Protein AF-A0A959BS80-F1 (afdb_monomer)

Solvent-accessible surface area (backbone atoms only — not comparable to full-atom values): 38082 Å² total; per-residue (Å²): 66,70,38,57,47,52,51,35,67,78,38,70,87,48,84,43,76,48,68,40,38,48,61,80,48,88,71,52,76,87,45,73,93,53,69,58,57,38,36,30,53,35,88,66,46,48,47,101,65,77,96,84,71,90,67,90,76,86,79,32,75,49,78,46,81,58,100,67,41,32,36,41,39,40,40,69,47,54,85,36,42,49,42,70,20,54,100,92,42,78,36,77,47,93,63,59,69,48,80,46,76,37,71,86,59,59,68,47,65,77,69,31,47,42,79,92,58,75,70,46,65,72,70,70,50,64,82,45,49,60,78,69,82,72,73,74,70,92,84,69,81,69,55,34,40,61,77,48,35,40,44,54,97,46,33,35,41,38,34,37,37,37,49,93,92,61,46,56,38,30,44,35,32,17,31,83,88,65,49,80,74,47,78,46,76,48,69,47,76,92,49,60,62,48,78,48,79,44,82,42,81,62,86,60,50,39,30,33,38,37,21,39,89,88,69,47,76,33,30,60,78,37,58,49,36,49,50,73,62,60,60,72,71,43,90,44,72,68,49,51,54,47,52,52,49,51,52,28,32,76,73,61,57,76,56,56,62,63,56,42,47,52,50,36,52,57,57,55,57,65,52,57,74,64,60,56,49,52,54,50,62,72,59,65,80,64,91,82,87,81,93,73,80,88,74,85,65,96,48,78,46,77,65,56,50,51,53,52,72,72,42,62,71,70,57,41,50,47,53,48,66,71,31,72,64,40,54,46,40,49,44,54,49,48,27,59,49,48,53,49,51,53,51,55,49,55,50,51,52,44,61,74,66,67,60,74,91,77,82,76,79,65,75,83,73,80,75,59,47,81,35,76,42,72,67,54,52,50,48,54,49,50,38,56,48,48,34,53,56,52,47,53,52,51,50,52,60,55,62,72,45,80,86,33,56,47,44,66,58,59,50,43,56,51,40,49,54,51,49,43,49,65,71,30,24,49,32,38,34,32,34,35,60,89,92,46,79,78,46,75,52,56,68,21,37,62,68,66,60,64,89,33,69,74,12,42,43,13,31,50,42,45,56,52,21,39,48,47,44,41,56,39,60,32,80,44,67,68,70,65,94,85,52,79,66,49,58,55,46,45,41,47,39,10,48,40,50,49,54,50,50,52,53,41,44,42,39,34,70,75,38,80,81,45,94,51,38,65,57,43,41,50,42,50,50,50,37,48,62,73,70,39,64,72,93,42,47,68,64,60,68,61,51,44,52,56,51,40,75,75,33,73,56,42,66,85,56,53,59,72,63,42,52,55,53,48,52,56,50,50,56,54,47,58,62,61,72,77,57,68,64,70,39,98,85,44,37,32,63,40,85,60,62,34,51,29,37,58,79,46,49,38,59,72,96,50,98,76,51,52,31,34,31,38,29,41,51,48,40,53,72,35,81,90,78,66,42,24,36,43,91,43,38,39,29,64,90,79,66,40,76,44,76,74,78,66,93,50,84,102,52,87,64,85,73,82,80,132

Nearest PDB structures (foldseek):
  8hre-assembly1_A  TM=6.637E-01  e=1.412E+00  Escherichia phage DT57C
  6x38-assembly1_A  TM=4.911E-01  e=3.604E-01  Drosophila melanogaster
  7zlv-assembly1_i  TM=5.893E-01  e=1.054E+00  Escherichia phage T5
  3tp4-assembly3_B  TM=5.990E-01  e=2.086E+00  synthetic construct
  8cq2-assembly1_E  TM=1.351E-01  e=3.396E+00  Photorhabdus luminescens

Sequence (658 aa):
GQFLSELSKGYPLAKIRAAIQKRYGQAPLDAPAIPNLDFVDWDTVKGETEAGAFRVQHSKMFHFYSESEQYLLIGSANATTAAMGKEDRPGRNEEACLLLRSSERNFLEELGLDFHVPAVPLNSFKENRMEAFQPAMPGRRRIARLEALHAHEDELEAYIQLEEGIHKLELRLFSKGGEELLVQKFNSTDLKKGRLLFRAQDKEAFYSQLFDEEGVPVSARQPVQHVRELYSTHPSKSNRKRHQIEEQLERGNLDPHIIMEYFNEIITGQASKEEMQRFRKNMASEEGTVKAAEKHFPTLNREELQELALLNGSRREEYLNTHHTLRLWEAVYQGILAYRRRLEEEEMEAEDSGIKDKDRRKEPHTIYTNIYSSSQLSREKNGLLNSFKNYDKLLDVLLSKNEYLLSKADLTNHAIILWGTLANVNRKYRRIKGEEVLEEGVFLPELGDIDAYDNFSGAVLHLTGKFITVLAGAKGFARKEESTKDKKLLRLAGQVYSLNTLALLYAMQLNPGLRNMERWVKICLFNLNQWLPIETRPDLEEEFKLYQKKQENLSKFKSESALASLKKLEEEYRSLEEESPIKSNGIYRARSLGFCYINDMIPRGRANPKALKLSRPGFSYDAIQGDFIQDNWYEIKTSRMLGGVQKKGISYQMKNKD

pLDDT: mean 70.68, std 19.42, range [24.03, 96.31]

Radius of gyration: 32.94 Å; Cα contacts (8 Å, |Δi|>4): 898; chains: 1; bounding box: 84×64×106 Å

Foldseek 3Di:
DVLVQQVCVVCVPDQAEAEAALAQGDQPLVDDDHPNYFYHHNVPFDAPDDPDDPDPDPKDWDWDDDPQKIKIKTWDADSDCLRCPHPVGHHVDDIDIDIDMDRPDDPCVVVRTDPPDDGDDSCSSVPNYPPPPPPPPPPDDLQKEFPAWEDQQFKIKTKIAGHPPAFKKWKWFAFPVRHTDDIDIDTDDPHRIDIDMDGHNDPRGFWIFMAGPVRHTRYDIHGHDHVLVVVCPDPDPLSVLLVVCLVCLVVLVNDLLSVLLSLLCLLVLVDDPVVVVVVVVVVPPDDDDDDDDDDPDPDQDPVNVVVLVVDDQPVVVSCVCSDSLVVSLVSSVVSVVVNVVVLVVVVVVCVVVVPDPDPPPPPPPQDAAEDADPVRLCCSLVSLQSLLVSLLVVLVVLLPDAQAAAELSNLSSLLSNLVSLLLQEQHKHFYDHVNDGPDIDGSAYCDDDLCDCRHLNNSLLQSLLSVLLSLLRHPYHSDDPDDPVVVVSLLSLLSSLLSSLLSLLLNCLSCVPQPCSLVQSLQSNLSSVVRHDPVNHDDSLVVNVSSCVPRVSSVSDDSVVSVVSVVVSVVVSVVVVPDDQQDPVQWGQQNSNGIWHFPAFVVGPDPDGQKTWTFYRSACQDPVVRTRTHPFIQGPVVSDTAPDFDDDPPDTDGDDDD

Secondary structure (DSSP, 8-state):
-HHHHHHHHH-TTSPEEEEE-TTT----TTPPPPTTEEEEEGGGS--S--TT-------EEEEEE-SS-EEEEEES--SSHHHH-BTTB--SS---EEEEEESS--HHHHTT----SPP--GGGGSTT---------TTS---EEEEEEEEETTEEEEEEEE-TT--EEEEEEEETTS-EEEEEEEE--S-SEEEEEEE---TTEEEEEEE-TTS-B-S--EE-EEHHHHHHT---HHHHHHHHHHHHHHHT---HHHHHHHHHHHHHTTS-HHHHHHHHHHTSSS---------------HHHHHHHHT--HHHHHHHHHHSHHHHHHHHHHHHHHHHHHHHHHHHHHHHHTT--TTS--------PEEE--HHHHHHHHHHHHHHHHHHHHHHHHHHT-TT--B-HHHHHHHHHHHHHHHHHBT-EEEEEETTEEEEEEESB-SSS-TT-SSSHHHHHHHHHHHHHHHHHHS-SB---SS-HHHHHHHHHHHHHHHHHHHHHHHHHHH-TT-TTHHHHHHHHHHHHHHHS-STT---HHHHHHHHHHH-GGGTT--HHHHHHHHHHHHHHHHHHHHS-SB-TTSEEEETTTEEEEEEEEESTT-SS-SEEEEEEEEEEEETTTTEEE-SSEEETTTTEEEP----BTTB-------

Structure (mmCIF, N/CA/C/O backbone):
data_AF-A0A959BS80-F1
#
_entry.id   AF-A0A959BS80-F1
#
loop_
_atom_site.group_PDB
_atom_site.id
_atom_site.type_symbol
_atom_site.label_atom_id
_atom_site.label_alt_id
_atom_site.label_comp_id
_atom_site.label_asym_id
_atom_site.label_entity_id
_atom_site.label_seq_id
_atom_site.pdbx_PDB_ins_code
_atom_site.Cartn_x
_atom_site.Cartn_y
_atom_site.Cartn_z
_atom_site.occupancy
_atom_site.B_iso_or_equiv
_atom_site.auth_seq_id
_atom_site.auth_comp_id
_atom_site.auth_asym_id
_atom_site.auth_atom_id
_atom_site.pdbx_PDB_model_num
ATOM 1 N N . GLY A 1 1 ? -24.132 -3.267 45.222 1.00 83.06 1 GLY A N 1
ATOM 2 C CA . GLY A 1 1 ? -24.747 -3.454 46.551 1.00 83.06 1 GLY A CA 1
ATOM 3 C C . GLY A 1 1 ? -23.942 -4.448 47.356 1.00 83.06 1 GLY A C 1
ATOM 4 O O . GLY A 1 1 ? -22.981 -4.044 47.987 1.00 83.06 1 GLY A O 1
ATOM 5 N N . GLN A 1 2 ? -24.266 -5.742 47.258 1.00 88.19 2 GLN A N 1
ATOM 6 C CA . GLN A 1 2 ? -23.576 -6.815 47.999 1.00 88.19 2 GLN A CA 1
ATOM 7 C C . GLN A 1 2 ? -22.049 -6.804 47.834 1.00 88.19 2 GLN A C 1
ATOM 9 O O . GLN A 1 2 ? -21.347 -6.798 48.834 1.00 88.19 2 GLN A O 1
ATOM 14 N N . PHE A 1 3 ? -21.551 -6.701 46.596 1.00 89.81 3 PHE A N 1
ATOM 15 C CA . PHE A 1 3 ? -20.111 -6.627 46.318 1.00 89.81 3 PHE A CA 1
ATOM 16 C C . PHE A 1 3 ? -19.412 -5.489 47.085 1.00 89.81 3 PHE A C 1
ATOM 18 O O . PHE A 1 3 ? -18.404 -5.713 47.739 1.00 89.81 3 PHE A O 1
ATOM 25 N N . LEU A 1 4 ? -19.983 -4.278 47.070 1.00 90.75 4 LEU A N 1
ATOM 26 C CA . LEU A 1 4 ? -19.419 -3.128 47.791 1.00 90.75 4 LEU A CA 1
ATOM 27 C C . LEU A 1 4 ? -19.435 -3.337 49.312 1.00 90.75 4 LEU A C 1
ATOM 29 O O . LEU A 1 4 ? -18.530 -2.883 50.002 1.00 90.75 4 LEU A O 1
ATOM 33 N N . SER A 1 5 ? -20.450 -4.034 49.833 1.00 89.69 5 SER A N 1
ATOM 34 C CA . SER A 1 5 ? -20.528 -4.356 51.261 1.00 89.69 5 SER A CA 1
ATOM 35 C C . SER A 1 5 ? -19.462 -5.369 51.668 1.00 89.69 5 SER A C 1
ATOM 37 O O . SER A 1 5 ? -18.874 -5.228 52.733 1.00 89.69 5 SER A O 1
ATOM 39 N N . GLU A 1 6 ? -19.188 -6.365 50.828 1.00 88.75 6 GLU A N 1
ATOM 40 C CA . GLU A 1 6 ? -18.108 -7.330 51.056 1.00 88.75 6 GLU A CA 1
ATOM 41 C C . GLU A 1 6 ? -16.737 -6.656 50.963 1.00 88.75 6 GLU A C 1
ATOM 43 O O . GLU A 1 6 ? -15.904 -6.867 51.839 1.00 88.75 6 GLU A O 1
ATOM 48 N N . LEU A 1 7 ? -16.544 -5.755 49.995 1.00 89.38 7 LEU A N 1
ATOM 49 C CA . LEU A 1 7 ? -15.312 -4.978 49.867 1.00 89.38 7 LEU A CA 1
ATOM 50 C C . LEU A 1 7 ? -15.049 -4.100 51.104 1.00 89.38 7 LEU A C 1
ATOM 52 O O . LEU A 1 7 ? -13.947 -4.108 51.640 1.00 89.38 7 LEU A O 1
ATOM 56 N N . SER A 1 8 ? -16.069 -3.388 51.597 1.00 91.00 8 SER A N 1
ATOM 57 C CA . SER A 1 8 ? -15.978 -2.587 52.831 1.00 91.00 8 SER A CA 1
ATOM 58 C C . SER A 1 8 ? -15.657 -3.446 54.059 1.00 91.00 8 SER A C 1
ATOM 60 O O . SER A 1 8 ? -14.823 -3.057 54.872 1.00 91.00 8 SER A O 1
ATOM 62 N N . LYS A 1 9 ? -16.251 -4.643 54.170 1.00 90.56 9 LYS A N 1
ATOM 63 C CA . LYS A 1 9 ? -15.970 -5.579 55.272 1.00 90.56 9 LYS A CA 1
ATOM 64 C C . LYS A 1 9 ? -14.552 -6.145 55.228 1.00 90.56 9 LYS A C 1
ATOM 66 O O . LYS A 1 9 ? -13.934 -6.256 56.281 1.00 90.56 9 LYS A O 1
ATOM 71 N N . GLY A 1 10 ? -14.056 -6.503 54.043 1.00 88.69 10 GLY A N 1
ATOM 72 C CA . GLY A 1 10 ? -12.697 -7.021 53.867 1.00 88.69 10 GLY A CA 1
ATOM 73 C C . GLY A 1 10 ? -11.620 -5.956 54.094 1.00 88.69 10 GLY A C 1
ATOM 74 O O . GLY A 1 10 ? -10.530 -6.269 54.563 1.00 88.69 10 GLY A O 1
ATOM 75 N N . TYR A 1 11 ? -11.944 -4.686 53.825 1.00 88.94 11 TYR A N 1
ATOM 76 C CA . TYR A 1 11 ? -11.019 -3.556 53.941 1.00 88.94 11 TYR A CA 1
ATOM 77 C C . TYR A 1 11 ? -11.619 -2.409 54.774 1.00 88.94 11 TYR A C 1
ATOM 79 O O . TYR A 1 11 ? -11.894 -1.329 54.244 1.00 88.94 11 TYR A O 1
ATOM 87 N N . PRO A 1 12 ? -11.798 -2.598 56.096 1.00 89.56 12 PRO A N 1
ATOM 88 C CA . PRO A 1 12 ? -12.509 -1.639 56.947 1.00 89.56 12 PRO A CA 1
ATOM 89 C C . PRO A 1 12 ? -11.773 -0.303 57.124 1.00 89.56 12 PRO A C 1
ATOM 91 O O . PRO A 1 12 ? -12.396 0.705 57.442 1.00 89.56 12 PRO A O 1
ATOM 94 N N . LEU A 1 13 ? -10.452 -0.283 56.916 1.00 89.69 13 LEU A N 1
ATOM 95 C CA . LEU A 1 13 ? -9.621 0.924 57.010 1.00 89.69 13 LEU A CA 1
ATOM 96 C C . LEU A 1 13 ? -9.498 1.681 55.678 1.00 89.69 13 LEU A C 1
ATOM 98 O O . LEU A 1 13 ? -8.985 2.797 55.656 1.00 89.69 13 LEU A O 1
ATOM 102 N N . ALA A 1 14 ? -9.940 1.092 54.564 1.00 90.88 14 ALA A N 1
ATOM 103 C CA . ALA A 1 14 ? -9.823 1.721 53.254 1.00 90.88 14 ALA A CA 1
ATOM 104 C C . ALA A 1 14 ? -10.932 2.757 53.044 1.00 90.88 14 ALA A C 1
ATOM 106 O O . ALA A 1 14 ? -12.081 2.522 53.409 1.00 90.88 14 ALA A O 1
ATOM 107 N N . LYS A 1 15 ? -10.633 3.876 52.380 1.00 92.12 15 LYS A N 1
ATOM 108 C CA . LYS A 1 15 ? -11.675 4.765 51.854 1.00 92.12 15 LYS A CA 1
ATOM 109 C C . LYS A 1 15 ? -12.114 4.263 50.481 1.00 92.12 15 LYS A C 1
ATOM 111 O O . LYS A 1 15 ? -11.314 4.242 49.552 1.00 92.12 15 LYS A O 1
ATOM 116 N N . ILE A 1 16 ? -13.381 3.887 50.339 1.00 93.69 16 ILE A N 1
ATOM 117 C CA . ILE A 1 16 ? -13.933 3.374 49.083 1.00 93.69 16 ILE A CA 1
ATOM 118 C C . ILE A 1 16 ? -14.739 4.485 48.413 1.00 93.69 16 ILE A C 1
ATOM 120 O O . ILE A 1 16 ? -15.631 5.068 49.025 1.00 93.69 16 ILE A O 1
ATOM 124 N N . ARG A 1 17 ? -14.455 4.772 47.140 1.00 92.81 17 ARG A N 1
ATOM 125 C CA . ARG A 1 17 ? -15.248 5.707 46.331 1.00 92.81 17 ARG A CA 1
ATOM 126 C C . ARG A 1 17 ? -15.854 4.978 45.138 1.00 92.81 17 ARG A C 1
ATOM 128 O O . ARG A 1 17 ? -15.132 4.390 44.341 1.00 92.81 17 ARG A O 1
ATOM 135 N N . ALA A 1 18 ? -17.175 5.023 45.010 1.00 92.06 18 ALA A N 1
ATOM 136 C CA . ALA A 1 18 ? -17.906 4.440 43.892 1.00 92.06 18 ALA A CA 1
ATOM 137 C C . ALA A 1 18 ? -18.449 5.553 42.992 1.00 92.06 18 ALA A C 1
ATOM 139 O O . ALA A 1 18 ? -19.460 6.180 43.313 1.00 92.06 18 ALA A O 1
ATOM 140 N N . ALA A 1 19 ? -17.779 5.789 41.864 1.00 90.31 19 ALA A N 1
ATOM 141 C CA . ALA A 1 19 ? -18.265 6.717 40.853 1.00 90.31 19 ALA A CA 1
ATOM 142 C C . ALA A 1 19 ? -19.263 6.023 39.917 1.00 90.31 19 ALA A C 1
ATOM 144 O O . ALA A 1 19 ? -18.978 4.963 39.358 1.00 90.31 19 ALA A O 1
ATOM 145 N N . ILE A 1 20 ? -20.450 6.609 39.772 1.00 87.44 20 ILE A N 1
ATOM 146 C CA . ILE A 1 20 ? -21.541 6.078 38.949 1.00 87.44 20 ILE A CA 1
ATOM 147 C C . ILE A 1 20 ? -22.087 7.221 38.100 1.00 87.44 20 ILE A C 1
ATOM 149 O O . ILE A 1 20 ? -22.289 8.325 38.594 1.00 87.44 20 ILE A O 1
ATOM 153 N N . GLN A 1 21 ? -22.352 6.968 36.822 1.00 82.88 21 GLN A N 1
ATOM 154 C CA . GLN A 1 21 ? -22.967 7.967 35.954 1.00 82.88 21 GLN A CA 1
ATOM 155 C C . GLN A 1 21 ? -24.473 8.035 36.220 1.00 82.88 21 GLN A C 1
ATOM 157 O O . GLN A 1 21 ? -25.177 7.052 35.979 1.00 82.88 21 GLN A O 1
ATOM 162 N N . LYS A 1 22 ? -24.986 9.175 36.705 1.00 78.12 22 LYS A N 1
ATOM 163 C CA . LYS A 1 22 ? -26.385 9.300 37.168 1.00 78.12 22 LYS A CA 1
ATOM 164 C C . LYS A 1 22 ? -27.436 8.877 36.144 1.00 78.12 22 LYS A C 1
ATOM 166 O O . LYS A 1 22 ? -28.445 8.292 36.526 1.00 78.12 22 LYS A O 1
ATOM 171 N N . ARG A 1 23 ? -27.194 9.157 34.859 1.00 68.25 23 ARG A N 1
ATOM 172 C CA . ARG A 1 23 ? -28.158 8.899 33.777 1.00 68.25 23 ARG A CA 1
ATOM 173 C C . ARG A 1 23 ? -28.173 7.461 33.259 1.00 68.25 23 ARG A C 1
ATOM 175 O O . ARG A 1 23 ? -29.205 7.012 32.771 1.00 68.25 23 ARG A O 1
ATOM 182 N N . TYR A 1 24 ? -27.055 6.740 33.362 1.00 69.62 24 TYR A N 1
ATOM 183 C CA . TYR A 1 24 ? -26.858 5.461 32.660 1.00 69.62 24 TYR A CA 1
ATOM 184 C C . TYR A 1 24 ? -26.439 4.303 33.578 1.00 69.62 24 TYR A C 1
ATOM 186 O O . TYR A 1 24 ? -26.612 3.137 33.227 1.00 69.62 24 TYR A O 1
ATOM 194 N N . GLY A 1 25 ? -25.881 4.602 34.752 1.00 72.50 25 GLY A N 1
ATOM 195 C CA . GLY A 1 25 ? -25.369 3.613 35.693 1.00 72.50 25 GLY A CA 1
ATOM 196 C C . GLY A 1 25 ? -26.448 3.027 36.605 1.00 72.50 25 GLY A C 1
ATOM 197 O O . GLY A 1 25 ? -27.383 3.703 37.034 1.00 72.50 25 GLY A O 1
ATOM 198 N N . GLN A 1 26 ? -26.292 1.752 36.964 1.00 79.00 26 GLN A N 1
ATOM 199 C CA . GLN A 1 26 ? -27.154 1.098 37.949 1.00 79.00 26 GLN A CA 1
ATOM 200 C C . GLN A 1 26 ? -26.591 1.277 39.363 1.00 79.00 26 GLN A C 1
ATOM 202 O O . GLN A 1 26 ? -25.740 0.512 39.818 1.00 79.00 26 GLN A O 1
ATOM 207 N N . ALA A 1 27 ? -27.091 2.287 40.077 1.00 85.81 27 ALA A N 1
ATOM 208 C CA . ALA A 1 27 ? -26.795 2.468 41.495 1.00 85.81 27 ALA A CA 1
ATOM 209 C C . ALA A 1 27 ? -27.552 1.442 42.368 1.00 85.81 27 ALA A C 1
ATOM 211 O O . ALA A 1 27 ? -28.715 1.134 42.083 1.00 85.81 27 ALA A O 1
ATOM 212 N N . PRO A 1 28 ? -26.939 0.921 43.447 1.00 87.88 28 PRO A N 1
ATOM 213 C CA . PRO A 1 28 ? -27.555 -0.079 44.312 1.00 87.88 28 PRO A CA 1
ATOM 214 C C . PRO A 1 28 ? -28.497 0.573 45.332 1.00 87.88 28 PRO A C 1
ATOM 216 O O . PRO A 1 28 ? -28.202 0.575 46.519 1.00 87.88 28 PRO A O 1
ATOM 219 N N . LEU A 1 29 ? -29.610 1.136 44.860 1.00 86.44 29 LEU A N 1
ATOM 220 C CA . LEU A 1 29 ? -30.528 1.969 45.651 1.00 86.44 29 LEU A CA 1
ATOM 221 C C . LEU A 1 29 ? -31.103 1.283 46.900 1.00 86.44 29 LEU A C 1
ATOM 223 O O . LEU A 1 29 ? -31.434 1.972 47.859 1.00 86.44 29 LEU A O 1
ATOM 227 N N . ASP A 1 30 ? -31.184 -0.048 46.889 1.00 84.12 30 ASP A N 1
ATOM 228 C CA . ASP A 1 30 ? -31.700 -0.856 48.002 1.00 84.12 30 ASP A CA 1
ATOM 229 C C . ASP A 1 30 ? -30.593 -1.333 48.960 1.00 84.12 30 ASP A C 1
ATOM 231 O O . ASP A 1 30 ? -30.839 -2.133 49.863 1.00 84.12 30 ASP A O 1
ATOM 235 N N . ALA A 1 31 ? -29.341 -0.908 48.750 1.00 80.25 31 ALA A N 1
ATOM 236 C CA . ALA A 1 31 ? -28.251 -1.271 49.644 1.00 80.25 31 ALA A CA 1
ATOM 237 C C . ALA A 1 31 ? -28.371 -0.521 50.982 1.00 80.25 31 ALA A C 1
ATOM 239 O O . ALA A 1 31 ? -28.648 0.682 50.983 1.00 80.25 31 ALA A O 1
ATOM 240 N N . PRO A 1 32 ? -28.109 -1.194 52.121 1.00 82.00 32 PRO A N 1
ATOM 241 C CA . PRO A 1 32 ? -27.972 -0.505 53.398 1.00 82.00 32 PRO A CA 1
ATOM 242 C C . PRO A 1 32 ? -26.795 0.475 53.343 1.00 82.00 32 PRO A C 1
ATOM 244 O O . PRO A 1 32 ? -25.918 0.350 52.487 1.00 82.00 32 PRO A O 1
ATOM 247 N N . ALA A 1 33 ? -26.749 1.425 54.279 1.00 84.56 33 ALA A N 1
ATOM 248 C CA . ALA A 1 33 ? -25.579 2.280 54.442 1.00 84.56 33 ALA A CA 1
ATOM 249 C C . ALA A 1 33 ? -24.337 1.406 54.682 1.00 84.56 33 ALA A C 1
ATOM 251 O O . ALA A 1 33 ? -24.310 0.587 55.602 1.00 84.56 33 ALA A O 1
ATOM 252 N N . ILE A 1 34 ? -23.334 1.557 53.819 1.00 88.75 34 ILE A N 1
ATOM 253 C CA . ILE A 1 34 ? -22.072 0.826 53.907 1.00 88.75 34 ILE A CA 1
ATOM 254 C C . ILE A 1 34 ? -21.064 1.782 54.554 1.00 88.75 34 ILE A C 1
ATOM 256 O O . ILE A 1 34 ? -20.923 2.905 54.063 1.00 88.75 34 ILE A O 1
ATOM 260 N N . PRO A 1 35 ? -20.390 1.384 55.649 1.00 82.44 35 PRO A N 1
ATOM 261 C CA . PRO A 1 35 ? -19.306 2.172 56.225 1.00 82.44 35 PRO A CA 1
ATOM 262 C C . PRO A 1 35 ? -18.236 2.477 55.171 1.00 82.44 35 PRO A C 1
ATOM 264 O O . PRO A 1 35 ? -18.160 1.791 54.155 1.00 82.44 35 PRO A O 1
ATOM 267 N N . ASN A 1 36 ? -17.420 3.511 55.390 1.00 91.19 36 ASN A N 1
ATOM 268 C CA . ASN A 1 36 ? -16.243 3.830 54.569 1.00 91.19 36 ASN A CA 1
ATOM 269 C C . ASN A 1 36 ? -16.455 3.929 53.033 1.00 91.19 36 ASN A C 1
ATOM 271 O O . ASN A 1 36 ? -15.472 3.934 52.291 1.00 91.19 36 ASN A O 1
ATOM 275 N N . LEU A 1 37 ? -17.704 4.053 52.558 1.00 93.56 37 LEU A N 1
ATOM 276 C CA . LEU A 1 37 ? -18.084 4.135 51.146 1.00 93.56 37 LEU A CA 1
ATOM 277 C C . LEU A 1 37 ? -18.719 5.489 50.810 1.00 93.56 37 LEU A C 1
ATOM 279 O O . LEU A 1 37 ? -19.815 5.803 51.273 1.00 93.56 37 LEU A O 1
ATOM 283 N N . ASP A 1 38 ? -18.086 6.216 49.894 1.00 93.69 38 ASP A N 1
ATOM 284 C CA . ASP A 1 38 ? -18.624 7.427 49.281 1.00 93.69 38 ASP A CA 1
ATOM 285 C C . ASP A 1 38 ? -19.133 7.126 47.868 1.00 93.69 38 ASP A C 1
ATOM 287 O O . ASP A 1 38 ? -18.411 6.563 47.042 1.00 93.69 38 ASP A O 1
ATOM 291 N N . PHE A 1 39 ? -20.350 7.563 47.543 1.00 91.81 39 PHE A N 1
ATOM 292 C CA . PHE A 1 39 ? -20.799 7.611 46.151 1.00 91.81 39 PHE A CA 1
ATOM 293 C C . PHE A 1 39 ? -20.390 8.932 45.511 1.00 91.81 39 PHE A C 1
ATOM 295 O O . PHE A 1 39 ? -20.436 9.984 46.144 1.00 91.81 39 PHE A O 1
ATOM 302 N N . VAL A 1 40 ? -20.004 8.874 44.244 1.00 91.62 40 VAL A N 1
ATOM 303 C CA . VAL A 1 40 ? -19.566 10.025 43.456 1.00 91.62 40 VAL A CA 1
ATOM 304 C C . VAL A 1 40 ? -20.324 10.029 42.134 1.00 91.62 40 VAL A C 1
ATOM 306 O O . VAL A 1 40 ? -20.606 8.973 41.565 1.00 91.62 40 VAL A O 1
ATOM 309 N N . ASP A 1 41 ? -20.681 11.214 41.651 1.00 87.44 41 ASP A N 1
ATOM 310 C CA . ASP A 1 41 ? -21.230 11.366 40.308 1.00 87.44 41 ASP A CA 1
ATOM 311 C C . ASP A 1 41 ? -20.092 11.287 39.287 1.00 87.44 41 ASP A C 1
ATOM 313 O O . ASP A 1 41 ? -19.150 12.074 39.348 1.00 87.44 41 ASP A O 1
ATOM 317 N N . TRP A 1 42 ? -20.158 10.329 38.362 1.00 84.75 42 TRP A N 1
ATOM 318 C CA . TRP A 1 42 ? -19.124 10.173 37.335 1.00 84.75 42 TRP A CA 1
ATOM 319 C C . TRP A 1 42 ? -18.929 11.457 36.527 1.00 84.75 42 TRP A C 1
ATOM 321 O O . TRP A 1 42 ? -17.801 11.818 36.219 1.00 84.75 42 TRP A O 1
ATOM 331 N N . ASP A 1 43 ? -20.011 12.187 36.251 1.00 79.12 43 ASP A N 1
ATOM 332 C CA . ASP A 1 43 ? -19.948 13.399 35.433 1.00 79.12 43 ASP A CA 1
ATOM 333 C C . ASP A 1 43 ? -19.219 14.558 36.151 1.00 79.12 43 ASP A C 1
ATOM 335 O O . ASP A 1 43 ? -18.895 15.569 35.526 1.00 79.12 43 ASP A O 1
ATOM 339 N N . THR A 1 44 ? -18.926 14.429 37.455 1.00 82.25 44 THR A N 1
ATOM 340 C CA . THR A 1 44 ? -18.093 15.398 38.186 1.00 82.25 44 THR A CA 1
ATOM 341 C C . THR A 1 44 ? -16.618 15.009 38.235 1.00 82.25 44 THR A C 1
ATOM 343 O O . THR A 1 44 ? -15.800 15.869 38.546 1.00 82.25 44 THR A O 1
ATOM 346 N N . VAL A 1 45 ? -16.264 13.762 37.910 1.00 79.62 45 VAL A N 1
ATOM 347 C CA . VAL A 1 45 ? -14.876 13.278 37.816 1.00 79.62 45 VAL A CA 1
ATOM 348 C C . VAL A 1 45 ? -14.294 13.782 36.488 1.00 79.62 45 VAL A C 1
ATOM 350 O O . VAL A 1 45 ? -14.531 13.199 35.431 1.00 79.62 45 VAL A O 1
ATOM 353 N N . LYS A 1 46 ? -13.605 14.929 36.514 1.00 66.38 46 LYS A N 1
ATOM 354 C CA . LYS A 1 46 ? -13.069 15.586 35.309 1.00 66.38 46 LYS A CA 1
ATOM 355 C C . LYS A 1 46 ? -11.654 15.124 34.972 1.00 66.38 46 LYS A C 1
ATOM 357 O O . LYS A 1 46 ? -10.845 14.925 35.874 1.00 66.38 46 LYS A O 1
ATOM 362 N N . GLY A 1 47 ? -11.381 15.114 33.666 1.00 55.81 47 GLY A N 1
ATOM 363 C CA . GLY A 1 47 ? -10.061 15.348 33.087 1.00 55.81 47 GLY A CA 1
ATOM 364 C C . GLY A 1 47 ? -10.057 16.596 32.236 1.00 55.81 47 GLY A C 1
ATOM 365 O O . GLY A 1 47 ? -11.081 16.940 31.645 1.00 55.81 47 GLY A O 1
ATOM 366 N N . GLU A 1 48 ? -8.926 17.292 32.192 1.00 44.97 48 GLU A N 1
ATOM 367 C CA . GLU A 1 48 ? -8.698 18.432 31.305 1.00 44.97 48 GLU A CA 1
ATOM 368 C C . GLU A 1 48 ? -8.721 17.975 29.838 1.00 44.97 48 GLU A C 1
ATOM 370 O O . GLU A 1 48 ? -7.690 17.766 29.214 1.00 44.97 48 GLU A O 1
ATOM 375 N N . THR A 1 49 ? -9.904 17.784 29.261 1.00 42.81 49 THR A N 1
ATOM 376 C CA . THR A 1 49 ? -10.077 17.744 27.806 1.00 42.81 49 THR A CA 1
ATOM 377 C C . THR A 1 49 ? -11.343 18.496 27.420 1.00 42.81 49 THR A C 1
ATOM 379 O O . THR A 1 49 ? -12.293 18.601 28.197 1.00 42.81 49 THR A O 1
ATOM 382 N N . GLU A 1 50 ? -11.282 19.107 26.239 1.00 39.16 50 GLU A N 1
ATOM 383 C CA . GLU A 1 50 ? -12.185 20.131 25.721 1.00 39.16 50 GLU A CA 1
ATOM 384 C C . GLU A 1 50 ? -13.678 19.865 25.974 1.00 39.16 50 GLU A C 1
ATOM 386 O O . GLU A 1 50 ? -14.197 18.752 25.851 1.00 39.16 50 GLU A O 1
ATOM 391 N N . ALA A 1 51 ? -14.379 20.949 26.311 1.00 36.12 51 ALA A N 1
ATOM 392 C CA . ALA A 1 51 ? -15.815 20.985 26.517 1.00 36.12 51 ALA A CA 1
ATOM 393 C C . ALA A 1 51 ? -16.563 20.388 25.308 1.00 36.12 51 ALA A C 1
ATOM 395 O O . ALA A 1 51 ? -16.598 20.985 24.236 1.00 36.12 51 ALA A O 1
ATOM 396 N N . GLY A 1 52 ? -17.187 19.219 25.493 1.00 40.69 52 GLY A N 1
ATOM 397 C CA . GLY A 1 52 ? -18.093 18.643 24.491 1.00 40.69 52 GLY A CA 1
ATOM 398 C C . GLY A 1 52 ? -18.322 17.129 24.539 1.00 40.69 52 GLY A C 1
ATOM 399 O O . GLY A 1 52 ? -19.272 16.658 23.923 1.00 40.69 52 GLY A O 1
ATOM 400 N N . ALA A 1 53 ? -17.517 16.343 25.265 1.00 40.78 53 ALA A N 1
ATOM 401 C CA . ALA A 1 53 ? -17.537 14.881 25.118 1.00 40.78 53 ALA A CA 1
ATOM 402 C C . ALA A 1 53 ? -17.559 14.080 26.435 1.00 40.78 53 ALA A C 1
ATOM 404 O O . ALA A 1 53 ? -16.772 13.149 26.598 1.00 40.78 53 ALA A O 1
ATOM 405 N N . PHE A 1 54 ? -18.504 14.326 27.349 1.00 45.41 54 PHE A N 1
ATOM 406 C CA . PHE A 1 54 ? -18.811 13.311 28.372 1.00 45.41 54 PHE A CA 1
ATOM 407 C C . PHE A 1 54 ? -19.603 12.166 27.724 1.00 45.41 54 PHE A C 1
ATOM 409 O O . PHE A 1 54 ? -20.831 12.167 27.610 1.00 45.41 54 PHE A O 1
ATOM 416 N N . ARG A 1 55 ? -18.844 11.203 27.186 1.00 52.84 55 ARG A N 1
ATOM 417 C CA . ARG A 1 55 ? -19.325 9.960 26.575 1.00 52.84 55 ARG A CA 1
ATOM 418 C C . ARG A 1 55 ? -20.172 9.167 27.586 1.00 52.84 55 ARG A C 1
ATOM 420 O O . ARG A 1 55 ? -19.992 9.258 28.795 1.00 52.84 55 ARG A O 1
ATOM 427 N N . VAL A 1 56 ? -21.070 8.323 27.070 1.00 52.44 56 VAL A N 1
ATOM 428 C CA . VAL A 1 56 ? -21.656 7.248 27.890 1.00 52.44 56 VAL A CA 1
ATOM 429 C C . VAL A 1 56 ? -20.524 6.264 28.081 1.00 52.44 56 VAL A C 1
ATOM 431 O O . VAL A 1 56 ? -20.059 5.679 27.099 1.00 52.44 56 VAL A O 1
ATOM 434 N N . GLN A 1 57 ? -20.029 6.144 29.303 1.00 56.03 57 GLN A N 1
ATOM 435 C CA . GLN A 1 57 ? -18.853 5.339 29.554 1.00 56.03 57 GLN A CA 1
ATOM 436 C C . GLN A 1 57 ? -19.286 3.942 29.989 1.00 56.03 57 GLN A C 1
ATOM 438 O O . GLN A 1 57 ? -19.775 3.734 31.093 1.00 56.03 57 GLN A O 1
ATOM 443 N N . HIS A 1 58 ? -19.109 2.959 29.102 1.00 67.56 58 HIS A N 1
ATOM 444 C CA . HIS A 1 58 ? -19.329 1.544 29.424 1.00 67.56 58 HIS A CA 1
ATOM 445 C C . HIS A 1 58 ? -18.086 0.890 30.068 1.00 67.56 58 HIS A C 1
ATOM 447 O O . HIS A 1 58 ? -18.026 -0.335 30.206 1.00 67.56 58 HIS A O 1
ATOM 453 N N . SER A 1 59 ? -17.073 1.677 30.448 1.00 70.88 59 SER A N 1
ATOM 454 C CA . SER A 1 59 ? -15.865 1.160 31.098 1.00 70.88 59 SER A CA 1
ATOM 455 C C . SER A 1 59 ? -16.168 0.668 32.508 1.00 70.88 59 SER A C 1
ATOM 457 O O . SER A 1 59 ? -16.956 1.283 33.223 1.00 70.88 59 SER A O 1
ATOM 459 N N . LYS A 1 60 ? -15.494 -0.403 32.925 1.00 88.31 60 LYS A N 1
ATOM 460 C CA . LYS A 1 60 ? -15.540 -0.915 34.295 1.00 88.31 60 LYS A CA 1
ATOM 461 C C . LYS A 1 60 ? -14.112 -1.004 34.796 1.00 88.31 60 LYS A C 1
ATOM 463 O O . LYS A 1 60 ? -13.255 -1.577 34.122 1.00 88.31 60 LYS A O 1
ATOM 468 N N . MET A 1 61 ? -13.867 -0.363 35.928 1.00 90.06 61 MET A N 1
ATOM 469 C CA . MET A 1 61 ? -12.528 -0.123 36.435 1.00 90.06 61 MET A CA 1
ATOM 470 C C . MET A 1 61 ? -12.533 -0.217 37.955 1.00 90.06 61 MET A C 1
ATOM 472 O O . MET A 1 61 ? -13.425 0.327 38.606 1.00 90.06 61 MET A O 1
ATOM 476 N N . PHE A 1 62 ? -11.524 -0.885 38.503 1.00 92.44 62 PHE A N 1
ATOM 477 C CA . PHE A 1 62 ? -11.237 -0.915 39.931 1.00 92.44 62 PHE A CA 1
ATOM 478 C C . PHE A 1 62 ? -9.801 -0.452 40.117 1.00 92.44 62 PHE A C 1
ATOM 480 O O . PHE A 1 62 ? -8.876 -1.068 39.589 1.00 92.44 62 PHE A O 1
ATOM 487 N N . HIS A 1 63 ? -9.627 0.650 40.834 1.00 92.19 63 HIS A N 1
ATOM 488 C CA . HIS A 1 63 ? -8.318 1.194 41.164 1.00 92.19 63 HIS A CA 1
ATOM 489 C C . HIS A 1 63 ? -8.083 1.024 42.661 1.00 92.19 63 HIS A C 1
ATOM 491 O O . HIS A 1 63 ? -8.922 1.417 43.472 1.00 92.19 63 HIS A O 1
ATOM 497 N N . PHE A 1 64 ? -6.964 0.399 43.008 1.00 91.81 64 PHE A N 1
ATOM 498 C CA . PHE A 1 64 ? -6.512 0.225 44.380 1.00 91.81 64 PHE A CA 1
ATOM 499 C C . PHE A 1 64 ? -5.208 0.994 44.547 1.00 91.81 64 PHE A C 1
ATOM 501 O O . PHE A 1 64 ? -4.284 0.833 43.749 1.00 91.81 64 PHE A O 1
ATOM 508 N N . TYR A 1 65 ? -5.143 1.813 45.589 1.00 88.69 65 TYR A N 1
ATOM 509 C CA . TYR A 1 65 ? -4.012 2.682 45.878 1.00 88.69 65 TYR A CA 1
ATOM 510 C C . TYR A 1 65 ? -3.497 2.426 47.295 1.00 88.69 65 TYR A C 1
ATOM 512 O O . TYR A 1 65 ? -4.282 2.430 48.246 1.00 88.69 65 TYR A O 1
ATOM 520 N N . SER A 1 66 ? -2.189 2.219 47.427 1.00 85.06 66 SER A N 1
ATOM 521 C CA . SER A 1 66 ? -1.447 2.245 48.688 1.00 85.06 66 SER A CA 1
ATOM 522 C C . SER A 1 66 ? -0.318 3.283 48.609 1.00 85.06 66 SER A C 1
ATOM 524 O O . SER A 1 66 ? -0.097 3.883 47.562 1.00 85.06 66 SER A O 1
ATOM 526 N N . GLU A 1 67 ? 0.413 3.501 49.705 1.00 80.50 67 GLU A N 1
ATOM 527 C CA . GLU A 1 67 ? 1.539 4.452 49.732 1.00 80.50 67 GLU A CA 1
ATOM 528 C C . GLU A 1 67 ? 2.680 4.087 48.771 1.00 80.50 67 GLU A C 1
ATOM 530 O O . GLU A 1 67 ? 3.419 4.967 48.340 1.00 80.50 67 GLU A O 1
ATOM 535 N N . SER A 1 68 ? 2.839 2.802 48.442 1.00 83.62 68 SER A N 1
ATOM 536 C CA . SER A 1 68 ? 3.960 2.302 47.639 1.00 83.62 68 SER A CA 1
ATOM 537 C C . SER A 1 68 ? 3.553 1.740 46.282 1.00 83.62 68 SER A C 1
ATOM 539 O O . SER A 1 68 ? 4.401 1.628 45.399 1.00 83.62 68 SER A O 1
ATOM 541 N N . GLU A 1 69 ? 2.286 1.357 46.099 1.00 90.94 69 GLU A N 1
ATOM 542 C CA . GLU A 1 69 ? 1.840 0.657 44.898 1.00 90.94 69 GLU A CA 1
ATOM 543 C C . GLU A 1 69 ? 0.417 1.015 44.489 1.00 90.94 69 GLU A C 1
ATOM 545 O O . GLU A 1 69 ? -0.472 1.260 45.306 1.00 90.94 69 GLU A O 1
ATOM 550 N N . GLN A 1 70 ? 0.185 0.948 43.184 1.00 92.56 70 GLN A N 1
ATOM 551 C CA . GLN A 1 70 ? -1.132 1.060 42.590 1.00 92.56 70 GLN A CA 1
ATOM 552 C C . GLN A 1 70 ? -1.459 -0.178 41.765 1.00 92.56 70 GLN A C 1
ATOM 554 O O . GLN A 1 70 ? -0.608 -0.723 41.056 1.00 92.56 70 GLN A O 1
ATOM 559 N N . TYR A 1 71 ? -2.728 -0.569 41.807 1.00 93.25 71 TYR A N 1
ATOM 560 C CA . TYR A 1 71 ? -3.285 -1.641 40.997 1.00 93.25 71 TYR A CA 1
ATOM 561 C C . TYR A 1 71 ? -4.501 -1.126 40.234 1.00 93.25 71 TYR A C 1
ATOM 563 O O . TYR A 1 71 ? -5.402 -0.526 40.821 1.00 93.25 71 TYR A O 1
ATOM 571 N N . LEU A 1 72 ? -4.550 -1.390 38.931 1.00 92.44 72 LEU A N 1
ATOM 572 C CA . LEU A 1 72 ? -5.680 -1.059 38.073 1.00 92.44 72 LEU A CA 1
ATOM 573 C C . LEU A 1 72 ? -6.218 -2.323 37.411 1.00 92.44 72 LEU A C 1
ATOM 575 O O . LEU A 1 72 ? -5.538 -2.939 36.593 1.00 92.44 72 LEU A O 1
ATOM 579 N N . LEU A 1 73 ? -7.451 -2.691 37.742 1.00 92.19 73 LEU A N 1
ATOM 580 C CA . LEU A 1 73 ? -8.187 -3.751 37.066 1.00 92.19 73 LEU A CA 1
ATOM 581 C C . LEU A 1 73 ? -9.191 -3.121 36.099 1.00 92.19 73 LEU A C 1
ATOM 583 O O . LEU A 1 73 ? -10.097 -2.407 36.530 1.00 92.19 73 LEU A O 1
ATOM 587 N N . ILE A 1 74 ? -9.055 -3.403 34.805 1.00 90.81 74 ILE A N 1
ATOM 588 C CA . ILE A 1 74 ? -9.949 -2.898 33.753 1.00 90.81 74 ILE A CA 1
ATOM 589 C C . ILE A 1 74 ? -10.442 -4.046 32.874 1.00 90.81 74 ILE A C 1
ATOM 591 O O . ILE A 1 74 ? -9.668 -4.926 32.497 1.00 90.81 74 ILE A O 1
ATOM 595 N N . GLY A 1 75 ? -11.732 -4.065 32.538 1.00 86.19 75 GLY A N 1
ATOM 596 C CA . GLY A 1 75 ? -12.278 -5.151 31.726 1.00 86.19 75 GLY A CA 1
ATOM 597 C C . GLY A 1 75 ? -13.796 -5.204 31.649 1.00 86.19 75 GLY A C 1
ATOM 598 O O . GLY A 1 75 ? -14.485 -4.190 31.782 1.00 86.19 75 GLY A O 1
ATOM 599 N N . SER A 1 76 ? -14.315 -6.408 31.402 1.00 86.81 76 SER A N 1
ATOM 600 C CA . SER A 1 76 ? -15.754 -6.664 31.266 1.00 86.81 76 SER A CA 1
ATOM 601 C C . SER A 1 76 ? -16.498 -6.751 32.605 1.00 86.81 76 SER A C 1
ATOM 603 O O . SER A 1 76 ? -17.706 -6.506 32.633 1.00 86.81 76 SER A O 1
ATOM 605 N N . ALA A 1 77 ? -15.788 -7.028 33.706 1.00 87.62 77 ALA A N 1
ATOM 606 C CA . ALA A 1 77 ? -16.387 -7.309 35.008 1.00 87.62 77 ALA A CA 1
ATOM 607 C C . ALA A 1 77 ? -17.090 -6.091 35.627 1.00 87.62 77 ALA A C 1
ATOM 609 O O . ALA A 1 77 ? -16.486 -5.049 35.877 1.00 87.62 77 ALA A O 1
ATOM 610 N N . ASN A 1 78 ? -18.380 -6.238 35.935 1.00 87.31 78 ASN A N 1
ATOM 611 C CA . ASN A 1 78 ? -19.132 -5.263 36.729 1.00 87.31 78 ASN A CA 1
ATOM 612 C C . ASN A 1 78 ? -18.829 -5.405 38.231 1.00 87.31 78 ASN A C 1
ATOM 614 O O . ASN A 1 78 ? -18.476 -6.484 38.697 1.00 87.31 78 ASN A O 1
ATOM 618 N N . ALA A 1 79 ? -19.102 -4.359 39.021 1.00 88.75 79 ALA A N 1
ATOM 619 C CA . ALA A 1 79 ? -19.022 -4.378 40.490 1.00 88.75 79 ALA A CA 1
ATOM 620 C C . ALA A 1 79 ? -20.162 -5.201 41.140 1.00 88.75 79 ALA A C 1
ATOM 622 O O . ALA A 1 79 ? -21.010 -4.690 41.881 1.00 88.75 79 ALA A O 1
ATOM 623 N N . THR A 1 80 ? -20.210 -6.496 40.824 1.00 89.62 80 THR A N 1
ATOM 624 C CA . THR A 1 80 ? -21.229 -7.457 41.262 1.00 89.62 80 THR A CA 1
ATOM 625 C C . THR A 1 80 ? -20.578 -8.762 41.707 1.00 89.62 80 THR A C 1
ATOM 627 O O . THR A 1 80 ? -19.548 -9.162 41.176 1.00 89.62 80 THR A O 1
ATOM 630 N N . THR A 1 81 ? -21.218 -9.471 42.637 1.00 88.38 81 THR A N 1
ATOM 631 C CA . THR A 1 81 ? -20.751 -10.787 43.110 1.00 88.38 81 THR A CA 1
ATOM 632 C C . THR A 1 81 ? -20.871 -11.872 42.036 1.00 88.38 81 THR A C 1
ATOM 634 O O . THR A 1 81 ? -20.192 -12.887 42.116 1.00 88.38 81 THR A O 1
ATOM 637 N N . ALA A 1 82 ? -21.703 -11.671 41.007 1.00 86.44 82 ALA A N 1
ATOM 638 C CA . ALA A 1 82 ? -21.772 -12.571 39.857 1.00 86.44 82 ALA A CA 1
ATOM 639 C C . ALA A 1 82 ? -20.509 -12.493 38.983 1.00 86.44 82 ALA A C 1
ATOM 641 O O . ALA A 1 82 ? -20.067 -13.524 38.492 1.00 86.44 82 ALA A O 1
ATOM 642 N N . ALA A 1 83 ? -19.929 -11.300 38.825 1.00 87.31 83 ALA A N 1
ATOM 643 C CA . ALA A 1 83 ? -18.701 -11.090 38.061 1.00 87.31 83 ALA A CA 1
ATOM 644 C C . ALA A 1 83 ? -17.439 -11.355 38.898 1.00 87.31 83 ALA A C 1
ATOM 646 O O . ALA A 1 83 ? -16.538 -12.052 38.455 1.00 87.31 83 ALA A O 1
ATOM 647 N N . MET A 1 84 ? -17.392 -10.830 40.126 1.00 87.50 84 MET A N 1
ATOM 648 C CA . MET A 1 84 ? -16.187 -10.858 40.968 1.00 87.50 84 MET A CA 1
ATOM 649 C C . MET A 1 84 ? -16.109 -12.075 41.901 1.00 87.50 84 MET A C 1
ATOM 651 O O . MET A 1 84 ? -15.050 -12.352 42.454 1.00 87.50 84 MET A O 1
ATOM 655 N N . GLY A 1 85 ? -17.215 -12.798 42.096 1.00 86.69 85 GLY A N 1
ATOM 656 C CA . GLY A 1 85 ? -17.311 -13.843 43.114 1.00 86.69 85 GLY A CA 1
ATOM 657 C C . GLY A 1 85 ? -17.420 -13.286 44.534 1.00 86.69 85 GLY A C 1
ATOM 658 O O . GLY A 1 85 ? -17.776 -12.123 44.741 1.00 86.69 85 GLY A O 1
ATOM 659 N N . LYS A 1 86 ? -17.156 -14.160 45.502 1.00 84.56 86 LYS A N 1
ATOM 660 C CA . LYS A 1 86 ? -16.977 -13.889 46.933 1.00 84.56 86 LYS A CA 1
ATOM 661 C C . LYS A 1 86 ? -15.794 -14.709 47.450 1.00 84.56 86 LYS A C 1
ATOM 663 O O . LYS A 1 86 ? -15.317 -15.596 46.748 1.00 84.56 86 LYS A O 1
ATOM 668 N N . GLU A 1 87 ? -15.377 -14.483 48.693 1.00 78.50 87 GLU A N 1
ATOM 669 C CA . GLU A 1 87 ? -14.322 -15.286 49.335 1.00 78.50 87 GLU A CA 1
ATOM 670 C C . GLU A 1 87 ? -14.626 -16.793 49.332 1.00 78.50 87 GLU A C 1
ATOM 672 O O . GLU A 1 87 ? -13.729 -17.605 49.129 1.00 78.50 87 GLU A O 1
ATOM 677 N N . ASP A 1 88 ? -15.893 -17.169 49.514 1.00 83.25 88 ASP A N 1
ATOM 678 C CA . ASP A 1 88 ? -16.338 -18.558 49.635 1.00 83.25 88 ASP A CA 1
ATOM 679 C C . ASP A 1 88 ? -16.854 -19.170 48.321 1.00 83.25 88 ASP A C 1
ATOM 681 O O . ASP A 1 88 ? -17.166 -20.362 48.277 1.00 83.25 88 ASP A O 1
ATOM 685 N N . ARG A 1 89 ? -16.971 -18.384 47.240 1.00 85.75 89 ARG A N 1
ATOM 686 C CA . ARG A 1 89 ? -17.519 -18.863 45.961 1.00 85.75 89 ARG A CA 1
ATOM 687 C C . ARG A 1 89 ? -17.016 -18.069 44.750 1.00 85.75 89 ARG A C 1
ATOM 689 O O . ARG A 1 89 ? -17.053 -16.839 44.772 1.00 85.75 89 ARG A O 1
ATOM 696 N N . PRO A 1 90 ? -16.640 -18.732 43.643 1.00 83.81 90 PRO A N 1
ATOM 697 C CA . PRO A 1 90 ? -16.224 -18.035 42.432 1.00 83.81 90 PRO A CA 1
ATOM 698 C C . PRO A 1 90 ? -17.376 -17.242 41.794 1.00 83.81 90 PRO A C 1
ATOM 700 O O . PRO A 1 90 ? -18.560 -17.500 42.040 1.00 83.81 90 PRO A O 1
ATOM 703 N N . GLY A 1 91 ? -17.014 -16.272 40.950 1.00 86.94 91 GLY A N 1
ATOM 704 C CA . GLY A 1 91 ? -17.958 -15.576 40.080 1.00 86.94 91 GLY A CA 1
ATOM 705 C C . GLY A 1 91 ? -18.652 -16.556 39.133 1.00 86.94 91 GLY A C 1
ATOM 706 O O . GLY A 1 91 ? -18.069 -17.547 38.700 1.00 86.94 91 GLY A O 1
ATOM 707 N N . ARG A 1 92 ? -19.923 -16.292 38.827 1.00 86.44 92 ARG A N 1
ATOM 708 C CA . ARG A 1 92 ? -20.705 -17.082 37.868 1.00 86.44 92 ARG A CA 1
ATOM 709 C C . ARG A 1 92 ? -20.425 -16.664 36.422 1.00 86.44 92 ARG A C 1
ATOM 711 O O . ARG A 1 92 ? -20.597 -17.479 35.521 1.00 86.44 92 ARG A O 1
ATOM 718 N N . ASN A 1 93 ? -20.076 -15.401 36.197 1.00 81.31 93 ASN A N 1
ATOM 719 C CA . ASN A 1 93 ? -19.801 -14.895 34.861 1.00 81.31 93 ASN A CA 1
ATOM 720 C C . ASN A 1 93 ? -18.365 -15.222 34.454 1.00 81.31 93 ASN A C 1
ATOM 722 O O . ASN A 1 93 ? -17.440 -15.074 35.250 1.00 81.31 93 ASN A O 1
ATOM 726 N N . GLU A 1 94 ? -18.183 -15.585 33.189 1.00 79.31 94 GLU A N 1
ATOM 727 C CA . GLU A 1 94 ? -16.868 -15.572 32.559 1.00 79.31 94 GLU A CA 1
ATOM 728 C C . GLU A 1 94 ? -16.542 -14.129 32.164 1.00 79.31 94 GLU A C 1
ATOM 730 O O . GLU A 1 94 ? -17.209 -13.539 31.314 1.00 79.31 94 GLU A O 1
ATOM 735 N N . GLU A 1 95 ? -15.546 -13.543 32.822 1.00 85.06 95 GLU A N 1
ATOM 736 C CA . GLU A 1 95 ? -15.140 -12.153 32.624 1.00 85.06 95 GLU A CA 1
ATOM 737 C C . GLU A 1 95 ? -13.688 -12.096 32.137 1.00 85.06 95 GLU A C 1
ATOM 739 O O . GLU A 1 95 ? -12.849 -12.909 32.528 1.00 85.06 95 GLU A O 1
ATOM 744 N N . ALA A 1 96 ? -13.375 -11.109 31.298 1.00 85.00 96 ALA A N 1
ATOM 745 C CA . ALA A 1 96 ? -12.024 -10.846 30.824 1.00 85.00 96 ALA A CA 1
ATOM 746 C C . ALA A 1 96 ? -11.559 -9.479 31.336 1.00 85.00 96 ALA A C 1
ATOM 748 O O . ALA A 1 96 ? -12.123 -8.439 30.979 1.00 85.00 96 ALA A O 1
ATOM 749 N N . CYS A 1 97 ? -10.513 -9.487 32.163 1.00 85.56 97 CYS A N 1
ATOM 750 C CA . CYS A 1 97 ? -9.929 -8.288 32.757 1.00 85.56 97 CYS A CA 1
ATOM 751 C C . CYS A 1 97 ? -8.406 -8.279 32.605 1.00 85.56 97 CYS A C 1
ATOM 753 O O . CYS A 1 97 ? -7.759 -9.325 32.610 1.00 85.56 97 CYS A O 1
ATOM 755 N N . LEU A 1 98 ? -7.840 -7.079 32.509 1.00 89.75 98 LEU A N 1
ATOM 756 C CA . LEU A 1 98 ? -6.409 -6.819 32.586 1.00 89.75 98 LEU A CA 1
ATOM 757 C C . LEU A 1 98 ? -6.101 -6.193 33.944 1.00 89.75 98 LEU A C 1
ATOM 759 O O . LEU A 1 98 ? -6.752 -5.224 34.336 1.00 89.75 98 LEU A O 1
ATOM 763 N N . LEU A 1 99 ? -5.112 -6.750 34.644 1.00 92.75 99 LEU A N 1
ATOM 764 C CA . LEU A 1 99 ? -4.582 -6.204 35.888 1.00 92.75 99 LEU A CA 1
ATOM 765 C C . LEU A 1 99 ? -3.229 -5.550 35.610 1.00 92.75 99 LEU A C 1
ATOM 767 O O . LEU A 1 99 ? -2.294 -6.216 35.168 1.00 92.75 99 LEU A O 1
ATOM 771 N N . LEU A 1 100 ? -3.131 -4.256 35.891 1.00 91.38 100 LEU A N 1
ATOM 772 C CA . LEU A 1 100 ? -1.902 -3.476 35.813 1.00 91.38 100 LEU A CA 1
ATOM 773 C C . LEU A 1 100 ? -1.426 -3.156 37.231 1.00 91.38 100 LEU A C 1
ATOM 775 O O . LEU A 1 100 ? -2.240 -2.838 38.096 1.00 91.38 100 LEU A O 1
ATOM 779 N N . ARG A 1 101 ? -0.113 -3.225 37.462 1.00 93.31 101 ARG A N 1
ATOM 780 C CA . ARG A 1 101 ? 0.546 -2.858 38.725 1.00 93.31 101 ARG A CA 1
ATOM 781 C C . ARG A 1 101 ? 1.653 -1.857 38.428 1.00 93.31 101 ARG A C 1
ATOM 783 O O . ARG A 1 101 ? 2.382 -2.041 37.456 1.00 93.31 101 ARG A O 1
ATOM 790 N N . SER A 1 102 ? 1.788 -0.833 39.262 1.00 90.62 102 SER A N 1
ATOM 791 C CA . SER A 1 102 ? 2.897 0.119 39.188 1.00 90.62 102 SER A CA 1
ATOM 792 C C . SER A 1 102 ? 3.243 0.670 40.568 1.00 90.62 102 SER A C 1
ATOM 794 O O . SER A 1 102 ? 2.348 0.901 41.376 1.00 90.62 102 SER A O 1
ATOM 796 N N . SER A 1 103 ? 4.530 0.898 40.821 1.00 87.06 103 SER A N 1
ATOM 797 C CA . SER A 1 103 ? 5.043 1.633 41.988 1.00 87.06 103 SER A CA 1
ATOM 798 C C . SER A 1 103 ? 5.485 3.061 41.646 1.00 87.06 103 SER A C 1
ATOM 800 O O . SER A 1 103 ? 5.797 3.838 42.537 1.00 87.06 103 SER A O 1
ATOM 802 N N . GLU A 1 104 ? 5.539 3.410 40.357 1.00 85.69 104 GLU A N 1
ATOM 803 C CA . GLU A 1 104 ? 6.093 4.687 39.872 1.00 85.69 104 GLU A CA 1
ATOM 804 C C . GLU A 1 104 ? 5.047 5.577 39.196 1.00 85.69 104 GLU A C 1
ATOM 806 O O . GLU A 1 104 ? 5.257 6.775 39.036 1.00 85.69 104 GLU A O 1
ATOM 811 N N . ARG A 1 105 ? 3.925 4.992 38.767 1.00 81.50 105 ARG A N 1
ATOM 812 C CA . ARG A 1 105 ? 2.903 5.672 37.963 1.00 81.50 105 ARG A CA 1
ATOM 813 C C . ARG A 1 105 ? 1.620 5.850 38.746 1.00 81.50 105 ARG A C 1
ATOM 815 O O . ARG A 1 105 ? 1.165 4.909 39.400 1.00 81.50 105 ARG A O 1
ATOM 822 N N . ASN A 1 106 ? 1.001 7.016 38.592 1.00 84.12 106 ASN A N 1
ATOM 823 C CA . ASN A 1 106 ? -0.353 7.259 39.057 1.00 84.12 106 ASN A CA 1
ATOM 824 C C . ASN A 1 106 ? -1.343 7.067 37.902 1.00 84.12 106 ASN A C 1
ATOM 826 O O . ASN A 1 106 ? -1.474 7.919 37.026 1.00 84.12 106 ASN A O 1
ATOM 830 N N . PHE A 1 107 ? -2.052 5.935 37.904 1.00 87.56 107 PHE A N 1
ATOM 831 C CA . PHE A 1 107 ? -2.958 5.585 36.809 1.00 87.56 107 PHE A CA 1
ATOM 832 C C . PHE A 1 107 ? -4.118 6.572 36.647 1.00 87.56 107 PHE A C 1
ATOM 834 O O . PHE A 1 107 ? -4.551 6.810 35.524 1.00 87.56 107 PHE A O 1
ATOM 841 N N . LEU A 1 108 ? -4.644 7.130 37.743 1.00 85.62 108 LEU A N 1
ATOM 842 C CA . LEU A 1 108 ? -5.747 8.087 37.655 1.00 85.62 108 LEU A CA 1
ATOM 843 C C . LEU A 1 108 ? -5.271 9.425 37.088 1.00 85.62 108 LEU A C 1
ATOM 845 O O . LEU A 1 108 ? -5.960 9.980 36.242 1.00 85.62 108 LEU A O 1
ATOM 849 N N . GLU A 1 109 ? -4.087 9.899 37.482 1.00 82.31 109 GLU A N 1
ATOM 850 C CA . GLU A 1 109 ? -3.487 11.115 36.911 1.00 82.31 109 GLU A CA 1
ATOM 851 C C . GLU A 1 109 ? -3.187 10.952 35.416 1.00 82.31 109 GLU A C 1
ATOM 853 O O . GLU A 1 109 ? -3.544 11.825 34.631 1.00 82.31 109 GLU A O 1
ATOM 858 N N . GLU A 1 110 ? -2.615 9.818 34.997 1.00 82.94 110 GLU A N 1
ATOM 859 C CA . GLU A 1 110 ? -2.359 9.532 33.575 1.00 82.94 110 GLU A CA 1
ATOM 860 C C . GLU A 1 110 ? -3.652 9.455 32.745 1.00 82.94 110 GLU A C 1
ATOM 862 O O . GLU A 1 110 ? -3.667 9.837 31.575 1.00 82.94 110 GLU A O 1
ATOM 867 N N . LEU A 1 111 ? -4.749 8.980 33.343 1.00 79.12 111 LEU A N 1
ATOM 868 C CA . LEU A 1 111 ? -6.080 8.983 32.726 1.00 79.12 111 LEU A CA 1
ATOM 869 C C . LEU A 1 111 ? -6.770 10.354 32.800 1.00 79.12 111 LEU A C 1
ATOM 871 O O . LEU A 1 111 ? -7.863 10.509 32.251 1.00 79.12 111 LEU A O 1
ATOM 875 N N . GLY A 1 112 ? -6.165 11.323 33.491 1.00 79.81 112 GLY A N 1
ATOM 876 C CA . GLY A 1 112 ? -6.759 12.618 33.782 1.00 79.81 112 GLY A CA 1
ATOM 877 C C . GLY A 1 112 ? -8.047 12.491 34.591 1.00 79.81 112 GLY A C 1
ATOM 878 O O . GLY A 1 112 ? -9.008 13.169 34.290 1.00 79.81 112 GLY A O 1
ATOM 879 N N . LEU A 1 113 ? -8.147 11.588 35.562 1.00 84.25 113 LEU A N 1
ATOM 880 C CA . LEU A 1 113 ? -9.356 11.417 36.370 1.00 84.25 113 LEU A CA 1
ATOM 881 C C . LEU A 1 113 ? -9.144 11.978 37.774 1.00 84.25 113 LEU A C 1
ATOM 883 O O . LEU A 1 113 ? -8.433 11.378 38.579 1.00 84.25 113 LEU A O 1
ATOM 887 N N . ASP A 1 114 ? -9.824 13.079 38.101 1.00 83.81 114 ASP A N 1
ATOM 888 C CA . ASP A 1 114 ? -9.802 13.624 39.458 1.00 83.81 114 ASP A CA 1
ATOM 889 C C . ASP A 1 114 ? -10.969 13.117 40.316 1.00 83.81 114 ASP A C 1
ATOM 891 O O . ASP A 1 114 ? -12.134 13.488 40.149 1.00 83.81 114 ASP A O 1
ATOM 895 N N . PHE A 1 115 ? -10.631 12.275 41.291 1.00 84.31 115 PHE A N 1
ATOM 896 C CA . PHE A 1 115 ? -11.570 11.772 42.284 1.00 84.31 115 PHE A CA 1
ATOM 897 C C . PHE A 1 115 ? -11.656 12.650 43.539 1.00 84.31 115 PHE A C 1
ATOM 899 O O . PHE A 1 115 ? -12.393 12.269 44.444 1.00 84.31 115 PHE A O 1
ATOM 906 N N . HIS A 1 116 ? -11.006 13.818 43.634 1.00 83.88 116 HIS A N 1
ATOM 907 C CA . HIS A 1 116 ? -11.129 14.770 44.759 1.00 83.88 116 HIS A CA 1
ATOM 908 C C . HIS A 1 116 ? -12.415 15.610 44.716 1.00 83.88 116 HIS A C 1
ATOM 910 O O . HIS A 1 116 ? -12.460 16.774 45.105 1.00 83.88 116 HIS A O 1
ATOM 916 N N . VAL A 1 117 ? -13.510 14.993 44.291 1.00 85.12 117 VAL A N 1
ATOM 917 C CA . VAL A 1 117 ? -14.825 15.626 44.175 1.00 85.12 117 VAL A CA 1
ATOM 918 C C . VAL A 1 117 ? -15.698 15.335 45.401 1.00 85.12 117 VAL A C 1
ATOM 920 O O . VAL A 1 117 ? -15.424 14.373 46.128 1.00 85.12 117 VAL A O 1
ATOM 923 N N . PRO A 1 118 ? -16.751 16.123 45.680 1.00 88.44 118 PRO A N 1
ATOM 924 C CA . PRO A 1 118 ? -17.672 15.850 46.783 1.00 88.44 118 PRO A CA 1
ATOM 925 C C . PRO A 1 118 ? -18.434 14.528 46.612 1.00 88.44 118 PRO A C 1
ATOM 927 O O . PRO A 1 118 ? -18.783 14.132 45.500 1.00 88.44 118 PRO A O 1
ATOM 930 N N . ALA A 1 119 ? -18.709 13.842 47.724 1.00 90.50 119 ALA A N 1
ATOM 931 C CA . ALA A 1 119 ? -19.606 12.690 47.722 1.00 90.50 119 ALA A CA 1
ATOM 932 C C . ALA A 1 119 ? -21.065 13.135 47.531 1.00 90.50 119 ALA A C 1
ATOM 934 O O . ALA A 1 119 ? -21.458 14.222 47.958 1.00 90.50 119 ALA A O 1
ATOM 935 N N . VAL A 1 120 ? -21.881 12.277 46.921 1.00 90.06 120 VAL A N 1
ATOM 936 C CA . VAL A 1 120 ? -23.314 12.505 46.708 1.00 90.06 120 VAL A CA 1
ATOM 937 C C . VAL A 1 120 ? -24.147 11.439 47.428 1.00 90.06 120 VAL A C 1
ATOM 939 O O . VAL A 1 120 ? -23.729 10.282 47.513 1.00 90.06 120 VAL A O 1
ATOM 942 N N . PRO A 1 121 ? -25.351 11.770 47.930 1.00 88.50 121 PRO A N 1
ATOM 943 C CA . PRO A 1 121 ? -26.237 10.772 48.522 1.00 88.50 121 PRO A CA 1
ATOM 944 C C . PRO A 1 121 ? -26.642 9.700 47.502 1.00 88.50 121 PRO A C 1
ATOM 946 O O . PRO A 1 121 ? -26.983 10.028 46.364 1.00 88.50 121 PRO A O 1
ATOM 949 N N . LEU A 1 122 ? -26.716 8.430 47.916 1.00 86.94 122 LEU A N 1
ATOM 950 C CA . LEU A 1 122 ? -27.153 7.314 47.056 1.00 86.94 122 LEU A CA 1
ATOM 951 C C . LEU A 1 122 ? -28.548 7.544 46.437 1.00 86.94 122 LEU A C 1
ATOM 953 O O . LEU A 1 122 ? -28.818 7.130 45.312 1.00 86.94 122 LEU A O 1
ATOM 957 N N . ASN A 1 123 ? -29.435 8.255 47.136 1.00 86.44 123 ASN A N 1
ATOM 958 C CA . ASN A 1 123 ? -30.759 8.592 46.607 1.00 86.44 123 ASN A CA 1
ATOM 959 C C . ASN A 1 123 ? -30.718 9.583 45.431 1.00 86.44 123 ASN A C 1
ATOM 961 O O . ASN A 1 123 ? -31.654 9.591 44.640 1.00 86.44 123 ASN A O 1
ATOM 965 N N . SER A 1 124 ? -29.637 10.352 45.246 1.00 84.88 124 SER A N 1
ATOM 966 C CA . SER A 1 124 ? -29.500 11.279 44.106 1.00 84.88 124 SER A CA 1
ATOM 967 C C . SER A 1 124 ? -29.433 10.571 42.743 1.00 84.88 124 SER A C 1
ATOM 969 O O . SER A 1 124 ? -29.629 11.195 41.703 1.00 84.88 124 SER A O 1
ATOM 971 N N . PHE A 1 125 ? -29.216 9.250 42.734 1.00 82.38 125 PHE A N 1
ATOM 972 C CA . PHE A 1 125 ? -29.248 8.404 41.538 1.00 82.38 125 PHE A CA 1
ATOM 973 C C . PHE A 1 125 ? -30.667 7.916 41.166 1.00 82.38 125 PHE A C 1
ATOM 975 O O . PHE A 1 125 ? -30.817 7.149 40.213 1.00 82.38 125 PHE A O 1
ATOM 982 N N . LYS A 1 126 ? -31.712 8.315 41.913 1.00 75.25 126 LYS A N 1
ATOM 983 C CA . LYS A 1 126 ? -33.121 7.987 41.608 1.00 75.25 126 LYS A CA 1
ATOM 984 C C . LYS A 1 126 ? -33.727 8.893 40.533 1.00 75.25 126 LYS A C 1
ATOM 986 O O . LYS A 1 126 ? -34.444 8.397 39.674 1.00 75.25 126 LYS A O 1
ATOM 991 N N . GLU A 1 127 ? -33.429 10.191 40.579 1.00 58.22 127 GLU A N 1
ATOM 992 C CA . GLU A 1 127 ? -34.186 11.244 39.874 1.00 58.22 127 GLU A CA 1
ATOM 993 C C . GLU A 1 127 ? -33.767 11.475 38.412 1.00 58.22 127 GLU A C 1
ATOM 995 O O . GLU A 1 127 ? -34.491 12.117 37.664 1.00 58.22 127 GLU A O 1
ATOM 1000 N N . ASN A 1 128 ? -32.625 10.931 37.978 1.00 50.84 128 ASN A N 1
ATOM 1001 C CA . ASN A 1 128 ? -32.044 11.188 36.651 1.00 50.84 128 ASN A CA 1
ATOM 1002 C C . ASN A 1 128 ? -31.970 9.954 35.744 1.00 50.84 128 ASN A C 1
ATOM 1004 O O . ASN A 1 128 ? -31.258 9.965 34.739 1.00 50.84 128 ASN A O 1
ATOM 1008 N N . ARG A 1 129 ? -32.700 8.881 36.069 1.00 51.94 129 ARG A N 1
ATOM 1009 C CA . ARG A 1 129 ? -32.862 7.784 35.115 1.00 51.94 129 ARG A CA 1
ATOM 1010 C C . ARG A 1 129 ? -33.711 8.316 33.963 1.00 51.94 129 ARG A C 1
ATOM 1012 O O . ARG A 1 129 ? -34.872 8.647 34.183 1.00 51.94 129 ARG A O 1
ATOM 1019 N N . MET A 1 130 ? -33.169 8.349 32.739 1.00 45.34 130 MET A N 1
ATOM 1020 C CA . MET A 1 130 ? -34.053 8.186 31.578 1.00 45.34 130 MET A CA 1
ATOM 1021 C C . MET A 1 130 ? -34.949 6.996 31.903 1.00 45.34 130 MET A C 1
ATOM 1023 O O . MET A 1 130 ? -34.413 5.999 32.405 1.00 45.34 130 MET A O 1
ATOM 1027 N N . GLU A 1 131 ? -36.267 7.129 31.700 1.00 40.84 131 GLU A N 1
ATOM 1028 C CA . GLU A 1 131 ? -37.218 6.027 31.859 1.00 40.84 131 GLU A CA 1
ATOM 1029 C C . GLU A 1 131 ? -36.520 4.752 31.416 1.00 40.84 131 GLU A C 1
ATOM 1031 O O . GLU A 1 131 ? -36.067 4.661 30.269 1.00 40.84 131 GLU A O 1
ATOM 1036 N N . ALA A 1 132 ? -36.285 3.849 32.376 1.00 37.03 132 ALA A N 1
ATOM 1037 C CA . ALA A 1 132 ? -35.539 2.636 32.112 1.00 37.03 132 ALA A CA 1
ATOM 1038 C C . ALA A 1 132 ? -36.105 2.058 30.822 1.00 37.03 132 ALA A C 1
ATOM 1040 O O . ALA A 1 132 ? -37.326 1.933 30.736 1.00 37.03 132 ALA A O 1
ATOM 1041 N N . PHE A 1 133 ? -35.238 1.792 29.834 1.00 40.81 133 PHE A N 1
ATOM 1042 C CA . PHE A 1 133 ? -35.579 1.060 28.618 1.00 40.81 133 PHE A CA 1
ATOM 1043 C C . PHE A 1 133 ? -36.577 -0.022 29.011 1.00 40.81 133 PHE A C 1
ATOM 1045 O O . PHE A 1 133 ? -36.176 -1.018 29.614 1.00 40.81 133 PHE A O 1
ATOM 1052 N N . GLN A 1 134 ? -37.871 0.211 28.771 1.00 34.22 134 GLN A N 1
ATOM 1053 C CA . GLN A 1 134 ? -38.868 -0.761 29.167 1.00 34.22 134 GLN A CA 1
ATOM 1054 C C . GLN A 1 134 ? -38.561 -1.973 28.291 1.00 34.22 134 GLN A C 1
ATOM 1056 O O . GLN A 1 134 ? -38.608 -1.846 27.059 1.00 34.22 134 GLN A O 1
ATOM 1061 N N . PRO A 1 135 ? -38.176 -3.135 28.854 1.00 35.28 135 PRO A N 1
ATOM 1062 C CA . PRO A 1 135 ? -38.257 -4.347 28.068 1.00 35.28 135 PRO A CA 1
ATOM 1063 C C . PRO A 1 135 ? -39.706 -4.405 27.589 1.00 35.28 135 PRO A C 1
ATOM 1065 O O . PRO A 1 135 ? -40.620 -4.213 28.391 1.00 35.28 135 PRO A O 1
ATOM 1068 N N . ALA A 1 136 ? -39.886 -4.539 26.271 1.00 38.47 136 ALA A N 1
ATOM 1069 C CA . ALA A 1 136 ? -41.192 -4.558 25.622 1.00 38.47 136 ALA A CA 1
ATOM 1070 C C . ALA A 1 136 ? -42.215 -5.282 26.506 1.00 38.47 136 ALA A C 1
ATOM 1072 O O . ALA A 1 136 ? -41.917 -6.385 26.974 1.00 38.47 136 ALA A O 1
ATOM 1073 N N . MET A 1 137 ? -43.363 -4.636 26.752 1.00 38.66 137 MET A N 1
ATOM 1074 C CA . MET A 1 137 ? -44.404 -5.138 27.650 1.00 38.66 137 MET A CA 1
ATOM 1075 C C . MET A 1 137 ? -44.581 -6.658 27.483 1.00 38.66 137 MET A C 1
ATOM 1077 O O . MET A 1 137 ? -44.785 -7.121 26.352 1.00 38.66 137 MET A O 1
ATOM 1081 N N . PRO A 1 138 ? -44.497 -7.452 28.565 1.00 34.56 138 PRO A N 1
ATOM 1082 C CA . PRO A 1 138 ? -44.686 -8.891 28.481 1.00 34.56 138 PRO A CA 1
ATOM 1083 C C . PRO A 1 138 ? -46.135 -9.165 28.063 1.00 34.56 138 PRO A C 1
ATOM 1085 O O . PRO A 1 138 ? -47.060 -8.944 28.837 1.00 34.56 138 PRO A O 1
ATOM 1088 N N . GLY A 1 139 ? -46.340 -9.601 26.815 1.00 44.31 139 GLY A N 1
ATOM 1089 C CA . GLY A 1 139 ? -47.662 -10.003 26.319 1.00 44.31 139 GLY A CA 1
ATOM 1090 C C . GLY A 1 139 ? -47.961 -9.714 24.847 1.00 44.31 139 GLY A C 1
ATOM 1091 O O . GLY A 1 139 ? -48.859 -10.344 24.297 1.00 44.31 139 GLY A O 1
ATOM 1092 N N . ARG A 1 140 ? -47.223 -8.823 24.166 1.00 49.31 140 ARG A N 1
ATOM 1093 C CA . ARG A 1 140 ? -47.402 -8.613 22.714 1.00 49.31 140 ARG A CA 1
ATOM 1094 C C . ARG A 1 140 ? -46.446 -9.490 21.905 1.00 49.31 140 ARG A C 1
ATOM 1096 O O . ARG A 1 140 ? -45.231 -9.458 22.098 1.00 49.31 140 ARG A O 1
ATOM 1103 N N . ARG A 1 141 ? -47.018 -10.292 21.003 1.00 49.44 141 ARG A N 1
ATOM 1104 C CA . ARG A 1 141 ? -46.302 -11.164 20.060 1.00 49.44 141 ARG A CA 1
ATOM 1105 C C . ARG A 1 141 ? -45.383 -10.285 19.201 1.00 49.44 141 ARG A C 1
ATOM 1107 O O . ARG A 1 141 ? -45.857 -9.347 18.568 1.00 49.44 141 ARG A O 1
ATOM 1114 N N . ARG A 1 142 ? -44.069 -10.535 19.222 1.00 56.25 142 ARG A N 1
ATOM 1115 C CA . ARG A 1 142 ? -43.114 -9.841 18.342 1.00 56.25 142 ARG A CA 1
ATOM 1116 C C . ARG A 1 142 ? -43.312 -10.359 16.924 1.00 56.25 142 ARG A C 1
ATOM 1118 O O . ARG A 1 142 ? -42.734 -11.376 16.567 1.00 56.25 142 ARG A O 1
ATOM 1125 N N . ILE A 1 143 ? -44.139 -9.666 16.155 1.00 64.69 143 ILE A N 1
ATOM 1126 C CA . ILE A 1 143 ? -44.479 -10.045 14.781 1.00 64.69 143 ILE A CA 1
ATOM 1127 C C . ILE A 1 143 ? -43.334 -9.752 13.783 1.00 64.69 143 ILE A C 1
ATOM 1129 O O . ILE A 1 143 ? -43.323 -10.283 12.677 1.00 64.69 143 ILE A O 1
ATOM 1133 N N . ALA A 1 144 ? -42.318 -8.969 14.180 1.00 71.81 144 ALA A N 1
ATOM 1134 C CA . ALA A 1 144 ? -41.120 -8.706 13.380 1.00 71.81 144 ALA A CA 1
ATOM 1135 C C . ALA A 1 144 ? -39.826 -8.739 14.215 1.00 71.81 144 ALA A C 1
ATOM 1137 O O . ALA A 1 144 ? -39.784 -8.356 15.390 1.00 71.81 144 ALA A O 1
ATOM 1138 N N . ARG A 1 145 ? -38.721 -9.151 13.588 1.00 79.88 145 ARG A N 1
ATOM 1139 C CA . ARG A 1 145 ? -37.378 -9.150 14.176 1.00 79.88 145 ARG A CA 1
ATOM 1140 C C . ARG A 1 145 ? -36.420 -8.356 13.295 1.00 79.88 145 ARG A C 1
ATOM 1142 O O . ARG A 1 145 ? -36.087 -8.782 12.197 1.00 79.88 145 ARG A O 1
ATOM 1149 N N . LEU A 1 146 ? -35.931 -7.237 13.822 1.00 82.12 146 LEU A N 1
ATOM 1150 C CA . LEU A 1 146 ? -34.733 -6.567 13.320 1.00 82.12 146 LEU A CA 1
ATOM 1151 C C . LEU A 1 146 ? -33.522 -7.324 13.892 1.00 82.12 146 LEU A C 1
ATOM 1153 O O . LEU A 1 146 ? -33.304 -7.318 15.107 1.00 82.12 146 LEU A O 1
ATOM 1157 N N . GLU A 1 147 ? -32.814 -8.072 13.049 1.00 77.88 147 GLU A N 1
ATOM 1158 C CA . GLU A 1 147 ? -31.674 -8.911 13.445 1.00 77.88 147 GLU A CA 1
ATOM 1159 C C . GLU A 1 147 ? -30.397 -8.086 13.589 1.00 77.88 147 GLU A C 1
ATOM 1161 O O . GLU A 1 147 ? -29.683 -8.235 14.578 1.00 77.88 147 GLU A O 1
ATOM 1166 N N . ALA A 1 148 ? -30.142 -7.203 12.625 1.00 77.44 148 ALA A N 1
ATOM 1167 C CA . ALA A 1 148 ? -28.978 -6.332 12.602 1.00 77.44 148 ALA A CA 1
ATOM 1168 C C . ALA A 1 148 ? -29.276 -5.060 11.805 1.00 77.44 148 ALA A C 1
ATOM 1170 O O . ALA A 1 148 ? -30.121 -5.059 10.905 1.00 77.44 148 ALA A O 1
ATOM 1171 N N . LEU A 1 149 ? -28.556 -3.992 12.137 1.00 80.81 149 LEU A N 1
ATOM 1172 C CA . LEU A 1 149 ? -28.561 -2.744 11.390 1.00 80.81 149 LEU A CA 1
ATOM 1173 C C . LEU A 1 149 ? -27.117 -2.280 11.211 1.00 80.81 149 LEU A C 1
ATOM 1175 O O . LEU A 1 149 ? -26.453 -1.922 12.183 1.00 80.81 149 LEU A O 1
ATOM 1179 N N . HIS A 1 150 ? -26.625 -2.333 9.980 1.00 78.19 150 HIS A N 1
ATOM 1180 C CA . HIS A 1 150 ? -25.253 -1.975 9.636 1.00 78.19 150 HIS A CA 1
ATOM 1181 C C . HIS A 1 150 ? -25.222 -0.598 8.977 1.00 78.19 150 HIS A C 1
ATOM 1183 O O . HIS A 1 150 ? -25.954 -0.367 8.018 1.00 78.19 150 HIS A O 1
ATOM 1189 N N . ALA A 1 151 ? -24.368 0.296 9.472 1.00 70.25 151 ALA A N 1
ATOM 1190 C CA . ALA A 1 151 ? -24.115 1.597 8.859 1.00 70.25 151 ALA A CA 1
ATOM 1191 C C . ALA A 1 151 ? -22.845 1.577 8.004 1.00 70.25 151 ALA A C 1
ATOM 1193 O O . ALA A 1 151 ? -21.764 1.216 8.487 1.00 70.25 151 ALA A O 1
ATOM 1194 N N . HIS A 1 152 ? -22.986 2.042 6.762 1.00 62.88 152 HIS A N 1
ATOM 1195 C CA . HIS A 1 152 ? -21.951 2.121 5.734 1.00 62.88 152 HIS A CA 1
ATOM 1196 C C . HIS A 1 152 ? -21.901 3.534 5.137 1.00 62.88 152 HIS A C 1
ATOM 1198 O O . HIS A 1 152 ? -22.661 3.834 4.232 1.00 62.88 152 HIS A O 1
ATOM 1204 N N . GLU A 1 153 ? -21.022 4.409 5.643 1.00 59.47 153 GLU A N 1
ATOM 1205 C CA . GLU A 1 153 ? -20.898 5.841 5.265 1.00 59.47 153 GLU A CA 1
ATOM 1206 C C . GLU A 1 153 ? -22.238 6.613 5.183 1.00 59.47 153 GLU A C 1
ATOM 1208 O O . GLU A 1 153 ? -22.559 7.303 6.148 1.00 59.47 153 GLU A O 1
ATOM 1213 N N . ASP A 1 154 ? -22.985 6.478 4.079 1.00 61.53 154 ASP A N 1
ATOM 1214 C CA . ASP A 1 154 ? -24.266 7.143 3.789 1.00 61.53 154 ASP A CA 1
ATOM 1215 C C . ASP A 1 154 ? -25.446 6.155 3.577 1.00 61.53 154 ASP A C 1
ATOM 1217 O O . ASP A 1 154 ? -26.536 6.551 3.153 1.00 61.53 154 ASP A O 1
ATOM 1221 N N . GLU A 1 155 ? -25.248 4.854 3.812 1.00 67.69 155 GLU A N 1
ATOM 1222 C CA . GLU A 1 155 ? -26.253 3.797 3.652 1.00 67.69 155 GLU A CA 1
ATOM 1223 C C . GLU A 1 155 ? -26.432 2.977 4.940 1.00 67.69 155 GLU A C 1
ATOM 1225 O O . GLU A 1 155 ? -25.489 2.702 5.683 1.00 67.69 155 GLU A O 1
ATOM 1230 N N . LEU A 1 156 ? -27.670 2.559 5.197 1.00 73.50 156 LEU A N 1
ATOM 1231 C CA . LEU A 1 156 ? -28.045 1.629 6.253 1.00 73.50 156 LEU A CA 1
ATOM 1232 C C . LEU A 1 156 ? -28.580 0.341 5.643 1.00 73.50 156 LEU A C 1
ATOM 1234 O O . LEU A 1 156 ? -29.470 0.346 4.790 1.00 73.50 156 LEU A O 1
ATOM 1238 N N . GLU A 1 157 ? -28.062 -0.772 6.140 1.00 79.25 157 GLU A N 1
ATOM 1239 C CA . GLU A 1 157 ? -28.472 -2.111 5.753 1.00 79.25 157 GLU A CA 1
ATOM 1240 C C . GLU A 1 157 ? -29.156 -2.798 6.940 1.00 79.25 157 GLU A C 1
ATOM 1242 O O . GLU A 1 157 ? -28.525 -3.121 7.950 1.00 79.25 157 GLU A O 1
ATOM 1247 N N . ALA A 1 158 ? -30.468 -2.997 6.820 1.00 81.06 158 ALA A N 1
ATOM 1248 C CA . ALA A 1 158 ? -31.303 -3.626 7.833 1.00 81.06 158 ALA A CA 1
ATOM 1249 C C . ALA A 1 158 ? -31.570 -5.093 7.473 1.00 81.06 158 ALA A C 1
ATOM 1251 O O . ALA A 1 158 ? -32.080 -5.404 6.392 1.00 81.06 158 ALA A O 1
ATOM 1252 N N . TYR A 1 159 ? -31.275 -5.992 8.409 1.00 80.69 159 TYR A N 1
ATOM 1253 C CA . TYR A 1 159 ? -31.585 -7.417 8.309 1.00 80.69 159 TYR A CA 1
ATOM 1254 C C . TYR A 1 159 ? -32.857 -7.693 9.093 1.00 80.69 159 TYR A C 1
ATOM 1256 O O . TYR A 1 159 ? -32.895 -7.500 10.311 1.00 80.69 159 TYR A O 1
ATOM 1264 N N . ILE A 1 160 ? -33.912 -8.107 8.393 1.00 82.00 160 ILE A N 1
ATOM 1265 C CA . ILE A 1 160 ? -35.253 -8.200 8.965 1.00 82.00 160 ILE A CA 1
ATOM 1266 C C . ILE A 1 160 ? -35.838 -9.584 8.707 1.00 82.00 160 ILE A C 1
ATOM 1268 O O . ILE A 1 160 ? -35.740 -10.142 7.613 1.00 82.00 160 ILE A O 1
ATOM 1272 N N . GLN A 1 161 ? -36.487 -10.130 9.725 1.00 78.94 161 GLN A N 1
ATOM 1273 C CA . GLN A 1 161 ? -37.304 -11.328 9.639 1.00 78.94 161 GLN A CA 1
ATOM 1274 C C . GLN A 1 161 ? -38.740 -10.970 10.026 1.00 78.94 161 GLN A C 1
ATOM 1276 O O . GLN A 1 161 ? -38.959 -10.344 11.065 1.00 78.94 161 GLN A O 1
ATOM 1281 N N . LEU A 1 162 ? -39.703 -11.348 9.188 1.00 75.81 162 LEU A N 1
ATOM 1282 C CA . LEU A 1 162 ? -41.117 -11.002 9.342 1.00 75.81 162 LEU A CA 1
ATOM 1283 C C . LEU A 1 162 ? -41.957 -12.276 9.475 1.00 75.81 162 LEU A C 1
ATOM 1285 O O . LEU A 1 162 ? -41.653 -13.290 8.842 1.00 75.81 162 LEU A O 1
ATOM 1289 N N . GLU A 1 163 ? -43.011 -12.231 10.289 1.00 67.81 163 GLU A N 1
ATOM 1290 C CA . GLU A 1 163 ? -44.066 -13.251 10.267 1.00 67.81 163 GLU A CA 1
ATOM 1291 C C . GLU A 1 163 ? -45.001 -13.052 9.050 1.00 67.81 163 GLU A C 1
ATOM 1293 O O . GLU A 1 163 ? -45.059 -11.971 8.459 1.00 67.81 163 GLU A O 1
ATOM 1298 N N . GLU A 1 164 ? -45.708 -14.110 8.631 1.00 60.06 164 GLU A N 1
ATOM 1299 C CA . GLU A 1 164 ? -46.632 -14.062 7.483 1.00 60.06 164 GLU A CA 1
ATOM 1300 C C . GLU A 1 164 ? -47.757 -13.028 7.699 1.00 60.06 164 GLU A C 1
ATOM 1302 O O . GLU A 1 164 ? -48.349 -12.965 8.775 1.00 60.06 164 GLU A O 1
ATOM 1307 N N . GLY A 1 165 ? -48.076 -12.239 6.662 1.00 58.50 165 GLY A N 1
ATOM 1308 C CA . GLY A 1 165 ? -49.199 -11.284 6.662 1.00 58.50 165 GLY A CA 1
ATOM 1309 C C . GLY A 1 165 ? -48.862 -9.833 7.033 1.00 58.50 165 GLY A C 1
ATOM 1310 O O . GLY A 1 165 ? -49.762 -8.998 7.098 1.00 58.50 165 GLY A O 1
ATOM 1311 N N . ILE A 1 166 ? -47.588 -9.500 7.261 1.00 64.50 166 ILE A N 1
ATOM 1312 C CA . ILE A 1 166 ? -47.148 -8.112 7.473 1.00 64.50 166 ILE A CA 1
ATOM 1313 C C . ILE A 1 166 ? -46.789 -7.493 6.129 1.00 64.50 166 ILE A C 1
ATOM 1315 O O . ILE A 1 166 ? -45.972 -8.047 5.392 1.00 64.50 166 ILE A O 1
ATOM 1319 N N . HIS A 1 167 ? -47.371 -6.331 5.825 1.00 65.69 167 HIS A N 1
ATOM 1320 C CA . HIS A 1 167 ? -47.233 -5.705 4.508 1.00 65.69 167 HIS A CA 1
ATOM 1321 C C . HIS A 1 167 ? -46.672 -4.290 4.531 1.00 65.69 167 HIS A C 1
ATOM 1323 O O . HIS A 1 167 ? -46.191 -3.836 3.496 1.00 65.69 167 HIS A O 1
ATOM 1329 N N . LYS A 1 168 ? -46.713 -3.591 5.669 1.00 78.25 168 LYS A N 1
ATOM 1330 C CA . LYS A 1 168 ? -46.285 -2.195 5.773 1.00 78.25 168 LYS A CA 1
ATOM 1331 C C . LYS A 1 168 ? -45.655 -1.922 7.127 1.00 78.25 168 LYS A C 1
ATOM 1333 O O . LYS A 1 168 ? -46.252 -2.213 8.161 1.00 78.25 168 LYS A O 1
ATOM 1338 N N . LEU A 1 169 ? -44.440 -1.392 7.098 1.00 83.50 169 LEU A N 1
ATOM 1339 C CA . LEU A 1 169 ? -43.629 -1.142 8.279 1.00 83.50 169 LEU A CA 1
ATOM 1340 C C . LEU A 1 169 ? -42.862 0.166 8.134 1.00 83.50 169 LEU A C 1
ATOM 1342 O O . LEU A 1 169 ? -42.535 0.614 7.031 1.00 83.50 169 LEU A O 1
ATOM 1346 N N . GLU A 1 170 ? -42.527 0.742 9.279 1.00 87.25 170 GLU A N 1
ATOM 1347 C CA . GLU A 1 170 ? -41.661 1.903 9.392 1.00 87.25 170 GLU A CA 1
ATOM 1348 C C . GLU A 1 170 ? -40.404 1.525 10.180 1.00 87.25 170 GLU A C 1
ATOM 1350 O O . GLU A 1 170 ? -40.482 1.079 11.325 1.00 87.25 170 GLU A O 1
ATOM 1355 N N . LEU A 1 171 ? -39.230 1.707 9.578 1.00 86.56 171 LEU A N 1
ATOM 1356 C CA . LEU A 1 171 ? -37.954 1.684 10.286 1.00 86.56 171 LEU A CA 1
ATOM 1357 C C . LEU A 1 171 ? -37.669 3.097 10.788 1.00 86.56 171 LEU A C 1
ATOM 1359 O O . LEU A 1 171 ? -37.523 4.016 9.982 1.00 86.56 171 LEU A O 1
ATOM 1363 N N . ARG A 1 172 ? -37.572 3.271 12.105 1.00 88.38 172 ARG A N 1
ATOM 1364 C CA . ARG A 1 172 ? -37.257 4.572 12.707 1.00 88.38 172 ARG A CA 1
ATOM 1365 C C . ARG A 1 172 ? -35.861 4.567 13.306 1.00 88.38 172 ARG A C 1
ATOM 1367 O O . ARG A 1 172 ? -35.492 3.604 13.984 1.00 88.38 172 ARG A O 1
ATOM 1374 N N . LEU A 1 173 ? -35.079 5.603 13.022 1.00 86.62 173 LEU A N 1
ATOM 1375 C CA . LEU A 1 173 ? -33.745 5.825 13.577 1.00 86.62 173 LEU A CA 1
ATOM 1376 C C . LEU A 1 173 ? -33.823 6.830 14.710 1.00 86.62 173 LEU A C 1
ATOM 1378 O O . LEU A 1 173 ? -34.525 7.832 14.603 1.00 86.62 173 LEU A O 1
ATOM 1382 N N . PHE A 1 174 ? -33.054 6.575 15.758 1.00 82.19 174 PHE A N 1
ATOM 1383 C CA . PHE A 1 174 ? -33.020 7.419 16.936 1.00 82.19 174 PHE A CA 1
ATOM 1384 C C . PHE A 1 174 ? -31.598 7.854 17.257 1.00 82.19 174 PHE A C 1
ATOM 1386 O O . PHE A 1 174 ? -30.651 7.064 17.154 1.00 82.19 174 PHE A O 1
ATOM 1393 N N . SER A 1 175 ? -31.470 9.100 17.700 1.00 75.88 175 SER A N 1
ATOM 1394 C CA . SER A 1 175 ? -30.237 9.638 18.254 1.00 75.88 175 SER A CA 1
ATOM 1395 C C . SER A 1 175 ? -29.916 8.972 19.589 1.00 75.88 175 SER A C 1
ATOM 1397 O O . SER A 1 175 ? -30.727 8.264 20.199 1.00 75.88 175 SER A O 1
ATOM 1399 N N . LYS A 1 176 ? -28.718 9.245 20.101 1.00 67.25 176 LYS A N 1
ATOM 1400 C CA . LYS A 1 176 ? -28.303 8.798 21.434 1.00 67.25 176 LYS A CA 1
ATOM 1401 C C . LYS A 1 176 ? -29.222 9.310 22.556 1.00 67.25 176 LYS A C 1
ATOM 1403 O O . LYS A 1 176 ? -29.365 8.629 23.569 1.00 67.25 176 LYS A O 1
ATOM 1408 N N . GLY A 1 177 ? -29.840 10.481 22.373 1.00 64.69 177 GLY A N 1
ATOM 1409 C CA . GLY A 1 177 ? -30.815 11.067 23.300 1.00 64.69 177 GLY A CA 1
ATOM 1410 C C . GLY A 1 177 ? -32.225 10.481 23.174 1.00 64.69 177 GLY A C 1
ATOM 1411 O O . GLY A 1 177 ? -33.077 10.768 24.009 1.00 64.69 177 GLY A O 1
ATOM 1412 N N . GLY A 1 178 ? -32.467 9.635 22.167 1.00 68.56 178 GLY A N 1
ATOM 1413 C CA . GLY A 1 178 ? -33.784 9.078 21.863 1.00 68.56 178 GLY A CA 1
ATOM 1414 C C . GLY A 1 178 ? -34.647 9.962 20.964 1.00 68.56 178 GLY A C 1
ATOM 1415 O O . GLY A 1 178 ? -35.821 9.654 20.784 1.00 68.56 178 GLY A O 1
ATOM 1416 N N . GLU A 1 179 ? -34.083 11.025 20.393 1.00 75.62 179 GLU A N 1
ATOM 1417 C CA . GLU A 1 179 ? -34.766 11.856 19.400 1.00 75.62 179 GLU A CA 1
ATOM 1418 C C . GLU A 1 179 ? -34.908 11.079 18.091 1.00 75.62 179 GLU A C 1
ATOM 1420 O O . GLU A 1 179 ? -33.980 10.384 17.677 1.00 75.62 179 GLU A O 1
ATOM 1425 N N . GLU A 1 180 ? -36.071 11.168 17.453 1.00 81.06 180 GLU A N 1
ATOM 1426 C CA . GLU A 1 180 ? -36.322 10.521 16.167 1.00 81.06 180 GLU A CA 1
ATOM 1427 C C . GLU A 1 180 ? -35.608 11.306 15.057 1.00 81.06 180 GLU A C 1
ATOM 1429 O O . GLU A 1 180 ? -35.888 12.483 14.847 1.00 81.06 180 GLU A O 1
ATOM 1434 N N . LEU A 1 181 ? -34.668 10.654 14.372 1.00 78.81 181 LEU A N 1
ATOM 1435 C CA . LEU A 1 181 ? -33.834 11.267 13.333 1.00 78.81 181 LEU A CA 1
ATOM 1436 C C . LEU A 1 181 ? -34.394 11.026 11.929 1.00 78.81 181 LEU A C 1
ATOM 1438 O O . LEU A 1 181 ? -34.367 11.905 11.073 1.00 78.81 181 LEU A O 1
ATOM 1442 N N . LEU A 1 182 ? -34.894 9.814 11.677 1.00 79.31 182 LEU A N 1
ATOM 1443 C CA . LEU A 1 182 ? -35.367 9.406 10.356 1.00 79.31 182 LEU A CA 1
ATOM 1444 C C . LEU A 1 182 ? -36.474 8.363 10.471 1.00 79.31 182 LEU A C 1
ATOM 1446 O O . LEU A 1 182 ? -36.368 7.426 11.264 1.00 79.31 182 LEU A O 1
ATOM 1450 N N . VAL A 1 183 ? -37.478 8.471 9.601 1.00 81.94 183 VAL A N 1
ATOM 1451 C CA . VAL A 1 183 ? -38.520 7.458 9.408 1.00 81.94 183 VAL A CA 1
ATOM 1452 C C . VAL A 1 183 ? -38.479 6.962 7.973 1.00 81.94 183 VAL A C 1
ATOM 1454 O O . VAL A 1 183 ? -38.689 7.724 7.032 1.00 81.94 183 VAL A O 1
ATOM 1457 N N . GLN A 1 184 ? -38.256 5.665 7.808 1.00 80.81 184 GLN A N 1
ATOM 1458 C CA . GLN A 1 184 ? -38.217 5.013 6.511 1.00 80.81 184 GLN A CA 1
ATOM 1459 C C . GLN A 1 184 ? -39.356 4.006 6.394 1.00 80.81 184 GLN A C 1
ATOM 1461 O O . GLN A 1 184 ? -39.357 2.959 7.042 1.00 80.81 184 GLN A O 1
ATOM 1466 N N . LYS A 1 185 ? -40.325 4.315 5.533 1.00 83.94 185 LYS A N 1
ATOM 1467 C CA . LYS A 1 185 ? -41.469 3.438 5.266 1.00 83.94 185 LYS A CA 1
ATOM 1468 C C . LYS A 1 185 ? -41.120 2.432 4.178 1.00 83.94 185 LYS A C 1
ATOM 1470 O O . LYS A 1 185 ? -40.444 2.781 3.206 1.00 83.94 185 LYS A O 1
ATOM 1475 N N . PHE A 1 186 ? -41.587 1.200 4.323 1.00 76.19 186 PHE A N 1
ATOM 1476 C CA . PHE A 1 186 ? -41.427 0.171 3.304 1.00 76.19 186 PHE A CA 1
ATOM 1477 C C . PHE A 1 186 ? -42.586 -0.826 3.323 1.00 76.19 186 PHE A C 1
ATOM 1479 O O . PHE A 1 186 ? -43.182 -1.101 4.366 1.00 76.19 186 PHE A O 1
ATOM 1486 N N . ASN A 1 187 ? -42.871 -1.386 2.146 1.00 73.19 187 ASN A N 1
ATOM 1487 C CA . ASN A 1 187 ? -43.859 -2.443 1.995 1.00 73.19 187 ASN A CA 1
ATOM 1488 C C . ASN A 1 187 ? -43.145 -3.792 1.906 1.00 73.19 187 ASN A C 1
ATOM 1490 O O . ASN A 1 187 ? -42.305 -3.989 1.025 1.00 73.19 187 ASN A O 1
ATOM 1494 N N . SER A 1 188 ? -43.479 -4.731 2.784 1.00 63.56 188 SER A N 1
ATOM 1495 C CA . SER A 1 188 ? -43.010 -6.112 2.679 1.00 63.56 188 SER A CA 1
ATOM 1496 C C . SER A 1 188 ? -43.928 -6.890 1.741 1.00 63.56 188 SER A C 1
ATOM 1498 O O . SER A 1 188 ? -45.045 -7.268 2.089 1.00 63.56 188 SER A O 1
ATOM 1500 N N . THR A 1 189 ? -43.454 -7.123 0.520 1.00 54.41 189 THR A N 1
ATOM 1501 C CA . THR A 1 189 ? -44.045 -8.119 -0.382 1.00 54.41 189 THR A CA 1
ATOM 1502 C C . THR A 1 189 ? -43.331 -9.453 -0.140 1.00 54.41 189 THR A C 1
ATOM 1504 O O . THR A 1 189 ? -42.114 -9.533 -0.266 1.00 54.41 189 THR A O 1
ATOM 1507 N N . ASP A 1 190 ? -44.076 -10.462 0.325 1.00 50.59 190 ASP A N 1
ATOM 1508 C CA . ASP A 1 190 ? -43.714 -11.890 0.455 1.00 50.59 190 ASP A CA 1
ATOM 1509 C C . ASP A 1 190 ? -42.397 -12.282 1.169 1.00 50.59 190 ASP A C 1
ATOM 1511 O O . ASP A 1 190 ? -41.939 -13.424 1.077 1.00 50.59 190 ASP A O 1
ATOM 1515 N N . LEU A 1 191 ? -41.770 -11.385 1.932 1.00 52.84 191 LEU A N 1
ATOM 1516 C CA . LEU A 1 191 ? -40.488 -11.658 2.591 1.00 52.84 191 LEU A CA 1
ATOM 1517 C C . LEU A 1 191 ? -40.666 -12.242 4.001 1.00 52.84 191 LEU A C 1
ATOM 1519 O O . LEU A 1 191 ? -40.857 -11.502 4.959 1.00 52.84 191 LEU A O 1
ATOM 1523 N N . LYS A 1 192 ? -40.476 -13.562 4.160 1.00 59.84 192 LYS A N 1
ATOM 1524 C CA . LYS A 1 192 ? -40.263 -14.194 5.487 1.00 59.84 192 LYS A CA 1
ATOM 1525 C C . LYS A 1 192 ? -38.946 -13.746 6.135 1.00 59.84 192 LYS A C 1
ATOM 1527 O O . LYS A 1 192 ? -38.837 -13.646 7.356 1.00 59.84 192 LYS A O 1
ATOM 1532 N N . LYS A 1 193 ? -37.924 -13.488 5.314 1.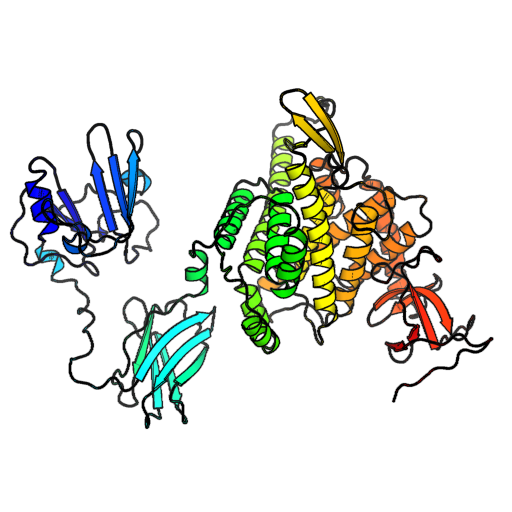00 64.94 193 LYS A N 1
ATOM 1533 C CA . LYS A 1 193 ? -36.607 -12.988 5.721 1.00 64.94 193 LYS A CA 1
ATOM 1534 C C . LYS A 1 193 ? -36.026 -12.162 4.580 1.00 64.94 193 LYS A C 1
ATOM 1536 O O . LYS A 1 193 ? -36.051 -12.615 3.440 1.00 64.94 193 LYS A O 1
ATOM 1541 N N . GLY A 1 194 ? -35.544 -10.961 4.867 1.00 63.97 194 GLY A N 1
ATOM 1542 C CA . GLY A 1 194 ? -35.144 -10.015 3.836 1.00 63.97 194 GLY A CA 1
ATOM 1543 C C . GLY A 1 194 ? -34.101 -9.017 4.308 1.00 63.97 194 GLY A C 1
ATOM 1544 O O . GLY A 1 194 ? -33.915 -8.781 5.502 1.00 63.97 194 GLY A O 1
ATOM 1545 N N . ARG A 1 195 ? -33.419 -8.431 3.328 1.00 68.31 195 ARG A N 1
ATOM 1546 C CA . ARG A 1 195 ? -32.431 -7.377 3.520 1.00 68.31 195 ARG A CA 1
ATOM 1547 C C . ARG A 1 195 ? -32.952 -6.110 2.873 1.00 68.31 195 ARG A C 1
ATOM 1549 O O . ARG A 1 195 ? -33.257 -6.122 1.682 1.00 68.31 195 ARG A O 1
ATOM 1556 N N . LEU A 1 196 ? -33.036 -5.039 3.647 1.00 69.88 196 LEU A N 1
ATOM 1557 C CA . LEU A 1 196 ? -33.448 -3.737 3.147 1.00 69.88 196 LEU A CA 1
ATOM 1558 C C . LEU A 1 196 ? -32.262 -2.786 3.175 1.00 69.88 196 LEU A C 1
ATOM 1560 O O . LEU A 1 196 ? -31.551 -2.702 4.176 1.00 69.88 196 LEU A O 1
ATOM 1564 N N . LEU A 1 197 ? -32.055 -2.091 2.061 1.00 60.47 197 LEU A N 1
ATOM 1565 C CA . LEU A 1 197 ? -31.084 -1.014 1.969 1.00 60.47 197 LEU A CA 1
ATOM 1566 C C . LEU A 1 197 ? -31.802 0.317 1.889 1.00 60.47 197 LEU A C 1
ATOM 1568 O O . LEU A 1 197 ? -32.727 0.488 1.094 1.00 60.47 197 LEU A O 1
ATOM 1572 N N . PHE A 1 198 ? -31.306 1.261 2.673 1.00 71.00 198 PHE A N 1
ATOM 1573 C CA . PHE A 1 198 ? -31.802 2.621 2.697 1.00 71.00 198 PHE A CA 1
ATOM 1574 C C . PHE A 1 198 ? -30.625 3.582 2.716 1.00 71.00 198 PHE A C 1
ATOM 1576 O O . PHE A 1 198 ? -29.621 3.330 3.375 1.00 71.00 198 PHE A O 1
ATOM 1583 N N . ARG A 1 199 ? -30.749 4.703 2.010 1.00 59.06 199 ARG A N 1
ATOM 1584 C CA . ARG A 1 199 ? -29.773 5.784 2.117 1.00 59.06 199 ARG A CA 1
ATOM 1585 C C . ARG A 1 199 ? -30.094 6.586 3.374 1.00 59.06 199 ARG A C 1
ATOM 1587 O O . ARG A 1 199 ? -31.216 7.062 3.517 1.00 59.06 199 ARG A O 1
ATOM 1594 N N . ALA A 1 200 ? -29.128 6.726 4.267 1.00 62.28 200 ALA A N 1
ATOM 1595 C CA . ALA A 1 200 ? -29.266 7.493 5.493 1.00 62.28 200 ALA A CA 1
ATOM 1596 C C . ALA A 1 200 ? -27.976 8.277 5.719 1.00 62.28 200 ALA A C 1
ATOM 1598 O O . ALA A 1 200 ? -26.919 7.703 5.954 1.00 62.28 200 ALA A O 1
ATOM 1599 N N . GLN A 1 201 ? -28.076 9.600 5.632 1.00 54.94 201 GLN A N 1
ATOM 1600 C CA . GLN A 1 201 ? -26.935 10.506 5.786 1.00 54.94 201 GLN A CA 1
ATOM 1601 C C . GLN A 1 201 ? -26.567 10.769 7.253 1.00 54.94 201 GLN A C 1
ATOM 1603 O O . GLN A 1 201 ? -25.635 11.525 7.530 1.00 54.94 201 GLN A O 1
ATOM 1608 N N . ASP A 1 202 ? -27.301 10.181 8.198 1.00 59.06 202 ASP A N 1
ATOM 1609 C CA . ASP A 1 202 ? -27.268 10.628 9.581 1.00 59.06 202 ASP A CA 1
ATOM 1610 C C . ASP A 1 202 ? -26.304 9.805 10.443 1.00 59.06 202 ASP A C 1
ATOM 1612 O O . ASP A 1 202 ? -26.609 8.700 10.902 1.00 59.06 202 ASP A O 1
ATOM 1616 N N . LYS A 1 203 ? -25.108 10.363 10.657 1.00 59.69 203 LYS A N 1
ATOM 1617 C CA . LYS A 1 203 ? -24.057 9.781 11.508 1.00 59.69 203 LYS A CA 1
ATOM 1618 C C . LYS A 1 203 ? -24.411 9.797 12.996 1.00 59.69 203 LYS A C 1
ATOM 1620 O O . LYS A 1 203 ? -23.683 9.193 13.780 1.00 59.69 203 LYS A O 1
ATOM 1625 N N . GLU A 1 204 ? -25.489 10.472 13.389 1.00 66.38 204 GLU A N 1
ATOM 1626 C CA . GLU A 1 204 ? -25.924 10.557 14.786 1.00 66.38 204 GLU A CA 1
ATOM 1627 C C . GLU A 1 204 ? -26.879 9.424 15.194 1.00 66.38 204 GLU A C 1
ATOM 1629 O O . GLU A 1 204 ? -27.208 9.279 16.378 1.00 66.38 204 GLU A O 1
ATOM 1634 N N . ALA A 1 205 ? -27.294 8.584 14.238 1.00 75.12 205 ALA A N 1
ATOM 1635 C CA . ALA A 1 205 ? -28.150 7.434 14.494 1.00 75.12 205 ALA A CA 1
ATOM 1636 C C . ALA A 1 205 ? -27.454 6.406 15.399 1.00 75.12 205 ALA A C 1
ATOM 1638 O O . ALA A 1 205 ? -26.456 5.791 15.031 1.00 75.12 205 ALA A O 1
ATOM 1639 N N . PHE A 1 206 ? -28.019 6.189 16.589 1.00 75.69 206 PHE A N 1
ATOM 1640 C CA . PHE A 1 206 ? -27.469 5.298 17.610 1.00 75.69 206 PHE A CA 1
ATOM 1641 C C . PHE A 1 206 ? -28.183 3.944 17.646 1.00 75.69 206 PHE A C 1
ATOM 1643 O O . PHE A 1 206 ? -27.558 2.902 17.847 1.00 75.69 206 PHE A O 1
ATOM 1650 N N . TYR A 1 207 ? -29.502 3.935 17.455 1.00 85.12 207 TYR A N 1
ATOM 1651 C CA . TYR A 1 207 ? -30.300 2.711 17.422 1.00 85.12 207 TYR A CA 1
ATOM 1652 C C . TYR A 1 207 ? -31.539 2.866 16.542 1.00 85.12 207 TYR A C 1
ATOM 1654 O O . TYR A 1 207 ? -31.918 3.968 16.151 1.00 85.12 207 TYR A O 1
ATOM 1662 N N . SER A 1 208 ? -32.185 1.745 16.237 1.00 86.38 208 SER A N 1
ATOM 1663 C CA . SER A 1 208 ? -33.391 1.699 15.421 1.00 86.38 208 SER A CA 1
ATOM 1664 C C . SER A 1 208 ? -34.404 0.687 15.931 1.00 86.38 208 SER A C 1
ATOM 1666 O O . SER A 1 208 ? -34.063 -0.239 16.672 1.00 86.38 208 SER A O 1
ATOM 1668 N N . GLN A 1 209 ? -35.660 0.865 15.532 1.00 88.50 209 GLN A N 1
ATOM 1669 C CA . GLN A 1 209 ? -36.764 -0.029 15.846 1.00 88.50 209 GLN A CA 1
ATOM 1670 C C . GLN A 1 209 ? -37.794 -0.024 14.708 1.00 88.50 209 GLN A C 1
ATOM 1672 O O . GLN A 1 209 ? -37.959 0.982 14.017 1.00 88.50 209 GLN A O 1
ATOM 1677 N N . LEU A 1 210 ? -38.468 -1.160 14.510 1.00 86.56 210 LEU A N 1
ATOM 1678 C CA . LEU A 1 210 ? -39.568 -1.293 13.559 1.00 86.56 210 LEU A CA 1
ATOM 1679 C C . LEU A 1 210 ? -40.904 -0.968 14.221 1.00 86.56 210 LEU A C 1
ATOM 1681 O O . LEU A 1 210 ? -41.157 -1.403 15.350 1.00 86.56 210 LEU A O 1
ATOM 1685 N N . PHE A 1 211 ? -41.758 -0.275 13.473 1.00 86.12 211 PHE A N 1
ATOM 1686 C CA . PHE A 1 211 ? -43.114 0.114 13.843 1.00 86.12 211 PHE A CA 1
ATOM 1687 C C . PHE A 1 211 ? -44.112 -0.315 12.760 1.00 86.12 211 PHE A C 1
ATOM 1689 O O . PHE A 1 211 ? -43.743 -0.421 11.588 1.00 86.12 211 PHE A O 1
ATOM 1696 N N . ASP A 1 212 ? -45.355 -0.582 13.152 1.00 80.62 212 ASP A N 1
ATOM 1697 C CA . ASP A 1 212 ? -46.470 -0.798 12.222 1.00 80.62 212 ASP A CA 1
ATOM 1698 C C . ASP A 1 212 ? -47.108 0.526 11.750 1.00 80.62 212 ASP A C 1
ATOM 1700 O O . ASP A 1 212 ? -46.662 1.615 12.119 1.00 80.62 212 ASP A O 1
ATOM 1704 N N . GLU A 1 213 ? -48.147 0.442 10.908 1.00 76.75 213 GLU A N 1
ATOM 1705 C CA . GLU A 1 213 ? -48.876 1.617 10.397 1.00 76.75 213 GLU A CA 1
ATOM 1706 C C . GLU A 1 213 ? -49.561 2.445 11.497 1.00 76.75 213 GLU A C 1
ATOM 1708 O O . GLU A 1 213 ? -49.853 3.622 11.286 1.00 76.75 213 GLU A O 1
ATOM 1713 N N . GLU A 1 214 ? -49.808 1.850 12.664 1.00 77.06 214 GLU A N 1
ATOM 1714 C CA . GLU A 1 214 ? -50.438 2.498 13.817 1.00 77.06 214 GLU A CA 1
ATOM 1715 C C . GLU A 1 214 ? -49.396 3.180 14.722 1.00 77.06 214 GLU A C 1
ATOM 1717 O O . GLU A 1 214 ? -49.746 3.808 15.724 1.00 77.06 214 GLU A O 1
ATOM 1722 N N . GLY A 1 215 ? -48.107 3.092 14.369 1.00 75.75 215 GLY A N 1
ATOM 1723 C CA . GLY A 1 215 ? -47.005 3.657 15.142 1.00 75.75 215 GLY A CA 1
ATOM 1724 C C . GLY A 1 215 ? -46.661 2.841 16.387 1.00 75.75 215 GLY A C 1
ATOM 1725 O O . GLY A 1 215 ? -46.026 3.362 17.307 1.00 75.75 215 GLY A O 1
ATOM 1726 N N . VAL A 1 216 ? -47.058 1.568 16.443 1.00 80.25 216 VAL A N 1
ATOM 1727 C CA . VAL A 1 216 ? -46.754 0.665 17.554 1.00 80.25 216 VAL A CA 1
ATOM 1728 C C . VAL A 1 216 ? -45.442 -0.077 17.269 1.00 80.25 216 VAL A C 1
ATOM 1730 O O . VAL A 1 216 ? -45.247 -0.596 16.171 1.00 80.25 216 VAL A O 1
ATOM 1733 N N . PRO A 1 217 ? -44.512 -0.168 18.240 1.00 79.75 217 PRO A N 1
ATOM 1734 C CA . PRO A 1 217 ? -43.258 -0.886 18.047 1.00 79.75 217 PRO A CA 1
ATOM 1735 C C . PRO A 1 217 ? -43.479 -2.400 17.930 1.00 79.75 217 PRO A C 1
ATOM 1737 O O . PRO A 1 217 ? -44.034 -3.031 18.833 1.00 79.75 217 PRO A O 1
ATOM 1740 N N . VAL A 1 218 ? -42.962 -2.998 16.854 1.00 82.44 218 VAL A N 1
ATOM 1741 C CA . VAL A 1 218 ? -43.127 -4.429 16.527 1.00 82.44 218 VAL A CA 1
ATOM 1742 C C . VAL A 1 218 ? -41.836 -5.247 16.623 1.00 82.44 218 VAL A C 1
ATOM 1744 O O . VAL A 1 218 ? -41.896 -6.477 16.642 1.00 82.44 218 VAL A O 1
ATOM 1747 N N . SER A 1 219 ? -40.672 -4.593 16.741 1.00 82.38 219 SER A N 1
ATOM 1748 C CA . SER A 1 219 ? -39.374 -5.242 16.984 1.00 82.38 219 SER A CA 1
ATOM 1749 C C . SER A 1 219 ? -38.716 -4.775 18.281 1.00 82.38 219 SER A C 1
ATOM 1751 O O . SER A 1 219 ? -39.087 -3.761 18.871 1.00 82.38 219 SER A O 1
ATOM 1753 N N . ALA A 1 220 ? -37.676 -5.489 18.716 1.00 77.69 220 ALA A N 1
ATOM 1754 C CA . ALA A 1 220 ? -36.729 -4.932 19.679 1.00 77.69 220 ALA A CA 1
ATOM 1755 C C . ALA A 1 220 ? -35.932 -3.778 19.047 1.00 77.69 220 ALA A C 1
ATOM 1757 O O . ALA A 1 220 ? -35.776 -3.725 17.822 1.00 77.69 220 ALA A O 1
ATOM 1758 N N . ARG A 1 221 ? -35.410 -2.889 19.897 1.00 81.94 221 ARG A N 1
ATOM 1759 C CA . ARG A 1 221 ? -34.413 -1.891 19.500 1.00 81.94 221 ARG A CA 1
ATOM 1760 C C . ARG A 1 221 ? -33.116 -2.599 19.110 1.00 81.94 221 ARG A C 1
ATOM 1762 O O . ARG A 1 221 ? -32.693 -3.508 19.823 1.00 81.94 221 ARG A O 1
ATOM 1769 N N . GL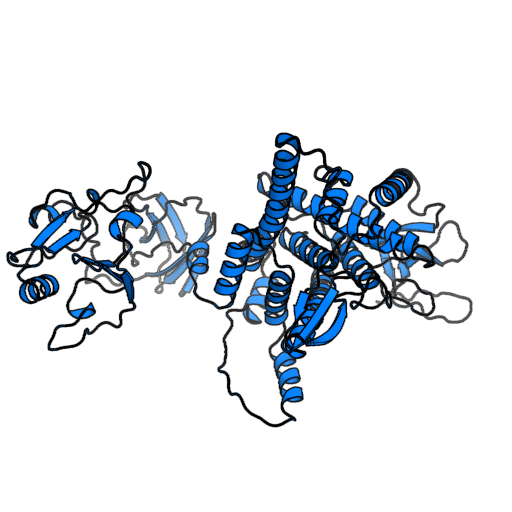N A 1 222 ? -32.493 -2.170 18.019 1.00 81.44 222 GLN A N 1
ATOM 1770 C CA . GLN A 1 222 ? -31.169 -2.629 17.602 1.00 81.44 222 GLN A CA 1
ATOM 1771 C C . GLN A 1 222 ? -30.203 -1.455 17.499 1.00 81.44 222 GLN A C 1
ATOM 1773 O O . GLN A 1 222 ? -30.565 -0.447 16.891 1.00 81.44 222 GLN A O 1
ATOM 1778 N N . PRO A 1 223 ? -28.990 -1.559 18.069 1.00 79.94 223 PRO A N 1
ATOM 1779 C CA . PRO A 1 223 ? -27.975 -0.537 17.888 1.00 79.94 223 PRO A CA 1
ATOM 1780 C C . PRO A 1 223 ? -27.557 -0.470 16.419 1.00 79.94 223 PRO A C 1
ATOM 1782 O O . PRO A 1 223 ? -27.458 -1.495 15.739 1.00 79.94 223 PRO A O 1
ATOM 1785 N N . VAL A 1 224 ? -27.282 0.743 15.953 1.00 80.94 224 VAL A N 1
ATOM 1786 C CA . VAL A 1 224 ? -26.637 0.963 14.663 1.00 80.94 224 VAL A CA 1
ATOM 1787 C C . VAL A 1 224 ? -25.191 0.502 14.799 1.00 80.94 224 VAL A C 1
ATOM 1789 O O . VAL A 1 224 ? -24.421 1.024 15.604 1.00 80.94 224 VAL A O 1
ATOM 1792 N N . GLN A 1 225 ? -24.820 -0.528 14.047 1.00 72.12 225 GLN A N 1
ATOM 1793 C CA . GLN A 1 225 ? -23.464 -1.048 14.052 1.00 72.12 225 GLN A CA 1
ATOM 1794 C C . GLN A 1 225 ? -22.649 -0.319 12.992 1.00 72.12 225 GLN A C 1
ATOM 1796 O O . GLN A 1 225 ? -22.819 -0.545 11.792 1.00 72.12 225 GLN A O 1
ATOM 1801 N N . HIS A 1 226 ? -21.718 0.523 13.433 1.00 68.75 226 HIS A N 1
ATOM 1802 C CA . HIS A 1 226 ? -20.685 1.075 12.563 1.00 68.75 226 HIS A CA 1
ATOM 1803 C C . HIS A 1 226 ? -19.668 -0.021 12.264 1.00 68.75 226 HIS A C 1
ATOM 1805 O O . HIS A 1 226 ? -18.629 -0.144 12.917 1.00 68.75 226 HIS A O 1
ATOM 1811 N N . VAL A 1 227 ? -19.997 -0.849 11.273 1.00 60.91 227 VAL A N 1
ATOM 1812 C CA . VAL A 1 227 ? -19.230 -2.034 10.877 1.00 60.91 227 VAL A CA 1
ATOM 1813 C C . VAL A 1 227 ? -17.749 -1.676 10.712 1.00 60.91 227 VAL A C 1
ATOM 1815 O O . VAL A 1 227 ? -16.875 -2.317 11.292 1.00 60.91 227 VAL A O 1
ATOM 1818 N N . ARG A 1 228 ? -17.460 -0.552 10.049 1.00 53.34 228 ARG A N 1
ATOM 1819 C CA . ARG A 1 228 ? -16.106 -0.005 9.867 1.00 53.34 228 ARG A CA 1
ATOM 1820 C C . ARG A 1 228 ? -15.312 0.185 11.169 1.00 53.34 228 ARG A C 1
ATOM 1822 O O . ARG A 1 228 ? -14.105 -0.062 11.184 1.00 53.34 228 ARG A O 1
ATOM 1829 N N . GLU A 1 229 ? -15.953 0.652 12.236 1.00 55.31 229 GLU A N 1
ATOM 1830 C CA . GLU A 1 229 ? -15.311 0.921 13.528 1.00 55.31 229 GLU A CA 1
ATOM 1831 C C . GLU A 1 229 ? -15.124 -0.368 14.329 1.00 55.31 229 GLU A C 1
ATOM 1833 O O . GLU A 1 229 ? -14.032 -0.621 14.841 1.00 55.31 229 GLU A O 1
ATOM 1838 N N . LEU A 1 230 ? -16.133 -1.242 14.338 1.00 56.62 230 LEU A N 1
ATOM 1839 C CA . LEU A 1 230 ? -16.075 -2.554 14.991 1.00 56.62 230 LEU A CA 1
ATOM 1840 C C . LEU A 1 230 ? -14.990 -3.456 14.388 1.00 56.62 230 LEU A C 1
ATOM 1842 O O . LEU A 1 230 ? -14.271 -4.145 15.107 1.00 56.62 230 LEU A O 1
ATOM 1846 N N . TYR A 1 231 ? -14.800 -3.417 13.068 1.00 50.66 231 TYR A N 1
ATOM 1847 C CA . TYR A 1 231 ? -13.724 -4.174 12.423 1.00 50.66 231 TYR A CA 1
ATOM 1848 C C . TYR A 1 231 ? -12.325 -3.643 12.761 1.00 50.66 231 TYR A C 1
ATOM 1850 O O . TYR A 1 231 ? -11.355 -4.407 12.728 1.00 50.66 231 TYR A O 1
ATOM 1858 N N . SER A 1 232 ? -12.191 -2.354 13.092 1.00 46.19 232 SER A N 1
ATOM 1859 C CA . SER A 1 232 ? -10.896 -1.758 13.436 1.00 46.19 232 SER A CA 1
ATOM 1860 C C . SER A 1 232 ? -10.347 -2.254 14.775 1.00 46.19 232 SER A C 1
ATOM 1862 O O . SER A 1 232 ? -9.131 -2.310 14.922 1.00 46.19 232 SER A O 1
ATOM 1864 N N . THR A 1 233 ? -11.219 -2.700 15.682 1.00 50.06 233 THR A N 1
ATOM 1865 C CA . THR A 1 233 ? -10.872 -3.221 17.012 1.00 50.06 233 THR A CA 1
ATOM 1866 C C . THR A 1 233 ? -10.761 -4.750 17.057 1.00 50.06 233 THR A C 1
ATOM 1868 O O . THR A 1 233 ? -10.474 -5.328 18.104 1.00 50.06 233 THR A O 1
ATOM 1871 N N . HIS A 1 234 ? -10.948 -5.437 15.924 1.00 49.12 234 HIS A N 1
ATOM 1872 C CA . HIS A 1 234 ? -10.919 -6.897 15.872 1.00 49.12 234 HIS A CA 1
ATOM 1873 C C . HIS A 1 234 ? -9.479 -7.440 16.062 1.00 49.12 234 HIS A C 1
ATOM 1875 O O . HIS A 1 234 ? -8.598 -7.114 15.263 1.00 49.12 234 HIS A O 1
ATOM 1881 N N . PRO A 1 235 ? -9.197 -8.347 17.022 1.00 52.00 235 PRO A N 1
ATOM 1882 C CA . PRO A 1 235 ? -7.833 -8.769 17.395 1.00 52.00 235 PRO A CA 1
ATOM 1883 C C . PRO A 1 235 ? -7.197 -9.815 16.447 1.00 52.00 235 PRO A C 1
ATOM 1885 O O . PRO A 1 235 ? -6.413 -10.684 16.864 1.00 52.00 235 PRO A O 1
ATOM 1888 N N . SER A 1 236 ? -7.524 -9.764 15.150 1.00 51.22 236 SER A N 1
ATOM 1889 C CA . SER A 1 236 ? -7.007 -10.720 14.162 1.00 51.22 236 SER A CA 1
ATOM 1890 C C . SER A 1 236 ? -5.495 -10.550 13.960 1.00 51.22 236 SER A C 1
ATOM 1892 O O . SER A 1 236 ? -4.926 -9.492 14.224 1.00 51.22 236 SER A O 1
ATOM 1894 N N . LYS A 1 237 ? -4.816 -11.598 13.473 1.00 51.53 237 LYS A N 1
ATOM 1895 C CA . LYS A 1 237 ? -3.390 -11.508 13.112 1.00 51.53 237 LYS A CA 1
ATOM 1896 C C . LYS A 1 237 ? -3.116 -10.415 12.076 1.00 51.53 237 LYS A C 1
ATOM 1898 O O . LYS A 1 237 ? -2.135 -9.698 12.218 1.00 51.53 237 LYS A O 1
ATOM 1903 N N . SER A 1 238 ? -3.991 -10.290 11.077 1.00 49.28 238 SER A N 1
ATOM 1904 C CA . SER A 1 238 ? -3.879 -9.262 10.038 1.00 49.28 238 SER A CA 1
ATOM 1905 C C . SER A 1 238 ? -4.037 -7.857 10.628 1.00 49.28 238 SER A C 1
ATOM 1907 O O . SER A 1 238 ? -3.223 -6.989 10.336 1.00 49.28 238 SER A O 1
ATOM 1909 N N . ASN A 1 239 ? -4.988 -7.650 11.549 1.00 52.81 239 ASN A N 1
ATOM 1910 C CA . ASN A 1 239 ? -5.157 -6.360 12.227 1.00 52.81 239 ASN A CA 1
ATOM 1911 C C . ASN A 1 239 ? -3.998 -6.024 13.172 1.00 52.81 239 ASN A C 1
ATOM 1913 O O . ASN A 1 239 ? -3.611 -4.866 13.256 1.00 52.81 239 ASN A O 1
ATOM 1917 N N . ARG A 1 240 ? -3.396 -7.014 13.843 1.00 57.19 240 ARG A N 1
ATOM 1918 C CA . ARG A 1 240 ? -2.175 -6.793 14.638 1.00 57.19 240 ARG A CA 1
ATOM 1919 C C . ARG A 1 240 ? -1.001 -6.357 13.770 1.00 57.19 240 ARG A C 1
ATOM 1921 O O . ARG A 1 240 ? -0.319 -5.402 14.113 1.00 57.19 240 ARG A O 1
ATOM 1928 N N . LYS A 1 241 ? -0.796 -7.028 12.634 1.00 58.09 241 LYS A N 1
ATOM 1929 C CA . LYS A 1 241 ? 0.266 -6.686 11.680 1.00 58.09 241 LYS A CA 1
ATOM 1930 C C . LYS A 1 241 ? 0.005 -5.322 11.025 1.00 58.09 241 LYS A C 1
ATOM 1932 O O . LYS A 1 241 ? 0.934 -4.547 10.860 1.00 58.09 241 LYS A O 1
ATOM 1937 N N . ARG A 1 242 ? -1.266 -4.978 10.768 1.00 56.53 242 ARG A N 1
ATOM 1938 C CA . ARG A 1 242 ? -1.690 -3.631 10.351 1.00 56.53 242 ARG A CA 1
ATOM 1939 C C . ARG A 1 242 ? -1.316 -2.576 11.389 1.00 56.53 242 ARG A C 1
ATOM 1941 O O . ARG A 1 242 ? -0.648 -1.620 11.030 1.00 56.53 242 ARG A O 1
ATOM 1948 N N . HIS A 1 243 ? -1.703 -2.766 12.649 1.00 59.06 243 HIS A N 1
ATOM 1949 C CA . HIS A 1 243 ? -1.373 -1.824 13.720 1.00 59.06 243 HIS A CA 1
ATOM 1950 C C . HIS A 1 243 ? 0.133 -1.684 13.930 1.00 59.06 243 HIS A C 1
ATOM 1952 O O . HIS A 1 243 ? 0.605 -0.582 14.153 1.00 59.06 243 HIS A O 1
ATOM 1958 N N . GLN A 1 244 ? 0.896 -2.768 13.778 1.00 61.47 244 GLN A N 1
ATOM 1959 C CA . GLN A 1 244 ? 2.356 -2.711 13.812 1.00 61.47 244 GLN A CA 1
ATOM 1960 C C . GLN A 1 244 ? 2.926 -1.864 12.664 1.00 61.47 244 GLN A C 1
ATOM 1962 O O . GLN A 1 244 ? 3.860 -1.098 12.880 1.00 61.47 244 GLN A O 1
ATOM 1967 N N . ILE A 1 245 ? 2.374 -1.986 11.452 1.00 57.38 245 ILE A N 1
ATOM 1968 C CA . ILE A 1 245 ? 2.772 -1.139 10.323 1.00 57.38 245 ILE A CA 1
ATOM 1969 C C . ILE A 1 245 ? 2.364 0.315 10.598 1.00 57.38 245 ILE A C 1
ATOM 1971 O O . ILE A 1 245 ? 3.208 1.188 10.481 1.00 57.38 245 ILE A O 1
ATOM 1975 N N . GLU A 1 246 ? 1.129 0.585 11.030 1.00 53.19 246 GLU A N 1
ATOM 1976 C CA . GLU A 1 246 ? 0.650 1.927 11.425 1.00 53.19 246 GLU A CA 1
ATOM 1977 C C . GLU A 1 246 ? 1.552 2.570 12.495 1.00 53.19 246 GLU A C 1
ATOM 1979 O O . GLU A 1 246 ? 2.008 3.695 12.319 1.00 53.19 246 GLU A O 1
ATOM 1984 N N . GLU A 1 247 ? 1.924 1.830 13.537 1.00 55.88 247 GLU A N 1
ATOM 1985 C CA . GLU A 1 247 ? 2.827 2.280 14.603 1.00 55.88 247 GLU A CA 1
ATOM 1986 C C . GLU A 1 247 ? 4.251 2.555 14.085 1.00 55.88 247 GLU A C 1
ATOM 1988 O O . GLU A 1 247 ? 4.900 3.523 14.486 1.00 55.88 247 GLU A O 1
ATOM 1993 N N . GLN A 1 248 ? 4.764 1.728 13.169 1.00 54.59 248 GLN A N 1
ATOM 1994 C CA . GLN A 1 248 ? 6.062 1.961 12.528 1.00 54.59 248 GLN A CA 1
ATOM 1995 C C . GLN A 1 248 ? 6.051 3.180 11.604 1.00 54.59 248 GLN A C 1
ATOM 1997 O O . GLN A 1 248 ? 7.041 3.913 11.549 1.00 54.59 248 GLN A O 1
ATOM 2002 N N . LEU A 1 249 ? 4.932 3.421 10.921 1.00 51.66 249 LEU A N 1
ATOM 2003 C CA . LEU A 1 249 ? 4.703 4.601 10.090 1.00 51.66 249 LEU A CA 1
ATOM 2004 C C . LEU A 1 249 ? 4.664 5.872 10.947 1.00 51.66 249 LEU A C 1
ATOM 2006 O O . LEU A 1 249 ? 5.319 6.850 10.601 1.00 51.66 249 LEU A O 1
ATOM 2010 N N . GLU A 1 250 ? 3.973 5.837 12.089 1.00 45.78 250 GLU A N 1
ATOM 2011 C CA . GLU A 1 250 ? 3.915 6.941 13.060 1.00 45.78 250 GLU A CA 1
ATOM 2012 C C . GLU A 1 250 ? 5.287 7.232 13.683 1.00 45.78 250 GLU A C 1
ATOM 2014 O O . GLU A 1 250 ? 5.684 8.387 13.843 1.00 45.78 250 GLU A O 1
ATOM 2019 N N . ARG A 1 251 ? 6.075 6.185 13.955 1.00 46.41 251 ARG A N 1
ATOM 2020 C CA . ARG A 1 251 ? 7.474 6.310 14.397 1.00 46.41 251 ARG A CA 1
ATOM 2021 C C . ARG A 1 251 ? 8.430 6.702 13.264 1.00 46.41 251 ARG A C 1
ATOM 2023 O O . ARG A 1 251 ? 9.560 7.111 13.533 1.00 46.41 251 ARG A O 1
ATOM 2030 N N . GLY A 1 252 ? 7.975 6.639 12.013 1.00 43.09 252 GLY A N 1
ATOM 2031 C CA . GLY A 1 252 ? 8.723 6.913 10.783 1.00 43.09 252 GLY A CA 1
ATOM 2032 C C . GLY A 1 252 ? 9.891 5.961 10.519 1.00 43.09 252 GLY A C 1
ATOM 2033 O O . GLY A 1 252 ? 10.837 6.323 9.824 1.00 43.09 252 GLY A O 1
ATOM 2034 N N . ASN A 1 253 ? 9.802 4.737 11.039 1.00 52.53 253 ASN A N 1
ATOM 2035 C CA . ASN A 1 253 ? 10.671 3.621 10.678 1.00 52.53 253 ASN A CA 1
ATOM 2036 C C . ASN A 1 253 ? 9.946 2.770 9.631 1.00 52.53 253 ASN A C 1
ATOM 2038 O O . ASN A 1 253 ? 9.360 1.738 9.943 1.00 52.53 253 ASN A O 1
ATOM 2042 N N . LEU A 1 254 ? 9.943 3.244 8.385 1.00 57.75 254 LEU A N 1
ATOM 2043 C CA . LEU A 1 254 ? 9.304 2.560 7.264 1.00 57.75 254 LEU A CA 1
ATOM 2044 C C . LEU A 1 254 ? 10.201 1.406 6.786 1.00 57.75 254 LEU A C 1
ATOM 2046 O O . LEU A 1 254 ? 11.058 1.627 5.935 1.00 57.75 254 LEU A O 1
ATOM 2050 N N . ASP A 1 255 ? 10.033 0.191 7.317 1.00 60.91 255 ASP A N 1
ATOM 2051 C CA . ASP A 1 255 ? 10.753 -0.984 6.804 1.00 60.91 255 ASP A CA 1
ATOM 2052 C C . ASP A 1 255 ? 10.060 -1.531 5.535 1.00 60.91 255 ASP A C 1
ATOM 2054 O O . ASP A 1 255 ? 8.954 -2.087 5.627 1.00 60.91 255 ASP A O 1
ATOM 2058 N N . PRO A 1 256 ? 10.691 -1.430 4.343 1.00 60.00 256 PRO A N 1
ATOM 2059 C CA . PRO A 1 256 ? 10.133 -1.985 3.114 1.00 60.00 256 PRO A CA 1
ATOM 2060 C C . PRO A 1 256 ? 9.862 -3.482 3.193 1.00 60.00 256 PRO A C 1
ATOM 2062 O O . PRO A 1 256 ? 8.944 -3.971 2.537 1.00 60.00 256 PRO A O 1
ATOM 2065 N N . HIS A 1 257 ? 10.636 -4.220 3.989 1.00 61.50 257 HIS A N 1
ATOM 2066 C CA . HIS A 1 257 ? 10.474 -5.657 4.110 1.00 61.50 257 HIS A CA 1
ATOM 2067 C C . HIS A 1 257 ? 9.149 -6.023 4.789 1.00 61.50 257 HIS A C 1
ATOM 2069 O O . HIS A 1 257 ? 8.421 -6.872 4.279 1.00 61.50 257 HIS A O 1
ATOM 2075 N N . ILE A 1 258 ? 8.787 -5.334 5.876 1.00 61.84 258 ILE A N 1
ATOM 2076 C CA . ILE A 1 258 ? 7.544 -5.584 6.624 1.00 61.84 258 ILE A CA 1
ATOM 2077 C C . ILE A 1 258 ? 6.317 -5.294 5.751 1.00 61.84 258 ILE A C 1
ATOM 2079 O O . ILE A 1 258 ? 5.350 -6.060 5.745 1.00 61.84 258 ILE A O 1
ATOM 2083 N N . ILE A 1 259 ? 6.380 -4.223 4.957 1.00 63.59 259 ILE A N 1
ATOM 2084 C CA . ILE A 1 259 ? 5.327 -3.850 4.006 1.00 63.59 259 ILE A CA 1
ATOM 2085 C C . ILE A 1 259 ? 5.174 -4.921 2.917 1.00 63.59 259 ILE A C 1
ATOM 2087 O O . ILE A 1 259 ? 4.057 -5.335 2.603 1.00 63.59 259 ILE A O 1
ATOM 2091 N N . MET A 1 260 ? 6.288 -5.406 2.365 1.00 62.81 260 MET A N 1
ATOM 2092 C CA . MET A 1 260 ? 6.296 -6.414 1.300 1.00 62.81 260 MET A CA 1
ATOM 2093 C C . MET A 1 260 ? 5.884 -7.806 1.798 1.00 62.81 260 MET A C 1
ATOM 2095 O O . MET A 1 260 ? 5.190 -8.536 1.088 1.00 62.81 260 MET A O 1
ATOM 2099 N N . GLU A 1 261 ? 6.259 -8.170 3.025 1.00 63.59 261 GLU A N 1
ATOM 2100 C CA . GLU A 1 261 ? 5.815 -9.398 3.689 1.00 63.59 261 GLU A CA 1
ATOM 2101 C C . GLU A 1 261 ? 4.299 -9.372 3.910 1.00 63.59 261 GLU A C 1
ATOM 2103 O O . GLU A 1 261 ? 3.603 -10.324 3.556 1.00 63.59 261 GLU A O 1
ATOM 2108 N N . TYR A 1 262 ? 3.768 -8.262 4.424 1.00 62.56 262 TYR A N 1
ATOM 2109 C CA . TYR A 1 262 ? 2.331 -8.098 4.614 1.00 62.56 262 TYR A CA 1
ATOM 2110 C C . TYR A 1 262 ? 1.561 -8.111 3.284 1.00 62.56 262 TYR A C 1
ATOM 2112 O O . TYR A 1 262 ? 0.525 -8.768 3.171 1.00 62.56 262 TYR A O 1
ATOM 2120 N N . PHE A 1 263 ? 2.084 -7.444 2.251 1.00 61.78 263 PHE A N 1
ATOM 2121 C CA . PHE A 1 263 ? 1.523 -7.494 0.900 1.00 61.78 263 PHE A CA 1
ATOM 2122 C C . PHE A 1 263 ? 1.401 -8.929 0.381 1.00 61.78 263 PHE A C 1
ATOM 2124 O O . PHE A 1 263 ? 0.346 -9.333 -0.113 1.00 61.78 263 PHE A O 1
ATOM 2131 N N . ASN A 1 264 ? 2.465 -9.719 0.541 1.00 61.00 264 ASN A N 1
ATOM 2132 C CA . ASN A 1 264 ? 2.452 -11.124 0.165 1.00 61.00 264 ASN A CA 1
ATOM 2133 C C . ASN A 1 264 ? 1.421 -11.919 0.945 1.00 61.00 264 ASN A C 1
ATOM 2135 O O . ASN A 1 264 ? 0.730 -12.735 0.349 1.00 61.00 264 ASN A O 1
ATOM 2139 N N . GLU A 1 265 ? 1.291 -11.706 2.250 1.00 61.22 265 GLU A N 1
ATOM 2140 C CA . GLU A 1 265 ? 0.283 -12.399 3.053 1.00 61.22 265 GLU A CA 1
ATOM 2141 C C . GLU A 1 265 ? -1.143 -12.084 2.586 1.00 61.22 265 GLU A C 1
ATOM 2143 O O . GLU A 1 265 ? -1.969 -12.994 2.521 1.00 61.22 265 GLU A O 1
ATOM 2148 N N . ILE A 1 266 ? -1.427 -10.838 2.191 1.00 55.50 266 ILE A N 1
ATOM 2149 C CA . ILE A 1 266 ? -2.731 -10.474 1.620 1.00 55.50 266 ILE A CA 1
ATOM 2150 C C . ILE A 1 266 ? -2.980 -11.205 0.302 1.00 55.50 266 ILE A C 1
ATOM 2152 O O . ILE A 1 266 ? -4.039 -11.809 0.146 1.00 55.50 266 ILE A O 1
ATOM 2156 N N . ILE A 1 267 ? -2.035 -11.166 -0.643 1.00 52.38 267 ILE A N 1
ATOM 2157 C CA . ILE A 1 267 ? -2.252 -11.768 -1.969 1.00 52.38 267 ILE A CA 1
ATOM 2158 C C . ILE A 1 267 ? -2.237 -13.298 -1.901 1.00 52.38 267 ILE A C 1
ATOM 2160 O O . ILE A 1 267 ? -3.055 -13.964 -2.528 1.00 52.38 267 ILE A O 1
ATOM 2164 N N . THR A 1 268 ? -1.342 -13.892 -1.114 1.00 52.72 268 THR A N 1
ATOM 2165 C CA . THR A 1 268 ? -1.283 -15.355 -0.951 1.00 52.72 268 THR A CA 1
ATOM 2166 C C . THR A 1 268 ? -2.465 -15.892 -0.151 1.00 52.72 268 THR A C 1
ATOM 2168 O O . THR A 1 268 ? -2.932 -16.993 -0.433 1.00 52.72 268 THR A O 1
ATOM 2171 N N . GLY A 1 269 ? -3.021 -15.102 0.774 1.00 50.31 269 GLY A N 1
ATOM 2172 C CA . GLY A 1 269 ? -4.294 -15.387 1.438 1.00 50.31 269 GLY A CA 1
ATOM 2173 C C . GLY A 1 269 ? -5.509 -15.390 0.499 1.00 50.31 269 GLY A C 1
ATOM 2174 O O . GLY A 1 269 ? -6.572 -15.854 0.909 1.00 50.31 269 GLY A O 1
ATOM 2175 N N . GLN A 1 270 ? -5.353 -14.911 -0.744 1.00 43.25 270 GLN A N 1
ATOM 2176 C CA . GLN A 1 270 ? -6.351 -14.957 -1.822 1.00 43.25 270 GLN A CA 1
ATOM 2177 C C . GLN A 1 270 ? -6.140 -16.138 -2.791 1.00 43.25 270 GLN A C 1
ATOM 2179 O O . GLN A 1 270 ? -7.017 -16.416 -3.610 1.00 43.25 270 GLN A O 1
ATOM 2184 N N . ALA A 1 271 ? -5.013 -16.858 -2.709 1.00 33.88 271 ALA A N 1
ATOM 2185 C CA . ALA A 1 271 ? -4.741 -18.026 -3.545 1.00 33.88 271 ALA A CA 1
ATOM 2186 C C . ALA A 1 271 ? -5.395 -19.290 -2.958 1.00 33.88 271 ALA A C 1
ATOM 2188 O O . ALA A 1 271 ? -5.347 -19.553 -1.755 1.00 33.88 271 ALA A O 1
ATOM 2189 N N . SER A 1 272 ? -6.050 -20.064 -3.825 1.00 37.16 272 SER A N 1
ATOM 2190 C CA . SER A 1 272 ? -6.926 -21.185 -3.469 1.00 37.16 272 SER A CA 1
ATOM 2191 C C . SER A 1 272 ? -6.304 -22.198 -2.488 1.00 37.16 272 SER A C 1
ATOM 2193 O O . SER A 1 272 ? -5.120 -22.537 -2.552 1.00 37.16 272 SER A O 1
ATOM 2195 N N . LYS A 1 273 ? -7.153 -22.772 -1.618 1.00 39.31 273 LYS A N 1
ATOM 2196 C CA . LYS A 1 273 ? -6.814 -23.882 -0.701 1.00 39.31 273 LYS A CA 1
ATOM 2197 C C . LYS A 1 273 ? -6.135 -25.075 -1.407 1.00 39.31 273 LYS A C 1
ATOM 2199 O O . LYS A 1 273 ? -5.416 -25.832 -0.757 1.00 39.31 273 LYS A O 1
ATOM 2204 N N . GLU A 1 274 ? -6.335 -25.230 -2.716 1.00 38.25 274 GLU A N 1
ATOM 2205 C CA . GLU A 1 274 ? -5.842 -26.345 -3.534 1.00 38.25 274 GLU A CA 1
ATOM 2206 C C . GLU A 1 274 ? -4.348 -26.223 -3.879 1.00 38.25 274 GLU A C 1
ATOM 2208 O O . GLU A 1 274 ? -3.625 -27.222 -3.828 1.00 38.25 274 GLU A O 1
ATOM 2213 N N . GLU A 1 275 ? -3.842 -25.012 -4.141 1.00 37.50 275 GLU A N 1
ATOM 2214 C CA . GLU A 1 275 ? -2.406 -24.781 -4.382 1.00 37.50 275 GLU A CA 1
ATOM 2215 C C . GLU A 1 275 ? -1.594 -24.965 -3.094 1.00 37.50 275 GLU A C 1
ATOM 2217 O O . GLU A 1 275 ? -0.533 -25.591 -3.101 1.00 37.50 275 GLU A O 1
ATOM 2222 N N . MET A 1 276 ? -2.142 -24.519 -1.960 1.00 35.69 276 MET A N 1
ATOM 2223 C CA . MET A 1 276 ? -1.519 -24.665 -0.643 1.00 35.69 276 MET A CA 1
ATOM 2224 C C . MET A 1 276 ? -1.516 -26.122 -0.151 1.00 35.69 276 MET A C 1
ATOM 2226 O O . MET A 1 276 ? -0.556 -26.554 0.488 1.00 35.69 276 MET A O 1
ATOM 2230 N N . GLN A 1 277 ? -2.549 -26.910 -0.477 1.00 39.00 277 GLN A N 1
ATOM 2231 C CA . GLN A 1 277 ? -2.561 -28.352 -0.211 1.00 39.00 277 GLN A CA 1
ATOM 2232 C C . GLN A 1 277 ? -1.567 -29.113 -1.090 1.00 39.00 277 GLN A C 1
ATOM 2234 O O . GLN A 1 277 ? -0.890 -29.996 -0.572 1.00 39.00 277 GLN A O 1
ATOM 2239 N N . ARG A 1 278 ? -1.417 -28.765 -2.377 1.00 37.66 278 ARG A N 1
ATOM 2240 C CA . ARG A 1 278 ? -0.392 -29.367 -3.254 1.00 37.66 278 ARG A CA 1
ATOM 2241 C C . ARG A 1 278 ? 1.025 -29.025 -2.792 1.00 37.66 278 ARG A C 1
ATOM 2243 O O . ARG A 1 278 ? 1.867 -29.914 -2.726 1.00 37.66 278 ARG A O 1
ATOM 2250 N N . PHE A 1 279 ? 1.261 -27.780 -2.379 1.00 31.09 279 PHE A N 1
ATOM 2251 C CA . PHE A 1 279 ? 2.552 -27.349 -1.840 1.00 31.09 279 PHE A CA 1
ATOM 2252 C C . PHE A 1 279 ? 2.889 -28.051 -0.511 1.00 31.09 279 PHE A C 1
ATOM 2254 O O . PHE A 1 279 ? 4.017 -28.491 -0.313 1.00 31.09 279 PHE A O 1
ATOM 2261 N N . ARG A 1 280 ? 1.895 -28.254 0.370 1.00 35.12 280 ARG A N 1
ATOM 2262 C CA . ARG A 1 280 ? 2.057 -29.026 1.618 1.00 35.12 280 ARG A CA 1
ATOM 2263 C C . ARG A 1 280 ? 2.238 -30.524 1.387 1.00 35.12 280 ARG A C 1
ATOM 2265 O O . ARG A 1 280 ? 3.000 -31.142 2.119 1.00 35.12 280 ARG A O 1
ATOM 2272 N N . LYS A 1 281 ? 1.579 -31.108 0.379 1.00 36.88 281 LYS A N 1
ATOM 2273 C CA . LYS A 1 281 ? 1.757 -32.525 0.018 1.00 36.88 281 LYS A CA 1
ATOM 2274 C C . LYS A 1 281 ? 3.167 -32.795 -0.511 1.00 36.88 281 LYS A C 1
ATOM 2276 O O . LYS A 1 281 ? 3.725 -33.839 -0.205 1.00 36.88 281 LYS A O 1
ATOM 2281 N N . ASN A 1 282 ? 3.747 -31.826 -1.221 1.00 36.06 282 ASN A N 1
ATOM 2282 C CA . ASN A 1 282 ? 5.118 -31.900 -1.727 1.00 36.06 282 ASN A CA 1
ATOM 2283 C C . ASN A 1 282 ? 6.184 -31.607 -0.653 1.00 36.06 282 ASN A C 1
ATOM 2285 O O . ASN A 1 282 ? 7.331 -31.986 -0.838 1.00 36.06 282 ASN A O 1
ATOM 2289 N N . MET A 1 283 ? 5.818 -30.976 0.470 1.00 30.30 283 MET A N 1
ATOM 2290 C CA . MET A 1 283 ? 6.692 -30.798 1.644 1.00 30.30 283 MET A CA 1
ATOM 2291 C C . MET A 1 283 ? 6.555 -31.910 2.696 1.00 30.30 283 MET A C 1
ATOM 2293 O O . MET A 1 283 ? 7.292 -31.913 3.674 1.00 30.30 283 MET A O 1
ATOM 2297 N N . ALA A 1 284 ? 5.612 -32.842 2.535 1.00 28.98 284 ALA A N 1
ATOM 2298 C CA . ALA A 1 284 ? 5.361 -33.908 3.507 1.00 28.98 284 ALA A CA 1
ATOM 2299 C C . ALA A 1 284 ? 6.264 -35.145 3.326 1.00 28.98 284 ALA A C 1
ATOM 2301 O O . ALA A 1 284 ? 6.099 -36.122 4.053 1.00 28.98 284 ALA A O 1
ATOM 2302 N N . SER A 1 285 ? 7.209 -35.119 2.382 1.00 31.78 285 SER A N 1
ATOM 2303 C CA . SER A 1 285 ? 8.234 -36.151 2.210 1.00 31.78 285 SER A CA 1
ATOM 2304 C C . SER A 1 285 ? 9.594 -35.658 2.700 1.00 31.78 285 SER A C 1
ATOM 2306 O O . SER A 1 285 ? 10.514 -35.525 1.907 1.00 31.78 285 SER A O 1
ATOM 2308 N N . GLU A 1 286 ? 9.693 -35.329 3.983 1.00 30.44 286 GLU A N 1
ATOM 2309 C CA . GLU A 1 286 ? 10.923 -35.400 4.782 1.00 30.44 286 GLU A CA 1
ATOM 2310 C C . GLU A 1 286 ? 10.516 -35.201 6.253 1.00 30.44 286 GLU A C 1
ATOM 2312 O O . GLU A 1 286 ? 9.741 -34.309 6.599 1.00 30.44 286 GLU A O 1
ATOM 2317 N N . GLU A 1 287 ? 10.911 -36.150 7.095 1.00 25.69 287 GLU A N 1
ATOM 2318 C CA . GLU A 1 287 ? 10.370 -36.394 8.434 1.00 25.69 287 GLU A CA 1
ATOM 2319 C C . GLU A 1 287 ? 10.628 -35.249 9.433 1.00 25.69 287 GLU A C 1
ATOM 2321 O O . GLU A 1 287 ? 11.723 -34.695 9.485 1.00 25.69 287 GLU A O 1
ATOM 2326 N N . GLY A 1 288 ? 9.649 -34.975 10.316 1.00 24.03 288 GLY A N 1
ATOM 2327 C CA . GLY A 1 288 ? 9.932 -34.353 11.624 1.00 24.03 288 GLY A CA 1
ATOM 2328 C C . GLY A 1 288 ? 9.045 -33.196 12.111 1.00 24.03 288 GLY A C 1
ATOM 2329 O O . GLY A 1 288 ? 9.544 -32.120 12.403 1.00 24.03 288 GLY A O 1
ATOM 2330 N N . THR A 1 289 ? 7.737 -33.435 12.245 1.00 26.94 289 THR A N 1
ATOM 2331 C CA . THR A 1 289 ? 6.787 -32.867 13.240 1.00 26.94 289 THR A CA 1
ATOM 2332 C C . THR A 1 289 ? 6.970 -31.439 13.803 1.00 26.94 289 THR A C 1
ATOM 2334 O O . THR A 1 289 ? 7.706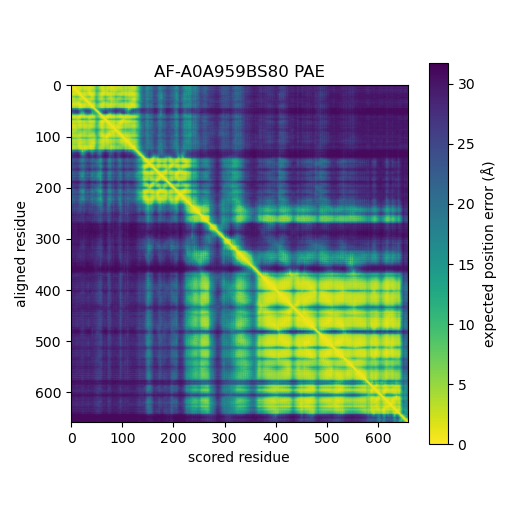 -31.246 14.764 1.00 26.94 289 THR A O 1
ATOM 2337 N N . VAL A 1 290 ? 6.060 -30.522 13.434 1.00 24.42 290 VAL A N 1
ATOM 2338 C CA . VAL A 1 290 ? 5.310 -29.692 14.407 1.00 24.42 290 VAL A CA 1
ATOM 2339 C C . VAL A 1 290 ? 3.864 -29.536 13.919 1.00 24.42 290 VAL A C 1
AT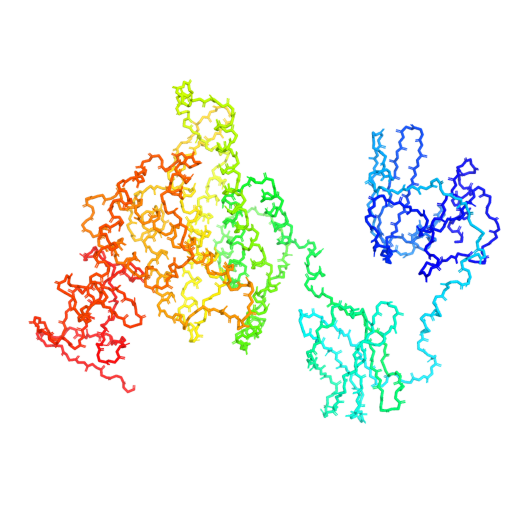OM 2341 O O . VAL A 1 290 ? 3.592 -28.904 12.900 1.00 24.42 290 VAL A O 1
ATOM 2344 N N . LYS A 1 291 ? 2.916 -30.105 14.675 1.00 33.12 291 LYS A N 1
ATOM 2345 C CA . LYS A 1 291 ? 1.486 -29.783 14.577 1.00 33.12 291 LYS A CA 1
ATOM 2346 C C . LYS A 1 291 ? 1.291 -28.332 15.025 1.00 33.12 291 LYS A C 1
ATOM 2348 O O . LYS A 1 291 ? 1.439 -28.039 16.207 1.00 33.12 291 LYS A O 1
ATOM 2353 N N . ALA A 1 292 ? 0.924 -27.439 14.109 1.00 25.50 292 ALA A N 1
ATOM 2354 C CA . ALA A 1 292 ? 0.423 -26.113 14.451 1.00 25.50 292 ALA A CA 1
ATOM 2355 C C . ALA A 1 292 ? -0.991 -25.950 13.891 1.00 25.50 292 ALA A C 1
ATOM 2357 O O . ALA A 1 292 ? -1.221 -26.068 12.688 1.00 25.50 292 ALA A O 1
ATOM 2358 N N . ALA A 1 293 ? -1.912 -25.721 14.825 1.00 24.34 293 ALA A N 1
ATOM 2359 C CA . ALA A 1 293 ? -3.344 -25.584 14.651 1.00 24.34 293 ALA A CA 1
ATOM 2360 C C . ALA A 1 293 ? -3.750 -24.708 13.458 1.00 24.34 293 ALA A C 1
ATOM 2362 O O . ALA A 1 293 ? -3.146 -23.666 13.173 1.00 24.34 293 ALA A O 1
ATOM 2363 N N . GLU A 1 294 ? -4.825 -25.150 12.811 1.00 29.89 294 GLU A N 1
ATOM 2364 C CA . GLU A 1 294 ? -5.599 -24.430 11.812 1.00 29.89 294 GLU A CA 1
ATOM 2365 C C . GLU A 1 294 ? -5.825 -22.978 12.250 1.00 29.89 294 GLU A C 1
ATOM 2367 O O . GLU A 1 294 ? -6.495 -22.692 13.240 1.00 29.89 294 GLU A O 1
ATOM 2372 N N . LYS A 1 295 ? -5.249 -22.034 11.501 1.00 28.17 295 LYS A N 1
ATOM 2373 C CA . LYS A 1 295 ? -5.665 -20.634 11.554 1.00 28.17 295 LYS A CA 1
ATOM 2374 C C . LYS A 1 295 ? -6.634 -20.421 10.410 1.00 28.17 295 LYS A C 1
ATOM 2376 O O . LYS A 1 295 ? -6.217 -20.226 9.272 1.00 28.17 295 LYS A O 1
ATOM 2381 N N . HIS A 1 296 ? -7.921 -20.464 10.742 1.00 24.91 296 HIS A N 1
ATOM 2382 C CA . HIS A 1 296 ? -8.929 -19.733 9.994 1.00 24.91 296 HIS A CA 1
ATOM 2383 C C . HIS A 1 296 ? -8.495 -18.266 9.953 1.00 24.91 296 HIS A C 1
ATOM 2385 O O . HIS A 1 296 ? -8.576 -17.534 10.939 1.00 24.91 296 HIS A O 1
ATOM 2391 N N . PHE A 1 297 ? -7.948 -17.862 8.814 1.00 24.38 297 PHE A N 1
ATOM 2392 C CA . PHE A 1 297 ? -7.919 -16.467 8.434 1.00 24.38 297 PHE A CA 1
ATOM 2393 C C . PHE A 1 297 ? -9.358 -16.078 8.076 1.00 24.38 297 PHE A C 1
ATOM 2395 O O . PHE A 1 297 ? -9.990 -16.807 7.309 1.00 24.38 297 PHE A O 1
ATOM 2402 N N . PRO A 1 298 ? -9.890 -14.952 8.573 1.00 28.75 298 PRO A N 1
ATOM 2403 C CA . PRO A 1 298 ? -10.963 -14.266 7.878 1.00 28.75 298 PRO A CA 1
ATOM 2404 C C . PRO A 1 298 ? -10.317 -13.572 6.670 1.00 28.75 298 PRO A C 1
ATOM 2406 O O . PRO A 1 298 ? -10.036 -12.376 6.682 1.00 28.75 298 PRO A O 1
ATOM 2409 N N . THR A 1 299 ? -9.946 -14.372 5.675 1.00 33.84 299 THR A N 1
ATOM 2410 C CA . THR A 1 299 ? -9.710 -13.923 4.308 1.00 33.84 299 THR A CA 1
ATOM 2411 C C . THR A 1 299 ? -10.934 -14.334 3.514 1.00 33.84 299 THR A C 1
ATOM 2413 O O . THR A 1 299 ? -11.389 -15.471 3.652 1.00 33.84 299 THR A O 1
ATOM 2416 N N . LEU A 1 300 ? -11.448 -13.389 2.724 1.00 32.66 300 LEU A N 1
ATOM 2417 C CA . LEU A 1 300 ? -12.510 -13.577 1.740 1.00 32.66 300 LEU A CA 1
ATOM 2418 C C . LEU A 1 300 ? -12.491 -14.995 1.166 1.00 32.66 300 LEU A C 1
ATOM 2420 O O . LEU A 1 300 ? -11.547 -15.373 0.465 1.00 32.66 300 LEU A O 1
ATOM 2424 N N . ASN A 1 301 ? -13.493 -15.798 1.503 1.00 33.34 301 ASN A N 1
ATOM 2425 C CA . ASN A 1 301 ? -13.607 -17.145 0.960 1.00 33.34 301 ASN A CA 1
ATOM 2426 C C . ASN A 1 301 ? -14.088 -17.082 -0.511 1.00 33.34 301 ASN A C 1
ATOM 2428 O O . ASN A 1 301 ? -14.466 -16.032 -1.033 1.00 33.34 301 ASN A O 1
ATOM 2432 N N . ARG A 1 302 ? -14.030 -18.213 -1.230 1.00 33.91 302 ARG A N 1
ATOM 2433 C CA . ARG A 1 302 ? -14.386 -18.296 -2.664 1.00 33.91 302 ARG A CA 1
ATOM 2434 C C . ARG A 1 302 ? -15.831 -17.850 -2.949 1.00 33.91 302 ARG A C 1
ATOM 2436 O O . ARG A 1 302 ? -16.111 -17.402 -4.056 1.00 33.91 302 ARG A O 1
ATOM 2443 N N . GLU A 1 303 ? -16.712 -17.975 -1.962 1.00 35.84 303 GLU A N 1
ATOM 2444 C CA . GLU A 1 303 ? -18.126 -17.597 -2.030 1.00 35.84 303 GLU A CA 1
ATOM 2445 C C . GLU A 1 303 ? -18.284 -16.069 -1.921 1.00 35.84 303 GLU A C 1
ATOM 2447 O O . GLU A 1 303 ? -18.941 -15.471 -2.768 1.00 35.84 303 GLU A O 1
ATOM 2452 N N . GLU A 1 304 ? -17.558 -15.410 -1.013 1.00 36.53 304 GLU A N 1
ATOM 2453 C CA . GLU A 1 304 ? -17.531 -13.942 -0.891 1.00 36.53 304 GLU A CA 1
ATOM 2454 C C . GLU A 1 304 ? -16.827 -13.260 -2.086 1.00 36.53 304 GLU A C 1
ATOM 2456 O O . GLU A 1 304 ? -17.189 -12.154 -2.486 1.00 36.53 304 GLU A O 1
ATOM 2461 N N . LEU A 1 305 ? -15.850 -13.924 -2.720 1.00 34.75 305 LEU A N 1
ATOM 2462 C CA . LEU A 1 305 ? -15.233 -13.470 -3.979 1.00 34.75 305 LEU A CA 1
ATOM 2463 C C . LEU A 1 305 ? -16.164 -13.617 -5.194 1.00 34.75 305 LEU A C 1
ATOM 2465 O O . LEU A 1 305 ? -16.107 -12.788 -6.105 1.00 34.75 305 LEU A O 1
ATOM 2469 N N . GLN A 1 306 ? -17.022 -14.641 -5.215 1.00 34.47 306 GLN A N 1
ATOM 2470 C CA . GLN A 1 306 ? -18.085 -14.769 -6.216 1.00 34.47 306 GLN A CA 1
ATOM 2471 C C . GLN A 1 306 ? -19.178 -13.717 -6.004 1.00 34.47 306 GLN A C 1
ATOM 2473 O O . GLN A 1 306 ? -19.627 -13.127 -6.984 1.00 34.47 306 GLN A O 1
ATOM 2478 N N . GLU A 1 307 ? -19.534 -13.394 -4.758 1.00 36.72 307 GLU A N 1
ATOM 2479 C CA . GLU A 1 307 ? -20.429 -12.271 -4.452 1.00 36.72 307 GLU A CA 1
ATOM 2480 C C . GLU A 1 307 ? -19.812 -10.920 -4.850 1.00 36.72 307 GLU A C 1
ATOM 2482 O O . GLU A 1 307 ? -20.471 -10.117 -5.505 1.00 36.72 307 GLU A O 1
ATOM 2487 N N . LEU A 1 308 ? -18.522 -10.691 -4.582 1.00 35.00 308 LEU A N 1
ATOM 2488 C CA . LEU A 1 308 ? -17.783 -9.497 -5.022 1.00 35.00 308 LEU A CA 1
ATOM 2489 C C . LEU A 1 308 ? -17.667 -9.351 -6.540 1.00 35.00 308 LEU A C 1
ATOM 2491 O O . LEU A 1 308 ? -17.619 -8.230 -7.049 1.00 35.00 308 LEU A O 1
ATOM 2495 N N . ALA A 1 309 ? -17.589 -10.466 -7.267 1.00 34.94 309 ALA A N 1
ATOM 2496 C CA . ALA A 1 309 ? -17.566 -10.478 -8.726 1.00 34.94 309 ALA A CA 1
ATOM 2497 C C . ALA A 1 309 ? -18.931 -10.122 -9.342 1.00 34.94 309 ALA A C 1
ATOM 2499 O O . ALA A 1 309 ? -18.980 -9.683 -10.489 1.00 34.94 309 ALA A O 1
ATOM 2500 N N . LEU A 1 310 ? -20.015 -10.277 -8.576 1.00 36.09 310 LEU A N 1
ATOM 2501 C CA . LEU A 1 310 ? -21.384 -9.930 -8.964 1.00 36.09 310 LEU A CA 1
ATOM 2502 C C . LEU A 1 310 ? -21.779 -8.495 -8.554 1.00 36.09 310 LEU A C 1
ATOM 2504 O O . LEU A 1 310 ? -22.860 -8.029 -8.917 1.00 36.09 310 LEU A O 1
ATOM 2508 N N . LEU A 1 311 ? -20.924 -7.777 -7.812 1.00 37.00 311 LEU A N 1
ATOM 2509 C CA . LEU A 1 311 ? -21.172 -6.402 -7.366 1.00 37.00 311 LEU A CA 1
ATOM 2510 C C . LEU A 1 311 ? -20.721 -5.362 -8.407 1.00 37.00 311 LEU A C 1
ATOM 2512 O O . LEU A 1 311 ? -19.558 -5.310 -8.810 1.00 37.00 311 LEU A O 1
ATOM 2516 N N . ASN A 1 312 ? -21.640 -4.470 -8.790 1.00 36.97 312 ASN A N 1
ATOM 2517 C CA . ASN A 1 312 ? -21.378 -3.366 -9.718 1.00 36.97 312 ASN A CA 1
ATOM 2518 C C . ASN A 1 312 ? -20.674 -2.171 -9.039 1.00 36.97 312 ASN A C 1
ATOM 2520 O O . ASN A 1 312 ? -20.973 -1.837 -7.891 1.00 36.97 312 ASN A O 1
ATOM 2524 N N . GLY A 1 313 ? -19.784 -1.513 -9.801 1.00 44.03 313 GLY A N 1
ATOM 2525 C CA . GLY A 1 313 ? -19.209 -0.168 -9.599 1.00 44.03 313 GLY A CA 1
ATOM 2526 C C . GLY A 1 313 ? -19.035 0.302 -8.152 1.00 44.03 313 GLY A C 1
ATOM 2527 O O . GLY A 1 313 ? -18.021 0.021 -7.514 1.00 44.03 313 GLY A O 1
ATOM 2528 N N . SER A 1 314 ? -20.041 1.012 -7.636 1.00 38.91 314 SER A N 1
ATOM 2529 C CA . SER A 1 314 ? -20.020 1.661 -6.322 1.00 38.91 314 SER A CA 1
ATOM 2530 C C . SER A 1 314 ? -19.847 0.694 -5.148 1.00 38.91 314 SER A C 1
ATOM 2532 O O . SER A 1 314 ? -19.069 0.995 -4.250 1.00 38.91 314 SER A O 1
ATOM 2534 N N . ARG A 1 315 ? -20.482 -0.488 -5.162 1.00 39.59 315 ARG A N 1
ATOM 2535 C CA . ARG A 1 315 ? -20.388 -1.476 -4.063 1.00 39.59 315 ARG A CA 1
ATOM 2536 C C . ARG A 1 315 ? -19.062 -2.222 -4.033 1.00 39.59 315 ARG A C 1
ATOM 2538 O O . ARG A 1 315 ? -18.564 -2.574 -2.969 1.00 39.59 315 ARG A O 1
ATOM 2545 N N . ARG A 1 316 ? -18.471 -2.463 -5.204 1.00 40.00 316 ARG A N 1
ATOM 2546 C CA . ARG A 1 316 ? -17.135 -3.057 -5.307 1.00 40.00 316 ARG A CA 1
ATOM 2547 C C . ARG A 1 316 ? -16.078 -2.082 -4.797 1.00 40.00 316 ARG A C 1
ATOM 2549 O O . ARG A 1 316 ? -15.190 -2.479 -4.050 1.00 40.00 316 ARG A O 1
ATOM 2556 N N . GLU A 1 317 ? -16.190 -0.812 -5.177 1.00 42.56 317 GLU A N 1
ATOM 2557 C CA . GLU A 1 317 ? -15.331 0.250 -4.659 1.00 42.56 317 GLU A CA 1
ATOM 2558 C C . GLU A 1 317 ? -15.548 0.485 -3.169 1.00 42.56 317 GLU A C 1
ATOM 2560 O O . GLU A 1 317 ? -14.578 0.678 -2.455 1.00 42.56 317 GLU A O 1
ATOM 2565 N N . GLU A 1 318 ? -16.777 0.432 -2.667 1.00 42.44 318 GLU A N 1
ATOM 2566 C CA . GLU A 1 318 ? -17.094 0.547 -1.243 1.00 42.44 318 GLU A CA 1
ATOM 2567 C C . GLU A 1 318 ? -16.521 -0.612 -0.427 1.00 42.44 318 GLU A C 1
ATOM 2569 O O . GLU A 1 318 ? -15.875 -0.371 0.591 1.00 42.44 318 GLU A O 1
ATOM 2574 N N . TYR A 1 319 ? -16.653 -1.850 -0.908 1.00 42.41 319 TYR A N 1
ATOM 2575 C CA . TYR A 1 319 ? -16.057 -3.022 -0.273 1.00 42.41 319 TYR A CA 1
ATOM 2576 C C . TYR A 1 319 ? -14.528 -2.945 -0.283 1.00 42.41 319 TYR A C 1
ATOM 2578 O O . TYR A 1 319 ? -13.894 -3.197 0.735 1.00 42.41 319 TYR A O 1
ATOM 2586 N N . LEU A 1 320 ? -13.918 -2.515 -1.395 1.00 40.69 320 LEU A N 1
ATOM 2587 C CA . LEU A 1 320 ? -12.477 -2.261 -1.465 1.00 40.69 320 LEU A CA 1
ATOM 2588 C C . LEU A 1 320 ? -12.070 -1.120 -0.511 1.00 40.69 320 LEU A C 1
ATOM 2590 O O . LEU A 1 320 ? -11.083 -1.267 0.206 1.00 40.69 320 LEU A O 1
ATOM 2594 N N . ASN A 1 321 ? -12.825 -0.013 -0.467 1.00 41.16 321 ASN A N 1
ATOM 2595 C CA . ASN A 1 321 ? -12.575 1.187 0.351 1.00 41.16 321 ASN A CA 1
ATOM 2596 C C . ASN A 1 321 ? -12.795 0.960 1.860 1.00 41.16 321 ASN A C 1
ATOM 2598 O O . ASN A 1 321 ? -12.199 1.665 2.679 1.00 41.16 321 ASN A O 1
ATOM 2602 N N . THR A 1 322 ? -13.631 -0.009 2.242 1.00 41.66 322 THR A N 1
ATOM 2603 C CA . THR A 1 322 ? -13.852 -0.446 3.632 1.00 41.66 322 THR A CA 1
ATOM 2604 C C . THR A 1 322 ? -12.928 -1.595 4.047 1.00 41.66 322 THR A C 1
ATOM 2606 O O . THR A 1 322 ? -12.745 -1.823 5.246 1.00 41.66 322 THR A O 1
ATOM 2609 N N . HIS A 1 323 ? -12.267 -2.265 3.095 1.00 48.97 323 HIS A N 1
ATOM 2610 C CA . HIS A 1 323 ? -11.323 -3.346 3.367 1.00 48.97 323 HIS A CA 1
ATOM 2611 C C . HIS A 1 323 ? -10.014 -2.844 4.001 1.00 48.97 323 HIS A C 1
ATOM 2613 O O . HIS A 1 323 ? -9.441 -1.826 3.603 1.00 48.97 323 HIS A O 1
ATOM 2619 N N . HIS A 1 324 ? -9.483 -3.627 4.947 1.00 45.06 324 HIS A N 1
ATOM 2620 C CA . HIS A 1 324 ? -8.200 -3.426 5.645 1.00 45.06 324 HIS A CA 1
ATOM 2621 C C . HIS A 1 324 ? -7.026 -3.074 4.717 1.00 45.06 324 HIS A C 1
ATOM 2623 O O . HIS A 1 324 ? -6.115 -2.343 5.099 1.00 45.06 324 HIS A O 1
ATOM 2629 N N . THR A 1 325 ? -7.089 -3.570 3.486 1.00 45.16 325 THR A N 1
ATOM 2630 C CA . THR A 1 325 ? -6.113 -3.396 2.419 1.00 45.16 325 THR A CA 1
ATOM 2631 C C . THR A 1 325 ? -5.955 -1.922 2.031 1.00 45.16 325 THR A C 1
ATOM 2633 O O . THR A 1 325 ? -4.845 -1.415 2.072 1.00 45.16 325 THR A O 1
ATOM 2636 N N . LEU A 1 326 ? -7.037 -1.181 1.749 1.00 45.97 326 LEU A N 1
ATOM 2637 C CA . LEU A 1 326 ? -6.943 0.207 1.266 1.00 45.97 326 LEU A CA 1
ATOM 2638 C C . LEU A 1 326 ? -6.555 1.227 2.344 1.00 45.97 326 LEU A C 1
ATOM 2640 O O . LEU A 1 326 ? -5.886 2.212 2.038 1.00 45.97 326 LEU A O 1
ATOM 2644 N N . ARG A 1 327 ? -6.941 0.991 3.603 1.00 46.16 327 ARG A N 1
ATOM 2645 C CA . ARG A 1 327 ? -6.497 1.809 4.744 1.00 46.16 327 ARG A CA 1
ATOM 2646 C C . ARG A 1 327 ? -5.033 1.585 5.070 1.00 46.16 327 ARG A C 1
ATOM 2648 O O . ARG A 1 327 ? -4.341 2.558 5.333 1.00 46.16 327 ARG A O 1
ATOM 2655 N N . LEU A 1 328 ? -4.557 0.343 4.998 1.00 48.09 328 LEU A N 1
ATOM 2656 C CA . LEU A 1 328 ? -3.131 0.099 5.124 1.00 48.09 328 LEU A CA 1
ATOM 2657 C C . LEU A 1 328 ? -2.374 0.688 3.937 1.00 48.09 328 LEU A C 1
ATOM 2659 O O . LEU A 1 328 ? -1.325 1.278 4.126 1.00 48.09 328 LEU A O 1
ATOM 2663 N N . TRP A 1 329 ? -2.915 0.595 2.727 1.00 51.03 329 TRP A N 1
ATOM 2664 C CA . TRP A 1 329 ? -2.333 1.264 1.573 1.00 51.03 329 TRP A CA 1
ATOM 2665 C C . TRP A 1 329 ? -2.268 2.773 1.758 1.00 51.03 329 TRP A C 1
ATOM 2667 O O . TRP A 1 329 ? -1.228 3.372 1.514 1.00 51.03 329 TRP A O 1
ATOM 2677 N N . GLU A 1 330 ? -3.325 3.386 2.283 1.00 47.78 330 GLU A N 1
ATOM 2678 C CA . GLU A 1 330 ? -3.293 4.787 2.682 1.00 47.78 330 GLU A CA 1
ATOM 2679 C C . GLU A 1 330 ? -2.279 5.045 3.798 1.00 47.78 330 GLU A C 1
ATOM 2681 O O . GLU A 1 330 ? -1.576 6.036 3.700 1.00 47.78 330 GLU A O 1
ATOM 2686 N N . ALA A 1 331 ? -2.138 4.171 4.795 1.00 48.66 331 ALA A N 1
ATOM 2687 C CA . ALA A 1 331 ? -1.158 4.307 5.869 1.00 48.66 331 ALA A CA 1
ATOM 2688 C C . ALA A 1 331 ? 0.282 4.191 5.344 1.00 48.66 331 ALA A C 1
ATOM 2690 O O . ALA A 1 331 ? 1.088 5.073 5.602 1.00 48.66 331 ALA A O 1
ATOM 2691 N N . VAL A 1 332 ? 0.599 3.175 4.536 1.00 51.31 332 VAL A N 1
ATOM 2692 C CA . VAL A 1 332 ? 1.910 3.000 3.892 1.00 51.31 332 VAL A CA 1
ATOM 2693 C C . VAL A 1 332 ? 2.211 4.175 2.970 1.00 51.31 332 VAL A C 1
ATOM 2695 O O . VAL A 1 332 ? 3.310 4.715 3.006 1.00 51.31 332 VAL A O 1
ATOM 2698 N N . TYR A 1 333 ? 1.225 4.640 2.206 1.00 52.66 333 TYR A N 1
ATOM 2699 C CA . TYR A 1 333 ? 1.335 5.863 1.419 1.00 52.66 333 TYR A CA 1
ATOM 2700 C C . TYR A 1 333 ? 1.572 7.102 2.295 1.00 52.66 333 TYR A C 1
ATOM 2702 O O . TYR A 1 333 ? 2.447 7.906 1.988 1.00 52.66 333 TYR A O 1
ATOM 2710 N N . GLN A 1 334 ? 0.836 7.261 3.400 1.00 51.28 334 GLN A N 1
ATOM 2711 C CA . GLN A 1 334 ? 1.057 8.343 4.359 1.00 51.28 334 GLN A CA 1
ATOM 2712 C C . GLN A 1 334 ? 2.428 8.229 5.022 1.00 51.28 334 GLN A C 1
ATOM 2714 O O . GLN A 1 334 ? 3.011 9.259 5.310 1.00 51.28 334 GLN A O 1
ATOM 2719 N N . GLY A 1 335 ? 2.984 7.032 5.205 1.00 51.94 335 GLY A N 1
ATOM 2720 C CA . GLY A 1 335 ? 4.357 6.855 5.667 1.00 51.94 335 GLY A CA 1
ATOM 2721 C C . GLY A 1 335 ? 5.395 7.176 4.615 1.00 51.94 335 GLY A C 1
ATOM 2722 O O . GLY A 1 335 ? 6.393 7.790 4.950 1.00 51.94 335 GLY A O 1
ATOM 2723 N N . ILE A 1 336 ? 5.155 6.847 3.344 1.00 50.97 336 ILE A N 1
ATOM 2724 C CA . ILE A 1 336 ? 5.988 7.328 2.234 1.00 50.97 336 ILE A CA 1
ATOM 2725 C C . ILE A 1 336 ? 5.938 8.867 2.183 1.00 50.97 336 ILE A C 1
ATOM 2727 O O . ILE A 1 336 ? 6.957 9.507 1.949 1.00 50.97 336 ILE A O 1
ATOM 2731 N N . LEU A 1 337 ? 4.782 9.482 2.456 1.00 52.25 337 LEU A N 1
ATOM 2732 C CA . LEU A 1 337 ? 4.634 10.938 2.564 1.00 52.25 337 LEU A CA 1
ATOM 2733 C C . LEU A 1 337 ? 5.264 11.538 3.829 1.00 52.25 337 LEU A C 1
ATOM 2735 O O . LEU A 1 337 ? 5.851 12.609 3.758 1.00 52.25 337 LEU A O 1
ATOM 2739 N N . ALA A 1 338 ? 5.130 10.891 4.982 1.00 51.91 338 ALA A N 1
ATOM 2740 C CA . ALA A 1 338 ? 5.699 11.338 6.251 1.00 51.91 338 ALA A CA 1
ATOM 2741 C C . ALA A 1 338 ? 7.221 11.197 6.236 1.00 51.91 338 ALA A C 1
ATOM 2743 O O . ALA A 1 338 ? 7.926 12.083 6.707 1.00 51.91 338 ALA A O 1
ATOM 2744 N N . TYR A 1 339 ? 7.717 10.133 5.602 1.00 55.00 339 TYR A N 1
ATOM 2745 C CA . TYR A 1 339 ? 9.114 9.984 5.232 1.00 55.00 339 TYR A CA 1
ATOM 2746 C C . TYR A 1 339 ? 9.584 11.205 4.446 1.00 55.00 339 TYR A C 1
ATOM 2748 O O . TYR A 1 339 ? 10.605 11.757 4.808 1.00 55.00 339 TYR A O 1
ATOM 2756 N N . ARG A 1 340 ? 8.814 11.702 3.467 1.00 52.78 340 ARG A N 1
ATOM 2757 C CA . ARG A 1 340 ? 9.154 12.935 2.730 1.00 52.78 340 ARG A CA 1
ATOM 2758 C C . ARG A 1 340 ? 9.150 14.193 3.599 1.00 52.78 340 ARG A C 1
ATOM 2760 O O . ARG A 1 340 ? 10.106 14.947 3.532 1.00 52.78 340 ARG A O 1
ATOM 2767 N N . ARG A 1 341 ? 8.139 14.396 4.449 1.00 53.59 341 ARG A N 1
ATOM 2768 C CA . ARG A 1 341 ? 8.086 15.588 5.323 1.00 53.59 341 ARG A CA 1
ATOM 2769 C C . ARG A 1 341 ? 9.264 15.667 6.287 1.00 53.59 341 ARG A C 1
ATOM 2771 O O . ARG A 1 341 ? 9.835 16.732 6.449 1.00 53.59 341 ARG A O 1
ATOM 2778 N N . ARG A 1 342 ? 9.688 14.533 6.854 1.00 57.62 342 ARG A N 1
ATOM 2779 C CA . ARG A 1 342 ? 10.900 14.493 7.688 1.00 57.62 342 ARG A CA 1
ATOM 2780 C C . ARG A 1 342 ? 12.154 14.902 6.924 1.00 57.62 342 ARG A C 1
ATOM 2782 O O . ARG A 1 342 ? 13.087 15.408 7.523 1.00 57.62 342 ARG A O 1
ATOM 2789 N N . LEU A 1 343 ? 12.201 14.654 5.618 1.00 51.72 343 LEU A N 1
ATOM 2790 C CA . LEU A 1 343 ? 13.346 15.039 4.796 1.00 51.72 343 LEU A CA 1
ATOM 2791 C C . LEU A 1 343 ? 13.397 16.545 4.572 1.00 51.72 343 LEU A C 1
ATOM 2793 O O . LEU A 1 343 ? 14.481 17.112 4.624 1.00 51.72 343 LEU A O 1
ATOM 2797 N N . GLU A 1 344 ? 12.235 17.162 4.370 1.00 52.81 344 GLU A N 1
ATOM 2798 C CA . GLU A 1 344 ? 12.088 18.617 4.293 1.00 52.81 344 GLU A CA 1
ATOM 2799 C C . GLU A 1 344 ? 12.455 19.262 5.645 1.00 52.81 344 GLU A C 1
ATOM 2801 O O . GLU A 1 344 ? 13.198 20.238 5.684 1.00 52.81 344 GLU A O 1
ATOM 2806 N N . GLU A 1 345 ? 12.002 18.682 6.763 1.00 55.41 345 GLU A N 1
ATOM 2807 C CA . GLU A 1 345 ? 12.318 19.142 8.126 1.00 55.41 345 GLU A CA 1
ATOM 2808 C C . GLU A 1 345 ? 13.817 19.021 8.460 1.00 55.41 345 GLU A C 1
ATOM 2810 O O . GLU A 1 345 ? 14.414 19.989 8.923 1.00 55.41 345 GLU A O 1
ATOM 2815 N N . GLU A 1 346 ? 14.457 17.884 8.160 1.00 54.44 346 GLU A N 1
ATOM 2816 C CA . GLU A 1 346 ? 15.905 17.689 8.355 1.00 54.44 346 GLU A CA 1
ATOM 2817 C C . GLU A 1 346 ? 16.755 18.642 7.487 1.00 54.44 346 GLU A C 1
ATOM 2819 O O . GLU A 1 346 ? 17.856 19.022 7.890 1.00 54.44 346 GLU A O 1
ATOM 2824 N N . GLU A 1 347 ? 16.285 19.022 6.292 1.00 51.69 347 GLU A N 1
ATOM 2825 C CA . GLU A 1 347 ? 16.957 20.019 5.443 1.00 51.69 347 GLU A CA 1
ATOM 2826 C C . GLU A 1 347 ? 16.810 21.434 5.986 1.00 51.69 347 GLU A C 1
ATOM 2828 O O . GLU A 1 347 ? 17.810 22.145 6.079 1.00 51.69 347 GLU A O 1
ATOM 2833 N N . MET A 1 348 ? 15.609 21.811 6.428 1.00 54.94 348 MET A N 1
ATOM 2834 C CA . MET A 1 348 ? 15.386 23.101 7.078 1.00 54.94 348 MET A CA 1
ATOM 2835 C C . MET A 1 348 ? 16.228 23.238 8.354 1.00 54.94 348 MET A C 1
ATOM 2837 O O . MET A 1 348 ? 16.878 24.261 8.541 1.00 54.94 348 MET A O 1
ATOM 2841 N N . GLU A 1 349 ? 16.313 22.202 9.196 1.00 54.97 349 GLU A N 1
ATOM 2842 C CA . GLU A 1 349 ? 17.165 22.214 10.398 1.00 54.97 349 GLU A CA 1
ATOM 2843 C C . GLU A 1 349 ? 18.671 22.309 10.067 1.00 54.97 349 GLU A C 1
ATOM 2845 O O . GLU A 1 349 ? 19.444 22.956 10.787 1.00 54.97 349 GLU A O 1
ATOM 2850 N N . ALA A 1 350 ? 19.116 21.691 8.969 1.00 52.16 350 ALA A N 1
ATOM 2851 C CA . ALA A 1 350 ? 20.501 21.785 8.505 1.00 52.16 350 ALA A CA 1
ATOM 2852 C C . ALA A 1 350 ? 20.843 23.185 7.960 1.00 52.16 350 ALA A C 1
ATOM 2854 O O . ALA A 1 350 ? 21.955 23.673 8.178 1.00 52.16 350 ALA A O 1
ATOM 2855 N N . GLU A 1 351 ? 19.895 23.845 7.293 1.00 51.72 351 GLU A N 1
ATOM 2856 C CA . GLU A 1 351 ? 20.052 25.218 6.803 1.00 51.72 351 GLU A CA 1
ATOM 2857 C C . GLU A 1 351 ? 20.021 26.250 7.944 1.00 51.72 351 GLU A C 1
ATOM 2859 O O . GLU A 1 351 ? 20.864 27.152 7.971 1.00 51.72 351 GLU A O 1
ATOM 2864 N N . ASP A 1 352 ? 19.132 26.080 8.929 1.00 50.56 352 ASP A N 1
ATOM 2865 C CA . ASP A 1 352 ? 18.949 27.020 10.049 1.00 50.56 352 ASP A CA 1
ATOM 2866 C C . ASP A 1 352 ? 20.065 26.913 11.109 1.00 50.56 352 ASP A C 1
ATOM 2868 O O . ASP A 1 352 ? 20.432 27.889 11.766 1.00 50.56 352 ASP A O 1
ATOM 2872 N N . SER A 1 353 ? 20.698 25.740 11.235 1.00 49.22 353 SER A N 1
ATOM 2873 C CA . SER A 1 353 ? 21.868 25.549 12.108 1.00 49.22 353 SER A CA 1
ATOM 2874 C C . SER A 1 353 ? 23.166 26.160 11.555 1.00 49.22 353 SER A C 1
ATOM 2876 O O . SER A 1 353 ? 24.199 26.130 12.230 1.00 49.22 353 SER A O 1
ATOM 2878 N N . GLY A 1 354 ? 23.149 26.733 10.342 1.00 43.88 354 GLY A N 1
ATOM 2879 C CA . GLY A 1 354 ? 24.298 27.417 9.737 1.00 43.88 354 GLY A CA 1
ATOM 2880 C C . GLY A 1 354 ? 25.502 26.509 9.452 1.00 43.88 354 GLY A C 1
ATOM 2881 O O . GLY A 1 354 ? 26.587 26.998 9.110 1.00 43.88 354 GLY A O 1
ATOM 2882 N N . ILE A 1 355 ? 25.343 25.188 9.573 1.00 46.84 355 ILE A N 1
ATOM 2883 C CA . ILE A 1 355 ? 26.397 24.216 9.296 1.00 46.84 355 ILE A CA 1
ATOM 2884 C C . ILE A 1 355 ? 26.484 24.052 7.780 1.00 46.84 355 ILE A C 1
ATOM 2886 O O . ILE A 1 355 ? 25.832 23.208 7.175 1.00 46.84 355 ILE A O 1
ATOM 2890 N N . LYS A 1 356 ? 27.333 24.867 7.143 1.00 42.03 356 LYS A N 1
ATOM 2891 C CA . LYS A 1 356 ? 27.748 24.622 5.758 1.00 42.03 356 LYS A CA 1
ATOM 2892 C C . LYS A 1 356 ? 28.398 23.244 5.685 1.00 42.03 356 LYS A C 1
ATOM 2894 O O . LYS A 1 356 ? 29.445 23.009 6.288 1.00 42.03 356 LYS A O 1
ATOM 2899 N N . ASP A 1 357 ? 27.769 22.373 4.913 1.00 43.62 357 ASP A N 1
ATOM 2900 C CA . ASP A 1 357 ? 28.081 20.966 4.683 1.00 43.62 357 ASP A CA 1
ATOM 2901 C C . ASP A 1 357 ? 29.423 20.764 3.941 1.00 43.62 357 ASP A C 1
ATOM 2903 O O . ASP A 1 357 ? 29.482 20.284 2.810 1.00 43.62 357 ASP A O 1
ATOM 2907 N N . LYS A 1 358 ? 30.537 21.227 4.529 1.00 38.72 358 LYS A N 1
ATOM 2908 C CA . LYS A 1 358 ? 31.878 21.102 3.931 1.00 38.72 358 LYS A CA 1
ATOM 2909 C C . LYS A 1 358 ? 32.819 20.135 4.643 1.00 38.72 358 LYS A C 1
ATOM 2911 O O . LYS A 1 358 ? 33.692 19.613 3.964 1.00 38.72 358 LYS A O 1
ATOM 2916 N N . ASP A 1 359 ? 32.606 19.798 5.917 1.00 36.19 359 ASP A N 1
ATOM 2917 C CA . ASP A 1 359 ? 33.592 19.005 6.682 1.00 36.19 359 ASP A CA 1
ATOM 2918 C C . ASP A 1 359 ? 33.046 17.768 7.416 1.00 36.19 359 ASP A C 1
ATOM 2920 O O . ASP A 1 359 ? 33.686 17.227 8.316 1.00 36.19 359 ASP A O 1
ATOM 2924 N N . ARG A 1 360 ? 31.896 17.224 7.000 1.00 34.69 360 ARG A N 1
ATOM 2925 C CA . ARG A 1 360 ? 31.466 15.876 7.418 1.00 34.69 360 ARG A CA 1
ATOM 2926 C C . ARG A 1 360 ? 31.385 14.905 6.247 1.00 34.69 360 ARG A C 1
ATOM 2928 O O . ARG A 1 360 ? 30.428 14.152 6.112 1.00 34.69 360 ARG A O 1
ATOM 2935 N N . ARG A 1 361 ? 32.464 14.805 5.465 1.00 36.94 361 ARG A N 1
ATOM 2936 C CA . ARG A 1 361 ? 32.769 13.531 4.799 1.00 36.94 361 ARG A CA 1
ATOM 2937 C C . ARG A 1 361 ? 33.185 12.526 5.874 1.00 36.94 361 ARG A C 1
ATOM 2939 O O . ARG A 1 361 ? 34.368 12.263 6.061 1.00 36.94 361 ARG A O 1
ATOM 2946 N N . LYS A 1 362 ? 32.211 11.963 6.599 1.00 37.94 362 LYS A N 1
ATOM 2947 C CA . LYS A 1 362 ? 32.400 10.604 7.108 1.00 37.94 362 LYS A CA 1
ATOM 2948 C C . LYS A 1 362 ? 32.630 9.758 5.863 1.00 37.94 362 LYS A C 1
ATOM 2950 O O . LYS A 1 362 ? 31.814 9.807 4.943 1.00 37.94 362 LYS A O 1
ATOM 2955 N N . GLU A 1 363 ? 33.763 9.067 5.792 1.00 28.20 363 GLU A N 1
ATOM 2956 C CA . GLU A 1 363 ? 33.942 8.017 4.793 1.00 28.20 363 GLU A CA 1
ATOM 2957 C C . GLU A 1 363 ? 32.667 7.162 4.782 1.00 28.20 363 GLU A C 1
ATOM 2959 O O . GLU A 1 363 ? 32.163 6.845 5.865 1.00 28.20 363 GLU A O 1
ATOM 2964 N N . PRO A 1 364 ? 32.088 6.846 3.611 1.00 36.28 364 PRO A N 1
ATOM 2965 C CA . PRO A 1 364 ? 30.865 6.067 3.555 1.00 36.28 364 PRO A CA 1
ATOM 2966 C C . PRO A 1 364 ? 31.182 4.666 4.079 1.00 36.28 364 PRO A C 1
ATOM 2968 O O . PRO A 1 364 ? 31.636 3.787 3.343 1.00 36.28 364 PRO A O 1
ATOM 2971 N N . HIS A 1 365 ? 30.984 4.453 5.381 1.00 39.00 365 HIS A N 1
ATOM 2972 C CA . HIS A 1 365 ? 30.935 3.123 5.947 1.00 39.00 365 HIS A CA 1
ATOM 2973 C C . HIS A 1 365 ? 29.779 2.432 5.250 1.00 39.00 365 HIS A C 1
ATOM 2975 O O . HIS A 1 365 ? 28.625 2.773 5.466 1.00 39.00 365 HIS A O 1
ATOM 2981 N N . THR A 1 366 ? 30.109 1.496 4.367 1.00 49.81 366 THR A N 1
ATOM 2982 C CA . THR A 1 366 ? 29.112 0.692 3.676 1.00 49.81 366 THR A CA 1
ATOM 2983 C C . THR A 1 366 ? 28.198 0.056 4.726 1.00 49.81 366 THR A C 1
ATOM 2985 O O . THR A 1 366 ? 28.656 -0.793 5.493 1.00 49.81 366 THR A O 1
ATOM 2988 N N . ILE A 1 367 ? 26.931 0.477 4.785 1.00 59.09 367 ILE A N 1
ATOM 2989 C CA . ILE A 1 367 ? 25.977 -0.039 5.765 1.00 59.09 367 ILE A CA 1
ATOM 2990 C C . ILE A 1 367 ? 25.528 -1.428 5.305 1.00 59.09 367 ILE A C 1
ATOM 2992 O O . ILE A 1 367 ? 24.851 -1.586 4.289 1.00 59.09 367 ILE A O 1
ATOM 2996 N N . TYR A 1 368 ? 25.924 -2.458 6.050 1.00 58.78 368 TYR A N 1
ATOM 2997 C CA . TYR A 1 368 ? 25.455 -3.823 5.833 1.00 58.78 368 TYR A CA 1
ATOM 2998 C C . TYR A 1 368 ? 24.260 -4.113 6.732 1.00 58.78 368 TYR A C 1
ATOM 3000 O O . TYR A 1 368 ? 24.288 -3.838 7.931 1.00 58.78 368 TYR A O 1
ATOM 3008 N N . THR A 1 369 ? 23.220 -4.730 6.168 1.00 69.12 369 THR A N 1
ATOM 3009 C CA . THR A 1 369 ? 22.174 -5.352 6.988 1.00 69.12 369 THR A CA 1
ATOM 3010 C C . THR A 1 369 ? 22.711 -6.673 7.545 1.00 69.12 369 THR A C 1
ATOM 3012 O O . THR A 1 369 ? 23.057 -7.571 6.773 1.00 69.12 369 THR A O 1
ATOM 3015 N N . ASN A 1 370 ? 22.793 -6.795 8.870 1.00 71.25 370 ASN A N 1
ATOM 3016 C CA . ASN A 1 370 ? 23.214 -8.033 9.525 1.00 71.25 370 ASN A CA 1
ATOM 3017 C C . ASN A 1 370 ? 22.077 -9.060 9.515 1.00 71.25 370 ASN A C 1
ATOM 3019 O O . ASN A 1 370 ? 20.966 -8.776 9.961 1.00 71.25 370 ASN A O 1
ATOM 3023 N N . ILE A 1 371 ? 22.372 -10.264 9.031 1.00 68.56 371 ILE A N 1
ATOM 3024 C CA . ILE A 1 371 ? 21.448 -11.395 8.973 1.00 68.56 371 ILE A CA 1
ATOM 3025 C C . ILE A 1 371 ? 22.023 -12.543 9.794 1.00 68.56 371 ILE A C 1
ATOM 3027 O O . ILE A 1 371 ? 23.162 -12.955 9.593 1.00 68.56 371 ILE A O 1
ATOM 3031 N N . TYR A 1 372 ? 21.224 -13.097 10.699 1.00 70.25 372 TYR A N 1
ATOM 3032 C CA . TYR A 1 372 ? 21.722 -14.052 11.692 1.00 70.25 372 TYR A CA 1
ATOM 3033 C C . TYR A 1 372 ? 21.492 -15.518 11.299 1.00 70.25 372 TYR A C 1
ATOM 3035 O O . TYR A 1 372 ? 22.045 -16.425 11.920 1.00 70.25 372 TYR A O 1
ATOM 3043 N N . SER A 1 373 ? 20.696 -15.787 10.256 1.00 69.94 373 SER A N 1
ATOM 3044 C CA . SER A 1 373 ? 20.453 -17.149 9.764 1.00 69.94 373 SER A CA 1
ATOM 3045 C C . SER A 1 373 ? 20.256 -17.226 8.245 1.00 69.94 373 SER A C 1
ATOM 3047 O O . SER A 1 373 ? 19.768 -16.296 7.602 1.00 69.94 373 SER A O 1
ATOM 3049 N N . SER A 1 374 ? 20.606 -18.374 7.654 1.00 70.81 374 SER A N 1
ATOM 3050 C CA . SER A 1 374 ? 20.350 -18.664 6.232 1.00 70.81 374 SER A CA 1
ATOM 3051 C C . SER A 1 374 ? 18.852 -18.721 5.914 1.00 70.81 374 SER A C 1
ATOM 3053 O O . SER A 1 374 ? 18.432 -18.322 4.827 1.00 70.81 374 SER A O 1
ATOM 3055 N N . SER A 1 375 ? 18.035 -19.163 6.876 1.00 67.69 375 SER A N 1
ATOM 3056 C CA . SER A 1 375 ? 16.577 -19.167 6.759 1.00 67.69 375 SER A CA 1
ATOM 3057 C C . SER A 1 375 ? 15.999 -17.753 6.725 1.00 67.69 375 SER A C 1
ATOM 3059 O O . SER A 1 375 ? 15.091 -17.505 5.936 1.00 67.69 375 SER A O 1
ATOM 3061 N N . GLN A 1 376 ? 16.546 -16.813 7.504 1.00 65.62 376 GLN A N 1
ATOM 3062 C CA . GLN A 1 376 ? 16.151 -15.405 7.463 1.00 65.62 376 GLN A CA 1
ATOM 3063 C C . GLN A 1 376 ? 16.497 -14.779 6.107 1.00 65.62 376 GLN A C 1
ATOM 3065 O O . GLN A 1 376 ? 15.605 -14.246 5.456 1.00 65.62 376 GLN A O 1
ATOM 3070 N N . LEU A 1 377 ? 17.740 -14.927 5.630 1.00 68.75 377 LEU A N 1
ATOM 3071 C CA . LEU A 1 377 ? 18.160 -14.420 4.314 1.00 68.75 377 LEU A CA 1
ATOM 3072 C C . LEU A 1 377 ? 17.269 -14.955 3.185 1.00 68.75 377 LEU A C 1
ATOM 3074 O O . LEU A 1 377 ? 16.781 -14.196 2.348 1.00 68.75 377 LEU A O 1
ATOM 3078 N N . SER A 1 378 ? 17.034 -16.270 3.185 1.00 70.38 378 SER A N 1
ATOM 3079 C CA . SER A 1 378 ? 16.194 -16.926 2.181 1.00 70.38 378 SER A CA 1
ATOM 3080 C C . SER A 1 378 ? 14.754 -16.432 2.257 1.00 70.38 378 SER A C 1
ATOM 3082 O O . SER A 1 378 ? 14.138 -16.185 1.226 1.00 70.38 378 SER A O 1
ATOM 3084 N N . ARG A 1 379 ? 14.208 -16.245 3.465 1.00 71.00 379 ARG A N 1
ATOM 3085 C CA . ARG A 1 379 ? 12.858 -15.707 3.666 1.00 71.00 379 ARG A CA 1
ATOM 3086 C C . ARG A 1 379 ? 12.738 -14.284 3.132 1.00 71.00 379 ARG A C 1
ATOM 3088 O O . ARG A 1 379 ? 11.751 -13.986 2.468 1.00 71.00 379 ARG A O 1
ATOM 3095 N N . GLU A 1 380 ? 13.723 -13.429 3.389 1.00 69.62 380 GLU A N 1
ATOM 3096 C CA . GLU A 1 380 ? 13.693 -12.035 2.948 1.00 69.62 380 GLU A CA 1
ATOM 3097 C C . GLU A 1 380 ? 13.820 -11.908 1.421 1.00 69.62 380 GLU A C 1
ATOM 3099 O O . GLU A 1 380 ? 12.984 -11.256 0.790 1.00 69.62 380 GLU A O 1
ATOM 3104 N N . LYS A 1 381 ? 14.786 -12.611 0.809 1.00 74.69 381 LYS A N 1
ATOM 3105 C CA . LYS A 1 381 ? 14.954 -12.658 -0.655 1.00 74.69 381 LYS A CA 1
ATOM 3106 C C . LYS A 1 381 ? 13.740 -13.269 -1.357 1.00 74.69 381 LYS A C 1
ATOM 3108 O O . LYS A 1 381 ? 13.200 -12.676 -2.288 1.00 74.69 381 LYS A O 1
ATOM 3113 N N . ASN A 1 382 ? 13.262 -14.421 -0.884 1.00 76.12 382 ASN A N 1
ATOM 3114 C CA . ASN A 1 382 ? 12.085 -15.066 -1.467 1.00 76.12 382 ASN A CA 1
ATOM 3115 C C . ASN A 1 382 ? 10.819 -14.239 -1.247 1.00 76.12 382 ASN A C 1
ATOM 3117 O O . ASN A 1 382 ? 9.953 -14.232 -2.113 1.00 76.12 382 ASN A O 1
ATOM 3121 N N . GLY A 1 383 ? 10.710 -13.523 -0.126 1.00 68.69 383 GLY A N 1
ATOM 3122 C CA . GLY A 1 383 ? 9.624 -12.581 0.126 1.00 68.69 383 GLY A CA 1
ATOM 3123 C C . GLY A 1 383 ? 9.548 -11.517 -0.965 1.00 68.69 383 GLY A C 1
ATOM 3124 O O . GLY A 1 383 ? 8.505 -11.364 -1.592 1.00 68.69 383 GLY A O 1
ATOM 3125 N N . LEU A 1 384 ? 10.663 -10.851 -1.268 1.00 76.38 384 LEU A N 1
ATOM 3126 C CA . LEU A 1 384 ? 10.715 -9.838 -2.325 1.00 76.38 384 LEU A CA 1
ATOM 3127 C C . LEU A 1 384 ? 10.318 -10.405 -3.702 1.00 76.38 384 LEU A C 1
ATOM 3129 O O . LEU A 1 384 ? 9.441 -9.857 -4.369 1.00 76.38 384 LEU A O 1
ATOM 3133 N N . LEU A 1 385 ? 10.895 -11.545 -4.096 1.00 83.06 385 LEU A N 1
ATOM 3134 C CA . LEU A 1 385 ? 10.577 -12.198 -5.374 1.00 83.06 385 LEU A CA 1
ATOM 3135 C C . LEU A 1 385 ? 9.117 -12.651 -5.455 1.00 83.06 385 LEU A C 1
ATOM 3137 O O . LEU A 1 385 ? 8.479 -12.543 -6.504 1.00 83.06 385 LEU A O 1
ATOM 3141 N N . ASN A 1 386 ? 8.574 -13.157 -4.348 1.00 77.31 386 ASN A N 1
ATOM 3142 C CA . ASN A 1 386 ? 7.171 -13.532 -4.266 1.00 77.31 386 ASN A CA 1
ATOM 3143 C C . ASN A 1 386 ? 6.270 -12.307 -4.411 1.00 77.31 386 ASN A C 1
ATOM 3145 O O . ASN A 1 386 ? 5.259 -12.417 -5.097 1.00 77.31 386 ASN A O 1
ATOM 3149 N N . SER A 1 387 ? 6.648 -11.142 -3.872 1.00 73.69 387 SER A N 1
ATOM 3150 C CA . SER A 1 387 ? 5.887 -9.901 -4.063 1.00 73.69 387 SER A CA 1
ATOM 3151 C C . SER A 1 387 ? 5.811 -9.515 -5.531 1.00 73.69 387 SER A C 1
ATOM 3153 O O . SER A 1 387 ? 4.727 -9.190 -6.009 1.00 73.69 387 SER A O 1
ATOM 3155 N N . PHE A 1 388 ? 6.919 -9.614 -6.269 1.00 84.50 388 PHE A N 1
ATOM 3156 C CA . PHE A 1 388 ? 6.928 -9.331 -7.705 1.00 84.50 388 PHE A CA 1
ATOM 3157 C C . PHE A 1 388 ? 6.010 -10.283 -8.472 1.00 84.50 388 PHE A C 1
ATOM 3159 O O . PHE A 1 388 ? 5.129 -9.831 -9.196 1.00 84.50 388 PHE A O 1
ATOM 3166 N N . LYS A 1 389 ? 6.129 -11.594 -8.235 1.00 82.38 389 LYS A N 1
ATOM 3167 C CA . LYS A 1 389 ? 5.283 -12.613 -8.882 1.00 82.38 389 LYS A CA 1
ATOM 3168 C C . LYS A 1 389 ? 3.802 -12.473 -8.520 1.00 82.38 389 LYS A C 1
ATOM 3170 O O . LYS A 1 389 ? 2.930 -12.664 -9.361 1.00 82.38 389 LYS A O 1
ATOM 3175 N N . ASN A 1 390 ? 3.501 -12.160 -7.266 1.00 74.06 390 ASN A N 1
ATOM 3176 C CA . ASN A 1 390 ? 2.136 -11.960 -6.787 1.00 74.06 390 ASN A CA 1
ATOM 3177 C C . ASN A 1 390 ? 1.511 -10.703 -7.391 1.00 74.06 390 ASN A C 1
ATOM 3179 O O . ASN A 1 390 ? 0.346 -10.719 -7.784 1.00 74.06 390 ASN A O 1
ATOM 3183 N N . TYR A 1 391 ? 2.292 -9.631 -7.504 1.00 81.44 391 TYR A N 1
ATOM 3184 C CA . TYR A 1 391 ? 1.851 -8.415 -8.164 1.00 81.44 391 TYR A CA 1
ATOM 3185 C C . TYR A 1 391 ? 1.651 -8.621 -9.670 1.00 81.44 391 TYR A C 1
ATOM 3187 O O . TYR A 1 391 ? 0.640 -8.189 -10.215 1.00 81.44 391 TYR A O 1
ATOM 3195 N N . ASP A 1 392 ? 2.542 -9.360 -10.325 1.00 82.56 392 ASP A N 1
ATOM 3196 C CA . ASP A 1 392 ? 2.409 -9.737 -11.732 1.00 82.56 392 ASP A CA 1
ATOM 3197 C C . ASP A 1 392 ? 1.098 -10.499 -12.013 1.00 82.56 392 ASP A C 1
ATOM 3199 O O . ASP A 1 392 ? 0.364 -10.158 -12.945 1.00 82.56 392 ASP A O 1
ATOM 3203 N N . LYS A 1 393 ? 0.743 -11.456 -11.143 1.00 78.31 393 LYS A N 1
ATOM 3204 C CA . LYS A 1 393 ? -0.554 -12.157 -11.182 1.00 78.31 393 LYS A CA 1
ATOM 3205 C C . LYS A 1 393 ? -1.735 -11.217 -10.946 1.00 78.31 393 LYS A C 1
ATOM 3207 O O . LYS A 1 393 ? -2.771 -11.353 -11.594 1.00 78.31 393 LYS A O 1
ATOM 3212 N N . LEU A 1 394 ? -1.610 -10.269 -10.015 1.00 74.44 394 LEU A N 1
ATOM 3213 C CA . LEU A 1 394 ? -2.654 -9.272 -9.775 1.00 74.44 394 LEU A CA 1
ATOM 3214 C C . LEU A 1 394 ? -2.899 -8.431 -11.034 1.00 74.44 394 LEU A C 1
ATOM 3216 O O . LEU A 1 394 ? -4.054 -8.201 -11.387 1.00 74.44 394 LEU A O 1
ATOM 3220 N N . LEU A 1 395 ? -1.838 -8.014 -11.731 1.00 80.44 395 LEU A N 1
ATOM 3221 C CA . LEU A 1 395 ? -1.953 -7.277 -12.988 1.00 80.44 395 LEU A CA 1
ATOM 3222 C C . LEU A 1 395 ? -2.687 -8.092 -14.062 1.00 80.44 395 LEU A C 1
ATOM 3224 O O . LEU A 1 395 ? -3.556 -7.532 -14.725 1.00 80.44 395 LEU A O 1
ATOM 3228 N N . ASP A 1 396 ? -2.442 -9.403 -14.180 1.00 79.12 396 ASP A N 1
ATOM 3229 C CA . ASP A 1 396 ? -3.213 -10.273 -15.092 1.00 79.12 396 ASP A CA 1
ATOM 3230 C C . ASP A 1 396 ? -4.710 -10.274 -14.771 1.00 79.12 396 ASP A C 1
ATOM 3232 O O . ASP A 1 396 ? -5.549 -10.157 -15.667 1.00 79.12 396 ASP A O 1
ATOM 3236 N N . VAL A 1 397 ? -5.056 -10.346 -13.483 1.00 75.69 397 VAL A N 1
ATOM 3237 C CA . VAL A 1 397 ? -6.452 -10.281 -13.026 1.00 75.69 397 VAL A CA 1
ATOM 3238 C C . VAL A 1 397 ? -7.085 -8.924 -13.340 1.00 75.69 397 VAL A C 1
ATOM 3240 O O . VAL A 1 397 ? -8.288 -8.852 -13.585 1.00 75.69 397 VAL A O 1
ATOM 3243 N N . LEU A 1 398 ? -6.322 -7.827 -13.316 1.00 73.94 398 LEU A N 1
ATOM 3244 C CA . LEU A 1 398 ? -6.835 -6.515 -13.723 1.00 73.94 398 LEU A CA 1
ATOM 3245 C C . LEU A 1 398 ? -7.058 -6.447 -15.237 1.00 73.94 398 LEU A C 1
ATOM 3247 O O . LEU A 1 398 ? -8.102 -5.962 -15.669 1.00 73.94 398 LEU A O 1
ATOM 3251 N N . LEU A 1 399 ? -6.127 -6.986 -16.025 1.00 78.94 399 LEU A N 1
ATOM 3252 C CA . LEU A 1 399 ? -6.212 -7.027 -17.487 1.00 78.94 399 LEU A CA 1
ATOM 3253 C C . LEU A 1 399 ? -7.382 -7.874 -18.001 1.00 78.94 399 LEU A C 1
ATOM 3255 O O . LEU A 1 399 ? -7.907 -7.595 -19.076 1.00 78.94 399 LEU A O 1
ATOM 3259 N N . SER A 1 400 ? -7.825 -8.881 -17.244 1.00 75.31 400 SER A N 1
ATOM 3260 C CA . SER A 1 400 ? -8.971 -9.711 -17.628 1.00 75.31 400 SER A CA 1
ATOM 3261 C C . SER A 1 400 ? -10.335 -9.049 -17.383 1.00 75.31 400 SER A C 1
ATOM 3263 O O . SER A 1 400 ? -11.364 -9.644 -17.703 1.00 75.31 400 SER A O 1
ATOM 3265 N N . LYS A 1 401 ? -10.389 -7.858 -16.768 1.00 70.81 401 LYS A N 1
ATOM 3266 C CA . LYS A 1 401 ? -11.652 -7.182 -16.434 1.00 70.81 401 LYS A CA 1
ATOM 3267 C C . LYS A 1 401 ? -12.139 -6.324 -17.598 1.00 70.81 401 LYS A C 1
ATOM 3269 O O . LYS A 1 401 ? -11.438 -5.429 -18.059 1.00 70.81 401 LYS A O 1
ATOM 3274 N N . ASN A 1 402 ? -13.394 -6.527 -17.994 1.00 66.56 402 ASN A N 1
ATOM 3275 C CA . ASN A 1 402 ? -14.086 -5.589 -18.872 1.00 66.56 402 ASN A CA 1
ATOM 3276 C C . ASN A 1 402 ? -14.493 -4.333 -18.096 1.00 66.56 402 ASN A C 1
ATOM 3278 O O . ASN A 1 402 ? -14.950 -4.418 -16.959 1.00 66.56 402 ASN A O 1
ATOM 3282 N N . GLU A 1 403 ? -14.360 -3.177 -18.745 1.00 70.25 403 GLU A N 1
ATOM 3283 C CA . GLU A 1 403 ? -14.815 -1.879 -18.227 1.00 70.25 403 GLU A CA 1
ATOM 3284 C C . GLU A 1 403 ? -14.195 -1.469 -16.881 1.00 70.25 403 GLU A C 1
ATOM 3286 O O . GLU A 1 403 ? -14.864 -0.956 -15.987 1.00 70.25 403 GLU A O 1
ATOM 3291 N N . TYR A 1 404 ? -12.891 -1.695 -16.739 1.00 77.06 404 TYR A N 1
ATOM 3292 C CA . TYR A 1 404 ? -12.157 -1.422 -15.511 1.00 77.06 404 TYR A CA 1
ATOM 3293 C C . TYR A 1 404 ? -11.912 0.076 -15.262 1.00 77.06 404 TYR A C 1
ATOM 3295 O O . TYR A 1 404 ? -11.468 0.782 -16.167 1.00 77.06 404 TYR A O 1
ATOM 3303 N N . LEU A 1 405 ? -12.130 0.549 -14.030 1.00 78.62 405 LEU A N 1
ATOM 3304 C CA . LEU A 1 405 ? -11.705 1.875 -13.566 1.00 78.62 405 LEU A CA 1
ATOM 3305 C C . LEU A 1 405 ? -10.507 1.742 -12.625 1.00 78.62 405 LEU A C 1
ATOM 3307 O O . LEU A 1 405 ? -10.502 0.900 -11.728 1.00 78.62 405 LEU A O 1
ATOM 3311 N N . LEU A 1 406 ? -9.502 2.593 -12.827 1.00 76.12 406 LEU A N 1
ATOM 3312 C CA . LEU A 1 406 ? -8.287 2.605 -12.025 1.00 76.12 406 LEU A CA 1
ATOM 3313 C C . LEU A 1 406 ? -8.568 3.201 -10.644 1.00 76.12 406 LEU A C 1
ATOM 3315 O O . LEU A 1 406 ? -8.995 4.353 -10.524 1.00 76.12 406 LEU A O 1
ATOM 3319 N N . SER A 1 407 ? -8.308 2.424 -9.599 1.00 69.62 407 SER A N 1
ATOM 3320 C CA . SER A 1 407 ? -8.594 2.797 -8.218 1.00 69.62 407 SER A CA 1
ATOM 3321 C C . SER A 1 407 ? -7.355 3.320 -7.487 1.00 69.62 407 SER A C 1
ATOM 3323 O O . SER A 1 407 ? -6.210 3.122 -7.904 1.00 69.62 407 SER A O 1
ATOM 3325 N N . LYS A 1 408 ? -7.577 3.934 -6.319 1.00 64.50 408 LYS A N 1
ATOM 3326 C CA . LYS A 1 408 ? -6.501 4.282 -5.377 1.00 64.50 408 LYS A CA 1
ATOM 3327 C C . LYS A 1 408 ? -5.664 3.054 -5.002 1.00 64.50 408 LYS A C 1
ATOM 3329 O O . LYS A 1 408 ? -4.450 3.168 -4.887 1.00 64.50 408 LYS A O 1
ATOM 3334 N N . ALA A 1 409 ? -6.301 1.891 -4.851 1.00 63.00 409 ALA A N 1
ATOM 3335 C CA . ALA A 1 409 ? -5.630 0.660 -4.443 1.00 63.00 409 ALA A CA 1
ATOM 3336 C C . ALA A 1 409 ? -4.593 0.226 -5.478 1.00 63.00 409 ALA A C 1
ATOM 3338 O O . ALA A 1 409 ? -3.482 -0.136 -5.111 1.00 63.00 409 ALA A O 1
ATOM 3339 N N . ASP A 1 410 ? -4.933 0.314 -6.763 1.00 72.62 410 ASP A N 1
ATOM 3340 C CA . ASP A 1 410 ? -4.046 -0.118 -7.847 1.00 72.62 410 ASP A CA 1
ATOM 3341 C C . ASP A 1 410 ? -2.785 0.731 -7.910 1.00 72.62 410 ASP A C 1
ATOM 3343 O O . ASP A 1 410 ? -1.678 0.202 -8.006 1.00 72.62 410 ASP A O 1
ATOM 3347 N N . LEU A 1 411 ? -2.963 2.049 -7.798 1.00 74.12 411 LEU A N 1
ATOM 3348 C CA . LEU A 1 411 ? -1.858 2.996 -7.763 1.00 74.12 411 LEU A CA 1
ATOM 3349 C C . LEU A 1 411 ? -0.978 2.776 -6.530 1.00 74.12 411 LEU A C 1
ATOM 3351 O O . LEU A 1 411 ? 0.245 2.805 -6.641 1.00 74.12 411 LEU A O 1
ATOM 3355 N N . THR A 1 412 ? -1.572 2.523 -5.360 1.00 69.12 412 THR A N 1
ATOM 3356 C CA . THR A 1 412 ? -0.790 2.272 -4.147 1.00 69.12 412 THR A CA 1
ATOM 3357 C C . THR A 1 412 ? -0.046 0.937 -4.197 1.00 69.12 412 THR A C 1
ATOM 3359 O O . THR A 1 412 ? 1.137 0.905 -3.862 1.00 69.12 412 THR A O 1
ATOM 3362 N N . ASN A 1 413 ? -0.685 -0.134 -4.683 1.00 71.81 413 ASN A N 1
ATOM 3363 C CA . ASN A 1 413 ? -0.041 -1.433 -4.912 1.00 71.81 413 ASN A CA 1
ATOM 3364 C C . ASN A 1 413 ? 1.206 -1.266 -5.789 1.00 71.81 413 ASN A C 1
ATOM 3366 O O . ASN A 1 413 ? 2.284 -1.754 -5.454 1.00 71.81 413 ASN A O 1
ATOM 3370 N N . HIS A 1 414 ? 1.058 -0.538 -6.900 1.00 84.69 414 HIS A N 1
ATOM 3371 C CA . HIS A 1 414 ? 2.152 -0.288 -7.830 1.00 84.69 414 HIS A CA 1
ATOM 3372 C C . HIS A 1 414 ? 3.278 0.535 -7.195 1.00 84.69 414 HIS A C 1
ATOM 3374 O O . HIS A 1 414 ? 4.448 0.165 -7.292 1.00 84.69 414 HIS A O 1
ATOM 3380 N N . ALA A 1 415 ? 2.927 1.622 -6.499 1.00 78.25 415 ALA A N 1
ATOM 3381 C CA . ALA A 1 415 ? 3.891 2.482 -5.819 1.00 78.25 415 ALA A CA 1
ATOM 3382 C C . ALA A 1 415 ? 4.740 1.701 -4.807 1.00 78.25 415 ALA A C 1
ATOM 3384 O O . ALA A 1 415 ? 5.946 1.908 -4.725 1.00 78.25 415 ALA A O 1
ATOM 3385 N N . ILE A 1 416 ? 4.133 0.773 -4.066 1.00 72.12 416 ILE A N 1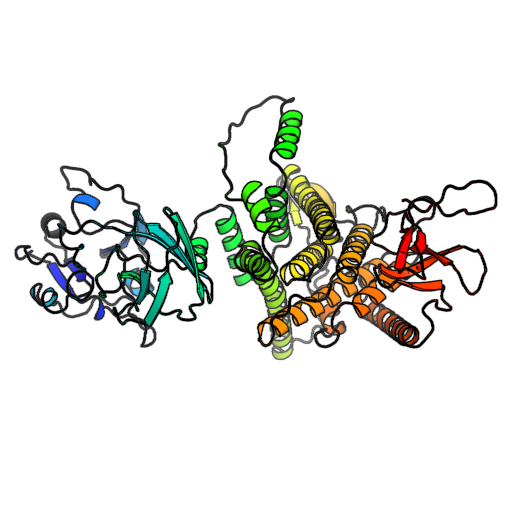
ATOM 3386 C CA . ILE A 1 416 ? 4.837 0.002 -3.036 1.00 72.12 416 ILE A CA 1
ATOM 3387 C C . ILE A 1 416 ? 5.748 -1.051 -3.629 1.00 72.12 416 ILE A C 1
ATOM 3389 O O . ILE A 1 416 ? 6.860 -1.229 -3.140 1.00 72.12 416 ILE A O 1
ATOM 3393 N N . ILE A 1 417 ? 5.323 -1.695 -4.710 1.00 81.94 417 ILE A N 1
ATOM 3394 C CA . ILE A 1 417 ? 6.178 -2.636 -5.423 1.00 81.94 417 ILE A CA 1
ATOM 3395 C C . ILE A 1 417 ? 7.407 -1.926 -5.994 1.00 81.94 417 ILE A C 1
ATOM 3397 O O . ILE A 1 417 ? 8.528 -2.401 -5.802 1.00 81.94 417 ILE A O 1
ATOM 3401 N N . LEU A 1 418 ? 7.234 -0.760 -6.621 1.00 86.38 418 LEU A N 1
ATOM 3402 C CA . LEU A 1 418 ? 8.361 0.021 -7.135 1.00 86.38 418 LEU A CA 1
ATOM 3403 C C . LEU A 1 418 ? 9.252 0.574 -6.029 1.00 86.38 418 LEU A C 1
ATOM 3405 O O . LEU A 1 418 ? 10.474 0.497 -6.133 1.00 86.38 418 LEU A O 1
ATOM 3409 N N . TRP A 1 419 ? 8.666 1.089 -4.952 1.00 79.12 419 TRP A N 1
ATOM 3410 C CA . TRP A 1 419 ? 9.439 1.578 -3.820 1.00 79.12 419 TRP A CA 1
ATOM 3411 C C . TRP A 1 419 ? 10.221 0.447 -3.140 1.00 79.12 419 TRP A C 1
ATOM 3413 O O . TRP A 1 419 ? 11.405 0.610 -2.862 1.00 79.12 419 TRP A O 1
ATOM 3423 N N . GLY A 1 420 ? 9.613 -0.729 -2.959 1.00 76.12 420 GLY A N 1
ATOM 3424 C CA . GLY A 1 420 ? 10.293 -1.928 -2.467 1.00 76.12 420 GLY A CA 1
ATOM 3425 C C . GLY A 1 420 ? 11.408 -2.402 -3.404 1.00 76.12 420 GLY A C 1
ATOM 3426 O O . GLY A 1 420 ? 12.442 -2.871 -2.934 1.00 76.12 420 GLY A O 1
ATOM 3427 N N . THR A 1 421 ? 11.241 -2.225 -4.716 1.00 86.25 421 THR A N 1
ATOM 3428 C CA . THR A 1 421 ? 12.276 -2.514 -5.721 1.00 86.25 421 THR A CA 1
ATOM 3429 C C . THR A 1 421 ? 13.467 -1.557 -5.576 1.00 86.25 421 THR A C 1
ATOM 3431 O O . THR A 1 421 ? 14.605 -2.006 -5.444 1.00 86.25 421 THR A O 1
ATOM 3434 N N . LEU A 1 422 ? 13.210 -0.246 -5.504 1.00 84.50 422 LEU A N 1
ATOM 3435 C CA . LEU A 1 422 ? 14.229 0.793 -5.294 1.00 84.50 422 LEU A CA 1
ATOM 3436 C C . LEU A 1 422 ? 14.932 0.659 -3.933 1.00 84.50 422 LEU A C 1
ATOM 3438 O O . LEU A 1 422 ? 16.144 0.781 -3.851 1.00 84.50 422 LEU A O 1
ATOM 3442 N N . ALA A 1 423 ? 14.208 0.324 -2.866 1.00 78.12 423 ALA A N 1
ATOM 3443 C CA . ALA A 1 423 ? 14.794 0.180 -1.532 1.00 78.12 423 ALA A CA 1
ATOM 3444 C C . ALA A 1 423 ? 15.714 -1.048 -1.383 1.00 78.12 423 ALA A C 1
ATOM 3446 O O . ALA A 1 423 ? 16.510 -1.107 -0.447 1.00 78.12 423 ALA A O 1
ATOM 3447 N N . ASN A 1 424 ? 15.598 -2.045 -2.268 1.00 81.06 424 ASN A N 1
ATOM 3448 C CA . ASN A 1 424 ? 16.375 -3.284 -2.180 1.00 81.06 424 ASN A CA 1
ATOM 3449 C C . ASN A 1 424 ? 17.434 -3.442 -3.282 1.00 81.06 424 ASN A C 1
ATOM 3451 O O . ASN A 1 424 ? 18.300 -4.313 -3.138 1.00 81.06 424 ASN A O 1
ATOM 3455 N N . VAL A 1 425 ? 17.419 -2.616 -4.341 1.00 87.75 425 VAL A N 1
ATOM 3456 C CA . VAL A 1 425 ? 18.476 -2.632 -5.373 1.00 87.75 425 VAL A CA 1
ATOM 3457 C C . VAL A 1 425 ? 19.829 -2.399 -4.728 1.00 87.75 425 VAL A C 1
ATOM 3459 O O . VAL A 1 425 ? 19.977 -1.461 -3.967 1.00 87.75 425 VAL A O 1
ATOM 3462 N N . ASN A 1 426 ? 20.804 -3.268 -4.976 1.00 85.38 426 ASN A N 1
ATOM 3463 C CA . ASN A 1 426 ? 22.162 -3.203 -4.431 1.00 85.38 426 ASN A CA 1
ATOM 3464 C C . ASN A 1 426 ? 22.254 -3.063 -2.893 1.00 85.38 426 ASN A C 1
ATOM 3466 O O . ASN A 1 426 ? 23.303 -2.705 -2.354 1.00 85.38 426 ASN A O 1
ATOM 3470 N N . ARG A 1 427 ? 21.171 -3.355 -2.159 1.00 83.69 427 ARG A N 1
ATOM 3471 C CA . ARG A 1 427 ? 21.178 -3.344 -0.696 1.00 83.69 427 ARG A CA 1
ATOM 3472 C C . ARG A 1 427 ? 22.072 -4.480 -0.213 1.00 83.69 427 ARG A C 1
ATOM 3474 O O . ARG A 1 427 ? 21.797 -5.648 -0.494 1.00 83.69 427 ARG A O 1
ATOM 3481 N N . LYS A 1 428 ? 23.143 -4.138 0.502 1.00 82.50 428 LYS A N 1
ATOM 3482 C CA . LYS A 1 428 ? 24.155 -5.096 0.955 1.00 82.50 428 LYS A CA 1
ATOM 3483 C C . LYS A 1 428 ? 23.742 -5.784 2.255 1.00 82.50 428 LYS A C 1
ATOM 3485 O O . LYS A 1 428 ? 23.183 -5.155 3.158 1.00 82.50 428 LYS A O 1
ATOM 3490 N N . TYR A 1 429 ? 24.066 -7.067 2.373 1.00 80.25 429 TYR A N 1
ATOM 3491 C CA . TYR A 1 429 ? 23.886 -7.844 3.599 1.00 80.25 429 TYR A CA 1
ATOM 3492 C C . TYR A 1 429 ? 25.167 -8.560 4.014 1.00 80.25 429 TYR A C 1
ATOM 3494 O O . TYR A 1 429 ? 26.003 -8.894 3.173 1.00 80.25 429 TYR A O 1
ATOM 3502 N N . ARG A 1 430 ? 25.279 -8.823 5.319 1.00 81.25 430 ARG A N 1
ATOM 3503 C CA . ARG A 1 430 ? 26.258 -9.740 5.910 1.00 81.25 430 ARG A CA 1
ATOM 3504 C C . ARG A 1 430 ? 25.526 -10.800 6.698 1.00 81.25 430 ARG A C 1
ATOM 3506 O O . ARG A 1 430 ? 24.762 -10.472 7.603 1.00 81.25 430 ARG A O 1
ATOM 3513 N N . ARG A 1 431 ? 25.777 -12.068 6.393 1.00 80.81 431 ARG A N 1
ATOM 3514 C CA . ARG A 1 431 ? 25.358 -13.167 7.253 1.00 80.81 431 ARG A CA 1
ATOM 3515 C C . ARG A 1 431 ? 26.395 -13.339 8.351 1.00 80.81 431 ARG A C 1
ATOM 3517 O O . ARG A 1 431 ? 27.540 -13.655 8.045 1.00 80.81 431 ARG A O 1
ATOM 3524 N N . ILE A 1 432 ? 26.001 -13.145 9.604 1.00 78.06 432 ILE A N 1
ATOM 3525 C CA . ILE A 1 432 ? 26.907 -13.207 10.755 1.00 78.06 432 ILE A CA 1
ATOM 3526 C C . ILE A 1 432 ? 26.523 -14.330 11.718 1.00 78.06 432 ILE A C 1
ATOM 3528 O O . ILE A 1 432 ? 25.343 -14.636 11.899 1.00 78.06 432 ILE A O 1
ATOM 3532 N N . LYS A 1 433 ? 27.524 -14.949 12.349 1.00 76.50 433 LYS A N 1
ATOM 3533 C CA . LYS A 1 433 ? 27.350 -15.902 13.454 1.00 76.50 433 LYS A CA 1
ATOM 3534 C C . LYS A 1 433 ? 28.332 -15.542 14.565 1.00 76.50 433 LYS A C 1
ATOM 3536 O O . LYS A 1 433 ? 29.525 -15.798 14.450 1.00 76.50 433 LYS A O 1
ATOM 3541 N N . GLY A 1 434 ? 27.827 -14.934 15.638 1.00 73.88 434 GLY A N 1
ATOM 3542 C CA . GLY A 1 434 ? 28.693 -14.272 16.617 1.00 73.88 434 GLY A CA 1
ATOM 3543 C C . GLY A 1 434 ? 29.366 -13.056 15.976 1.00 73.88 434 GLY A C 1
ATOM 3544 O O . GLY A 1 434 ? 28.669 -12.209 15.421 1.00 73.88 434 GLY A O 1
ATOM 3545 N N . GLU A 1 435 ? 30.696 -13.002 16.017 1.00 74.56 435 GLU A N 1
ATOM 3546 C CA . GLU A 1 435 ? 31.509 -11.955 15.372 1.00 74.56 435 GLU A CA 1
ATOM 3547 C C . GLU A 1 435 ? 31.992 -12.341 13.958 1.00 74.56 435 GLU A C 1
ATOM 3549 O O . GLU A 1 435 ? 32.552 -11.513 13.243 1.00 74.56 435 GLU A O 1
ATOM 3554 N N . GLU A 1 436 ? 31.764 -13.586 13.524 1.00 79.75 436 GLU A N 1
ATOM 3555 C CA . GLU A 1 436 ? 32.232 -14.089 12.230 1.00 79.75 436 GLU A CA 1
ATOM 3556 C C . GLU A 1 436 ? 31.264 -13.719 11.094 1.00 79.75 436 GLU A C 1
ATOM 3558 O O . GLU A 1 436 ? 30.060 -13.991 11.170 1.00 79.75 436 GLU A O 1
ATOM 3563 N N . VAL A 1 437 ? 31.798 -13.137 10.013 1.00 81.50 437 VAL A N 1
ATOM 3564 C CA . VAL A 1 437 ? 31.073 -12.898 8.755 1.00 81.50 437 VAL A CA 1
ATOM 3565 C C . VAL A 1 437 ? 31.161 -14.154 7.893 1.00 81.50 437 VAL A C 1
ATOM 3567 O O . VAL A 1 437 ? 32.225 -14.508 7.397 1.00 81.50 437 VAL A O 1
ATOM 3570 N N . LEU A 1 438 ? 30.028 -14.826 7.710 1.00 82.25 438 LEU A N 1
ATOM 3571 C CA . LEU A 1 438 ? 29.929 -16.090 6.982 1.00 82.25 438 LEU A CA 1
ATOM 3572 C C . LEU A 1 438 ? 29.618 -15.915 5.492 1.00 82.25 438 LEU A C 1
ATOM 3574 O O . LEU A 1 438 ? 29.875 -16.819 4.702 1.00 82.25 438 LEU A O 1
ATOM 3578 N N . GLU A 1 439 ? 28.972 -14.814 5.113 1.00 83.81 439 GLU A N 1
ATOM 3579 C CA . GLU A 1 439 ? 28.559 -14.539 3.734 1.00 83.81 439 GLU A CA 1
ATOM 3580 C C . GLU A 1 439 ? 28.303 -13.041 3.564 1.00 83.81 439 GLU A C 1
ATOM 3582 O O . GLU A 1 439 ? 27.709 -12.416 4.443 1.00 83.81 439 GLU A O 1
ATOM 3587 N N . GLU A 1 440 ? 28.687 -12.474 2.425 1.00 86.75 440 GLU A N 1
ATOM 3588 C CA . GLU A 1 440 ? 28.299 -11.122 2.025 1.00 86.75 440 GLU A CA 1
ATOM 3589 C C . GLU A 1 440 ? 27.632 -11.167 0.655 1.00 86.75 440 GLU A C 1
ATOM 3591 O O . GLU A 1 440 ? 27.984 -11.981 -0.200 1.00 86.75 440 GLU A O 1
ATOM 3596 N N . GLY A 1 441 ? 26.675 -10.277 0.426 1.00 85.75 441 GLY A N 1
ATOM 3597 C CA . GLY A 1 441 ? 26.020 -10.195 -0.869 1.00 85.75 441 GLY A CA 1
ATOM 3598 C C . GLY A 1 441 ? 25.059 -9.026 -0.971 1.00 85.75 441 GLY A C 1
ATOM 3599 O O . GLY A 1 441 ? 25.042 -8.125 -0.132 1.00 85.75 441 GLY A O 1
ATOM 3600 N N . VAL A 1 442 ? 24.239 -9.062 -2.019 1.00 86.69 442 VAL A N 1
ATOM 3601 C CA . VAL A 1 442 ? 23.195 -8.069 -2.286 1.00 86.69 442 VAL A CA 1
ATOM 3602 C C . VAL A 1 442 ? 21.816 -8.721 -2.324 1.00 86.69 442 VAL A C 1
ATOM 3604 O O . VAL A 1 442 ? 21.673 -9.884 -2.720 1.00 86.69 442 VAL A O 1
ATOM 3607 N N . PHE A 1 443 ? 20.803 -7.981 -1.875 1.00 81.75 44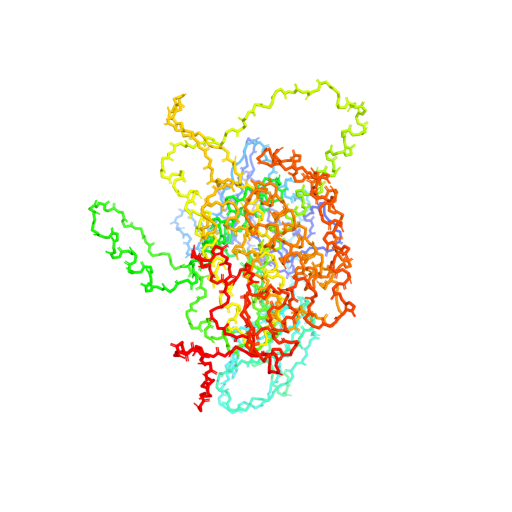3 PHE A N 1
ATOM 3608 C CA . PHE A 1 443 ? 19.411 -8.429 -1.888 1.00 81.75 443 PHE A CA 1
ATOM 3609 C C . PHE A 1 443 ? 18.855 -8.517 -3.307 1.00 81.75 443 PHE A C 1
ATOM 3611 O O . PHE A 1 443 ? 18.425 -9.594 -3.710 1.00 81.75 443 PHE A O 1
ATOM 3618 N N . LEU A 1 444 ? 18.900 -7.407 -4.049 1.00 88.69 444 LEU A N 1
ATOM 3619 C CA . LEU A 1 444 ? 18.469 -7.326 -5.441 1.00 88.69 444 LEU A CA 1
ATOM 3620 C C . LEU A 1 444 ? 19.622 -6.770 -6.296 1.00 88.69 444 LEU A C 1
ATOM 3622 O O . LEU A 1 444 ? 19.921 -5.580 -6.208 1.00 88.69 444 LEU A O 1
ATOM 3626 N N . PRO A 1 445 ? 20.311 -7.600 -7.090 1.00 91.38 445 PRO A N 1
ATOM 3627 C CA . PRO A 1 445 ? 21.330 -7.145 -8.032 1.00 91.38 445 PRO A CA 1
ATOM 3628 C C . PRO A 1 445 ? 20.814 -6.067 -8.999 1.00 91.38 445 PRO A C 1
ATOM 3630 O O . PRO A 1 445 ? 19.662 -6.097 -9.424 1.00 91.38 445 PRO A O 1
ATOM 3633 N N . GLU A 1 446 ? 21.679 -5.125 -9.381 1.00 90.38 446 GLU A N 1
ATOM 3634 C CA . GLU A 1 446 ? 21.371 -4.085 -10.383 1.00 90.38 446 GLU A CA 1
ATOM 3635 C C . GLU A 1 446 ? 21.109 -4.687 -11.778 1.00 90.38 446 GLU A C 1
ATOM 3637 O O . GLU A 1 446 ? 20.221 -4.241 -12.514 1.00 90.38 446 GLU A O 1
ATOM 3642 N N . LEU A 1 447 ? 21.892 -5.714 -12.120 1.00 87.38 447 LEU A N 1
ATOM 3643 C CA . LEU A 1 447 ? 21.984 -6.334 -13.438 1.00 87.38 447 LEU A CA 1
ATOM 3644 C C . LEU A 1 447 ? 21.700 -7.836 -13.343 1.00 87.38 447 LEU A C 1
ATOM 3646 O O . LEU A 1 447 ? 22.046 -8.475 -12.349 1.00 87.38 447 LEU A O 1
ATOM 3650 N N . GLY A 1 448 ? 21.110 -8.387 -14.398 1.00 87.94 448 GLY A N 1
ATOM 3651 C CA . GLY A 1 448 ? 20.789 -9.803 -14.544 1.00 87.94 448 GLY A CA 1
ATOM 3652 C C . GLY A 1 448 ? 20.028 -10.040 -15.846 1.00 87.94 448 GLY A C 1
ATOM 3653 O O . GLY A 1 448 ? 20.037 -9.185 -16.736 1.00 87.94 448 GLY A O 1
ATOM 3654 N N . ASP A 1 449 ? 19.358 -11.184 -15.951 1.00 88.56 449 ASP A N 1
ATOM 3655 C CA . ASP A 1 449 ? 18.516 -11.482 -17.106 1.00 88.56 449 ASP A CA 1
ATOM 3656 C C . ASP A 1 449 ? 17.320 -10.523 -17.155 1.00 88.56 449 ASP A C 1
ATOM 3658 O O . ASP A 1 449 ? 16.557 -10.394 -16.197 1.00 88.56 449 ASP A O 1
ATOM 3662 N N . ILE A 1 450 ? 17.133 -9.851 -18.293 1.00 88.69 450 ILE A N 1
ATOM 3663 C CA . ILE A 1 450 ? 16.055 -8.863 -18.483 1.00 88.69 450 ILE A CA 1
ATOM 3664 C C . ILE A 1 450 ? 14.660 -9.490 -18.362 1.00 88.69 450 ILE A C 1
ATOM 3666 O O . ILE A 1 450 ? 13.706 -8.802 -18.006 1.00 88.69 450 ILE A O 1
ATOM 3670 N N . ASP A 1 451 ? 14.545 -10.792 -18.618 1.00 86.88 451 ASP A N 1
ATOM 3671 C CA . ASP A 1 451 ? 13.290 -11.531 -18.482 1.00 86.88 451 ASP A CA 1
ATOM 3672 C C . ASP A 1 451 ? 13.017 -12.028 -17.046 1.00 86.88 451 ASP A C 1
ATOM 3674 O O . ASP A 1 451 ? 12.009 -12.679 -16.783 1.00 86.88 451 ASP A O 1
ATOM 3678 N N . ALA A 1 452 ? 13.910 -11.741 -16.095 1.00 88.81 452 ALA A N 1
ATOM 3679 C CA . ALA A 1 452 ? 13.814 -12.233 -14.728 1.00 88.81 452 ALA A CA 1
ATOM 3680 C C . ALA A 1 452 ? 13.434 -11.135 -13.720 1.00 88.81 452 ALA A C 1
ATOM 3682 O O . ALA A 1 452 ? 13.768 -9.959 -13.857 1.00 88.81 452 ALA A O 1
ATOM 3683 N N . TYR A 1 453 ? 12.757 -11.554 -12.647 1.00 89.38 453 TYR A N 1
ATOM 3684 C CA . TYR A 1 453 ? 12.388 -10.704 -11.505 1.00 89.38 453 TYR A CA 1
ATOM 3685 C C . TYR A 1 453 ? 13.486 -10.595 -10.435 1.00 89.38 453 TYR A C 1
ATOM 3687 O O . TYR A 1 453 ? 13.303 -9.908 -9.433 1.00 89.38 453 TYR A O 1
ATOM 3695 N N . ASP A 1 454 ? 14.594 -11.314 -10.594 1.00 90.06 454 ASP A N 1
ATOM 3696 C CA . ASP A 1 454 ? 15.654 -11.444 -9.589 1.00 90.06 454 ASP A CA 1
ATOM 3697 C C . ASP A 1 454 ? 16.740 -10.370 -9.668 1.00 90.06 454 ASP A C 1
ATOM 3699 O O . ASP A 1 454 ? 17.690 -10.392 -8.889 1.00 90.06 454 ASP A O 1
ATOM 3703 N N . ASN A 1 455 ? 16.566 -9.400 -10.557 1.00 93.31 455 ASN A N 1
ATOM 3704 C CA . ASN A 1 455 ? 17.408 -8.227 -10.690 1.00 93.31 455 ASN A CA 1
ATOM 3705 C C . ASN A 1 455 ? 16.545 -6.982 -10.924 1.00 93.31 455 ASN A C 1
ATOM 3707 O O . ASN A 1 455 ? 15.403 -7.058 -11.383 1.00 93.31 455 ASN A O 1
ATOM 3711 N N . PHE A 1 456 ? 17.103 -5.822 -10.598 1.00 93.94 456 PHE A N 1
ATOM 3712 C CA . PHE A 1 456 ? 16.408 -4.543 -10.656 1.00 93.94 456 PHE A CA 1
ATOM 3713 C C . PHE A 1 456 ? 15.920 -4.199 -12.065 1.00 93.94 456 PHE A C 1
ATOM 3715 O O . PHE A 1 456 ? 14.758 -3.839 -12.241 1.00 93.94 456 PHE A O 1
ATOM 3722 N N . SER A 1 457 ? 16.792 -4.333 -13.067 1.00 93.12 457 SER A N 1
ATOM 3723 C CA . SER A 1 457 ? 16.490 -3.923 -14.443 1.00 93.12 457 SER A CA 1
ATOM 3724 C C . SER A 1 457 ? 15.340 -4.741 -15.046 1.00 93.12 457 SER A C 1
ATOM 3726 O O . SER A 1 457 ? 14.397 -4.160 -15.585 1.00 93.12 457 SER A O 1
ATOM 3728 N N . GLY A 1 458 ? 15.377 -6.070 -14.905 1.00 93.06 458 GLY A N 1
ATOM 3729 C CA . GLY A 1 458 ? 14.310 -6.960 -15.370 1.00 93.06 458 GLY A CA 1
ATOM 3730 C C . GLY A 1 458 ? 12.995 -6.748 -14.618 1.00 93.06 458 GLY A C 1
ATOM 3731 O O . GLY A 1 458 ? 11.948 -6.569 -15.247 1.00 93.06 458 GLY A O 1
ATOM 3732 N N . ALA A 1 459 ? 13.043 -6.647 -13.282 1.00 93.56 459 ALA A N 1
ATOM 3733 C CA . ALA A 1 459 ? 11.853 -6.404 -12.467 1.00 93.56 459 ALA A CA 1
ATOM 3734 C C . ALA A 1 459 ? 11.158 -5.081 -12.829 1.00 93.56 459 ALA A C 1
ATOM 3736 O O . ALA A 1 459 ? 9.945 -5.064 -13.029 1.00 93.56 459 ALA A O 1
ATOM 3737 N N . VAL A 1 460 ? 11.903 -3.979 -12.970 1.00 95.19 460 VAL A N 1
ATOM 3738 C CA . VAL A 1 460 ? 11.328 -2.676 -13.349 1.00 95.19 460 VAL A CA 1
ATOM 3739 C C . VAL A 1 460 ? 10.668 -2.745 -14.727 1.00 95.19 460 VAL A C 1
ATOM 3741 O O . VAL A 1 460 ? 9.526 -2.316 -14.874 1.00 95.19 460 VAL A O 1
ATOM 3744 N N . LEU A 1 461 ? 11.339 -3.315 -15.734 1.00 94.75 461 LEU A N 1
ATOM 3745 C CA . LEU A 1 461 ? 10.796 -3.385 -17.095 1.00 94.75 461 LEU A CA 1
ATOM 3746 C C . LEU A 1 461 ? 9.510 -4.219 -17.172 1.00 94.75 461 LEU A C 1
ATOM 3748 O O . LEU A 1 461 ? 8.535 -3.773 -17.783 1.00 94.75 461 LEU A O 1
ATOM 3752 N N . HIS A 1 462 ? 9.479 -5.386 -16.524 1.00 92.88 462 HIS A N 1
ATOM 3753 C CA . HIS A 1 462 ? 8.294 -6.248 -16.484 1.00 92.88 462 HIS A CA 1
ATOM 3754 C C . HIS A 1 462 ? 7.130 -5.588 -15.741 1.00 92.88 462 HIS A C 1
ATOM 3756 O O . HIS A 1 462 ? 6.036 -5.439 -16.292 1.00 92.88 462 HIS A O 1
ATOM 3762 N N . LEU A 1 463 ? 7.369 -5.128 -14.510 1.00 93.50 463 LEU A N 1
ATOM 3763 C CA . LEU A 1 463 ? 6.317 -4.612 -13.634 1.00 93.50 463 LEU A CA 1
ATOM 3764 C C . LEU A 1 463 ? 5.740 -3.287 -14.147 1.00 93.50 463 LEU A C 1
ATOM 3766 O O . LEU A 1 463 ? 4.518 -3.119 -14.179 1.00 93.50 463 LEU A O 1
ATOM 3770 N N . THR A 1 464 ? 6.591 -2.364 -14.604 1.00 96.31 464 THR A N 1
ATOM 3771 C CA . THR A 1 464 ? 6.149 -1.103 -15.217 1.00 96.31 464 THR A CA 1
ATOM 3772 C C . THR A 1 464 ? 5.477 -1.349 -16.564 1.00 96.31 464 THR A C 1
ATOM 3774 O O . THR A 1 464 ? 4.405 -0.803 -16.826 1.00 96.31 464 THR A O 1
ATOM 3777 N N . GLY A 1 465 ? 6.055 -2.202 -17.414 1.00 94.94 465 GLY A N 1
ATOM 3778 C CA . GLY A 1 465 ? 5.503 -2.508 -18.732 1.00 94.94 465 GLY A CA 1
ATOM 3779 C C . GLY A 1 465 ? 4.108 -3.134 -18.667 1.00 94.94 465 GLY A C 1
ATOM 3780 O O . GLY A 1 465 ? 3.205 -2.756 -19.422 1.00 94.94 465 GLY A O 1
ATOM 3781 N N . LYS A 1 466 ? 3.897 -4.067 -17.734 1.00 92.81 466 LYS A N 1
ATOM 3782 C CA . LYS A 1 466 ? 2.596 -4.714 -17.537 1.00 92.81 466 LYS A CA 1
ATOM 3783 C C . LYS A 1 466 ? 1.583 -3.775 -16.880 1.00 92.81 466 LYS A C 1
ATOM 3785 O O . LYS A 1 466 ? 0.423 -3.746 -17.293 1.00 92.81 466 LYS A O 1
ATOM 3790 N N . PHE A 1 467 ? 2.019 -2.933 -15.941 1.00 94.94 467 PHE A N 1
ATOM 3791 C CA . PHE A 1 467 ? 1.176 -1.878 -15.373 1.00 94.94 467 PHE A CA 1
ATOM 3792 C C . PHE A 1 467 ? 0.719 -0.858 -16.429 1.00 94.94 467 PHE A C 1
ATOM 3794 O O . PHE A 1 467 ? -0.445 -0.466 -16.435 1.00 94.94 467 PHE A O 1
ATOM 3801 N N . ILE A 1 468 ? 1.573 -0.503 -17.394 1.00 94.75 468 ILE A N 1
ATOM 3802 C CA . ILE A 1 468 ? 1.189 0.317 -18.555 1.00 94.75 468 ILE A CA 1
ATOM 3803 C C . ILE A 1 468 ? 0.064 -0.339 -19.365 1.00 94.75 468 ILE A C 1
ATOM 3805 O O . ILE A 1 468 ? -0.846 0.352 -19.821 1.00 94.75 468 ILE A O 1
ATOM 3809 N N . THR A 1 469 ? 0.083 -1.663 -19.531 1.00 91.00 469 THR A N 1
ATOM 3810 C CA . THR A 1 469 ? -1.018 -2.378 -20.196 1.00 91.00 469 THR A CA 1
ATOM 3811 C C . THR A 1 469 ? -2.325 -2.234 -19.410 1.00 91.00 469 THR A C 1
ATOM 3813 O O . THR A 1 469 ? -3.375 -2.045 -20.021 1.00 91.00 469 THR A O 1
ATOM 3816 N N . VAL A 1 470 ? -2.272 -2.248 -18.071 1.00 89.62 470 VAL A N 1
ATOM 3817 C CA . VAL A 1 470 ? -3.447 -1.985 -17.219 1.00 89.62 470 VAL A CA 1
ATOM 3818 C C . VAL A 1 470 ? -3.937 -0.547 -17.388 1.00 89.62 470 VAL A C 1
ATOM 3820 O O . VAL A 1 470 ? -5.135 -0.341 -17.564 1.00 89.62 470 VAL A O 1
ATOM 3823 N N . LEU A 1 471 ? -3.031 0.437 -17.398 1.00 90.69 471 LEU A N 1
ATOM 3824 C CA . LEU A 1 471 ? -3.374 1.843 -17.637 1.00 90.69 471 LEU A CA 1
ATOM 3825 C C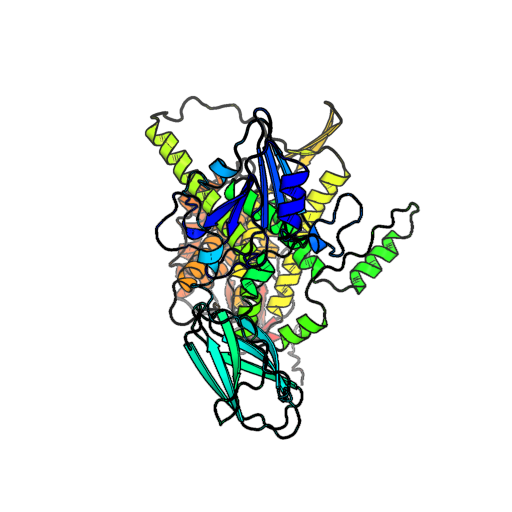 . LEU A 1 471 ? -4.064 2.039 -18.995 1.00 90.69 471 LEU A C 1
ATOM 3827 O O . LEU A 1 471 ? -5.091 2.705 -19.064 1.00 90.69 471 LEU A O 1
ATOM 3831 N N . ALA A 1 472 ? -3.538 1.419 -20.055 1.00 87.69 472 ALA A N 1
ATOM 3832 C CA . ALA A 1 472 ? -4.105 1.507 -21.400 1.00 87.69 472 ALA A CA 1
ATOM 3833 C C . ALA A 1 472 ? -5.465 0.797 -21.538 1.00 87.69 472 ALA A C 1
ATOM 3835 O O . ALA A 1 472 ? -6.281 1.189 -22.372 1.00 87.69 472 ALA A O 1
ATOM 3836 N N . GLY A 1 473 ? -5.705 -0.254 -20.746 1.00 83.31 473 GLY A N 1
ATOM 3837 C CA . GLY A 1 473 ? -6.966 -1.000 -20.726 1.00 83.31 473 GLY A CA 1
ATOM 3838 C C . GLY A 1 473 ? -8.052 -0.391 -19.833 1.00 83.31 473 GLY A C 1
ATOM 3839 O O . GLY A 1 473 ? -9.228 -0.730 -19.985 1.00 83.31 473 GLY A O 1
ATOM 3840 N N . ALA A 1 474 ? -7.690 0.500 -18.908 1.00 82.94 474 ALA A N 1
ATOM 3841 C CA . ALA A 1 474 ? -8.640 1.148 -18.014 1.00 82.94 474 ALA A CA 1
ATOM 3842 C C . ALA A 1 474 ? -9.490 2.196 -18.755 1.00 82.94 474 ALA A C 1
ATOM 3844 O O . ALA A 1 474 ? -9.002 2.957 -19.588 1.00 82.94 474 ALA A O 1
ATOM 3845 N N . LYS A 1 475 ? -10.777 2.295 -18.406 1.00 79.12 475 LYS A N 1
ATOM 3846 C CA . LYS A 1 475 ? -11.701 3.319 -18.927 1.00 79.12 475 LYS A CA 1
ATOM 3847 C C . LYS A 1 475 ? -11.475 4.713 -18.329 1.00 79.12 475 LYS A C 1
ATOM 3849 O O . LYS A 1 475 ? -12.143 5.664 -18.725 1.00 79.12 475 LYS A O 1
ATOM 3854 N N . GLY A 1 476 ? -10.561 4.833 -17.373 1.00 78.44 476 GLY A N 1
ATOM 3855 C CA . GLY A 1 476 ? -10.269 6.059 -16.643 1.00 78.44 476 GLY A CA 1
ATOM 3856 C C . GLY A 1 476 ? -10.023 5.777 -15.167 1.00 78.44 476 GLY A C 1
ATOM 3857 O O . GLY A 1 476 ? -9.857 4.630 -14.756 1.00 78.44 476 GLY A O 1
ATOM 3858 N N . PHE A 1 477 ? -10.008 6.839 -14.369 1.00 75.12 477 PHE A N 1
ATOM 3859 C CA . PHE A 1 477 ? -9.890 6.754 -12.916 1.00 75.12 477 PHE A CA 1
ATOM 3860 C C . PHE A 1 477 ? -11.274 6.606 -12.277 1.00 75.12 477 PHE A C 1
ATOM 3862 O O . PHE A 1 477 ? -12.238 7.211 -12.744 1.00 75.12 477 PHE A O 1
ATOM 3869 N N . ALA A 1 478 ? -11.348 5.855 -11.181 1.00 66.06 478 ALA A N 1
ATOM 3870 C CA . ALA A 1 478 ? -12.507 5.765 -10.298 1.00 66.06 478 ALA A CA 1
ATOM 3871 C C . ALA A 1 478 ? -12.739 7.101 -9.561 1.00 66.06 478 ALA A C 1
ATOM 3873 O O . ALA A 1 478 ? -12.354 7.263 -8.401 1.00 66.06 478 ALA A O 1
ATOM 3874 N N . ARG A 1 479 ? -13.285 8.098 -10.270 1.00 61.81 479 ARG A N 1
ATOM 3875 C CA . ARG A 1 479 ? -13.610 9.434 -9.739 1.00 61.81 479 ARG A CA 1
ATOM 3876 C C . ARG A 1 479 ? -15.037 9.456 -9.197 1.00 61.81 479 ARG A C 1
ATOM 3878 O O . ARG A 1 479 ? -15.922 8.831 -9.778 1.00 61.81 479 ARG A O 1
ATOM 3885 N N . LYS A 1 480 ? -15.270 10.213 -8.122 1.00 50.81 480 LYS A N 1
ATOM 3886 C CA . LYS A 1 480 ? -16.629 10.569 -7.678 1.00 50.81 480 LYS A CA 1
ATOM 3887 C C . LYS A 1 480 ? -16.884 12.019 -8.072 1.00 50.81 480 LYS A C 1
ATOM 3889 O O . LYS A 1 480 ? -16.055 12.864 -7.755 1.00 50.81 480 LYS A O 1
ATOM 3894 N N . GLU A 1 481 ? -18.001 12.296 -8.747 1.00 38.53 481 GLU A N 1
ATOM 3895 C CA . GLU A 1 481 ? -18.426 13.665 -9.070 1.00 38.53 481 GLU A CA 1
ATOM 3896 C C . GLU A 1 481 ? -18.416 14.505 -7.777 1.00 38.53 481 GLU A C 1
ATOM 3898 O O . GLU A 1 481 ? -19.146 14.217 -6.835 1.00 38.53 481 GLU A O 1
ATOM 3903 N N . GLU A 1 482 ? -17.487 15.465 -7.715 1.00 43.09 482 GLU A N 1
ATOM 3904 C CA . GLU A 1 482 ? -17.270 16.441 -6.636 1.00 43.09 482 GLU A CA 1
ATOM 3905 C C . GLU A 1 482 ? -16.833 15.898 -5.255 1.00 43.09 482 GLU A C 1
ATOM 3907 O O . GLU A 1 482 ? -17.617 15.811 -4.314 1.00 43.09 482 GLU A O 1
ATOM 3912 N N . SER A 1 483 ? -15.528 15.647 -5.039 1.00 46.34 483 SER A N 1
ATOM 3913 C CA . SER A 1 483 ? -14.965 15.715 -3.672 1.00 46.34 483 SER A CA 1
ATOM 3914 C C . SER A 1 483 ? -13.438 15.880 -3.600 1.00 46.34 483 SER A C 1
ATOM 3916 O O . SER A 1 483 ? -12.684 15.533 -4.508 1.00 46.34 483 SER A O 1
ATOM 3918 N N . THR A 1 484 ? -12.947 16.320 -2.437 1.00 46.34 484 THR A N 1
ATOM 3919 C CA . THR A 1 484 ? -11.529 16.304 -2.014 1.00 46.34 484 THR A CA 1
ATOM 3920 C C . THR A 1 484 ? -10.829 14.940 -2.163 1.00 46.34 484 THR A C 1
ATOM 3922 O O . THR A 1 484 ? -9.594 14.896 -2.177 1.00 46.34 484 THR A O 1
ATOM 3925 N N . LYS A 1 485 ? -11.572 13.828 -2.303 1.00 49.38 485 LYS A N 1
ATOM 3926 C CA . LYS A 1 485 ? -11.019 12.483 -2.551 1.00 49.38 485 LYS A CA 1
ATOM 3927 C C . LYS A 1 485 ? -10.345 12.382 -3.933 1.00 49.38 485 LYS A C 1
ATOM 3929 O O . LYS A 1 485 ? -9.321 11.704 -4.035 1.00 49.38 485 LYS A O 1
ATOM 3934 N N . ASP A 1 486 ? -10.803 13.138 -4.933 1.00 62.56 486 ASP A N 1
ATOM 3935 C CA . ASP A 1 486 ? -10.208 13.154 -6.279 1.00 62.56 486 ASP A CA 1
ATOM 3936 C C . ASP A 1 486 ? -8.792 13.755 -6.281 1.00 62.56 486 ASP A C 1
ATOM 3938 O O . ASP A 1 486 ? -7.884 13.226 -6.924 1.00 62.56 486 ASP A O 1
ATOM 3942 N N . LYS A 1 487 ? -8.546 14.799 -5.474 1.00 65.50 487 LYS A N 1
ATOM 3943 C CA . LYS A 1 487 ? -7.209 15.415 -5.348 1.00 65.50 487 LYS A CA 1
ATOM 3944 C C . LYS A 1 487 ? -6.167 14.443 -4.784 1.00 65.50 487 LYS A C 1
ATOM 3946 O O . LYS A 1 487 ? -5.015 14.457 -5.213 1.00 65.50 487 LYS A O 1
ATOM 3951 N N . LYS A 1 488 ? -6.556 13.574 -3.842 1.00 66.50 488 LYS A N 1
ATOM 3952 C CA . LYS A 1 488 ? -5.656 12.553 -3.272 1.00 66.50 488 LYS A CA 1
ATOM 3953 C C . LYS A 1 488 ? -5.296 11.475 -4.296 1.00 66.50 488 LYS A C 1
ATOM 3955 O O . LYS A 1 488 ? -4.138 11.069 -4.350 1.00 66.50 488 LYS A O 1
ATOM 3960 N N . LEU A 1 489 ? -6.269 11.028 -5.092 1.00 70.44 489 LEU A N 1
ATOM 3961 C CA . LEU A 1 489 ? -6.053 10.030 -6.141 1.00 70.44 489 LEU A CA 1
ATOM 3962 C C . LEU A 1 489 ? -5.099 10.557 -7.222 1.00 70.44 489 LEU A C 1
ATOM 3964 O O . LEU A 1 489 ? -4.152 9.869 -7.593 1.00 70.44 489 LEU A O 1
ATOM 3968 N N . LEU A 1 490 ? -5.304 11.798 -7.672 1.00 75.94 490 LEU A N 1
ATOM 3969 C CA . LEU A 1 490 ? -4.438 12.438 -8.666 1.00 75.94 490 LEU A CA 1
ATOM 3970 C C . LEU A 1 490 ? -3.021 12.673 -8.127 1.00 75.94 490 LEU A C 1
ATOM 3972 O O . LEU A 1 490 ? -2.047 12.402 -8.827 1.00 75.94 490 LEU A O 1
ATOM 3976 N N . ARG A 1 491 ? -2.873 13.109 -6.869 1.00 75.19 491 ARG A N 1
ATOM 3977 C CA . ARG A 1 491 ? -1.552 13.240 -6.230 1.00 75.19 491 ARG A CA 1
ATOM 3978 C C . ARG A 1 491 ? -0.808 11.905 -6.176 1.00 75.19 491 ARG A C 1
ATOM 3980 O O . ARG A 1 491 ? 0.371 11.850 -6.507 1.00 75.19 491 ARG A O 1
ATOM 3987 N N . LEU A 1 492 ? -1.502 10.825 -5.818 1.00 74.94 492 LEU A N 1
ATOM 3988 C CA . LEU A 1 492 ? -0.933 9.478 -5.828 1.00 74.94 492 LEU A CA 1
ATOM 3989 C C . LEU A 1 492 ? -0.523 9.043 -7.248 1.00 74.94 492 LEU A C 1
ATOM 3991 O O . LEU A 1 492 ? 0.546 8.465 -7.418 1.00 74.94 492 LEU A O 1
ATOM 3995 N N . ALA A 1 493 ? -1.321 9.356 -8.271 1.00 82.56 493 ALA A N 1
ATOM 3996 C CA . ALA A 1 493 ? -0.960 9.080 -9.662 1.00 82.56 493 ALA A CA 1
ATOM 3997 C C . ALA A 1 493 ? 0.314 9.837 -10.097 1.00 82.56 493 ALA A C 1
ATOM 3999 O O . ALA A 1 493 ? 1.174 9.258 -10.760 1.00 82.56 493 ALA A O 1
ATOM 4000 N N . GLY A 1 494 ? 0.478 11.091 -9.659 1.00 83.19 494 GLY A N 1
ATOM 4001 C CA . GLY A 1 494 ? 1.697 11.880 -9.878 1.00 83.19 494 GLY A CA 1
ATOM 4002 C C . GLY A 1 494 ? 2.939 11.280 -9.206 1.00 83.19 494 GLY A C 1
ATOM 4003 O O . GLY A 1 494 ? 4.029 11.311 -9.771 1.00 83.19 494 GLY A O 1
ATOM 4004 N N . GLN A 1 495 ? 2.786 10.653 -8.039 1.00 78.88 495 GLN A N 1
ATOM 4005 C CA . GLN A 1 495 ? 3.885 9.938 -7.376 1.00 78.88 495 GLN A CA 1
ATOM 4006 C C . GLN A 1 495 ? 4.216 8.598 -8.026 1.00 78.88 495 GLN A C 1
ATOM 4008 O O . GLN A 1 495 ? 5.379 8.223 -8.139 1.00 78.88 495 GLN A O 1
ATOM 4013 N N . VAL A 1 496 ? 3.200 7.867 -8.483 1.00 87.00 496 VAL A N 1
ATOM 4014 C CA . VAL A 1 496 ? 3.414 6.666 -9.297 1.00 87.00 496 VAL A CA 1
ATOM 4015 C C . VAL A 1 496 ? 4.221 7.016 -10.548 1.00 87.00 496 VAL A C 1
ATOM 4017 O O . VAL A 1 496 ? 5.128 6.268 -10.916 1.00 87.00 496 VAL A O 1
ATOM 4020 N N . TYR A 1 497 ? 3.945 8.168 -11.164 1.00 91.56 497 TYR A N 1
ATOM 4021 C CA . TYR A 1 497 ? 4.742 8.686 -12.270 1.00 91.56 497 TYR A CA 1
ATOM 4022 C C . TYR A 1 497 ? 6.200 8.955 -11.859 1.00 91.56 497 TYR A C 1
ATOM 4024 O O . TYR A 1 497 ? 7.110 8.478 -12.541 1.00 91.56 497 TYR A O 1
ATOM 4032 N N . SER A 1 498 ? 6.452 9.653 -10.743 1.00 87.00 498 SER A N 1
ATOM 4033 C CA . SER A 1 498 ? 7.825 9.967 -10.312 1.00 87.00 498 SER A CA 1
ATOM 4034 C C . SER A 1 498 ? 8.641 8.716 -9.969 1.00 87.00 498 SER A C 1
ATOM 4036 O O . SER A 1 498 ? 9.767 8.579 -10.447 1.00 87.00 498 SER A O 1
ATOM 4038 N N . LEU A 1 499 ? 8.056 7.758 -9.240 1.00 87.81 499 LEU A N 1
ATOM 4039 C CA . LEU A 1 499 ? 8.693 6.480 -8.894 1.00 87.81 499 LEU A CA 1
ATOM 4040 C C . LEU A 1 499 ? 9.066 5.659 -10.132 1.00 87.81 499 LEU A C 1
ATOM 4042 O O . LEU A 1 499 ? 10.182 5.149 -10.219 1.00 87.81 499 LEU A O 1
ATOM 4046 N N . ASN A 1 500 ? 8.152 5.550 -11.102 1.00 94.56 500 ASN A N 1
ATOM 4047 C CA . ASN A 1 500 ?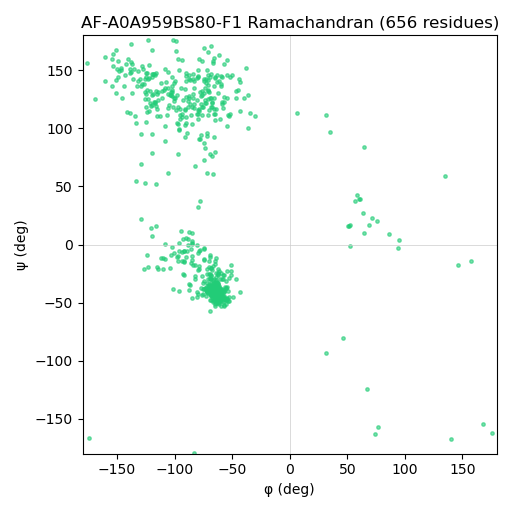 8.443 4.870 -12.363 1.00 94.56 500 ASN A CA 1
ATOM 4048 C C . ASN A 1 500 ? 9.561 5.573 -13.130 1.00 94.56 500 ASN A C 1
ATOM 4050 O O . ASN A 1 500 ? 10.463 4.918 -13.643 1.00 94.56 500 ASN A O 1
ATOM 4054 N N . THR A 1 501 ? 9.503 6.903 -13.206 1.00 94.38 501 THR A N 1
ATOM 4055 C CA . THR A 1 501 ? 10.484 7.697 -13.949 1.00 94.38 501 THR A CA 1
ATOM 4056 C C . THR A 1 501 ? 11.877 7.535 -13.346 1.00 94.38 501 THR A C 1
ATOM 4058 O O . THR A 1 501 ? 12.825 7.251 -14.075 1.00 94.38 501 THR A O 1
ATOM 4061 N N . LEU A 1 502 ? 11.990 7.608 -12.015 1.00 92.06 502 LEU A N 1
ATOM 4062 C CA . LEU A 1 502 ? 13.228 7.330 -11.288 1.00 92.06 502 LEU A CA 1
ATOM 4063 C C . LEU A 1 502 ? 13.751 5.922 -11.595 1.00 92.06 502 LEU A C 1
ATOM 4065 O O . LEU A 1 502 ? 14.901 5.766 -12.004 1.00 92.06 502 LEU A O 1
ATOM 4069 N N . ALA A 1 503 ? 12.906 4.900 -11.432 1.00 93.81 503 ALA A N 1
ATOM 4070 C CA . ALA A 1 503 ? 13.306 3.508 -11.607 1.00 93.81 503 ALA A CA 1
ATOM 4071 C C . ALA A 1 503 ? 13.761 3.202 -13.044 1.00 93.81 503 ALA A C 1
ATOM 4073 O O . ALA A 1 503 ? 14.801 2.574 -13.242 1.00 93.81 503 ALA A O 1
ATOM 4074 N N . LEU A 1 504 ? 13.023 3.687 -14.047 1.00 95.81 504 LEU A N 1
ATOM 4075 C CA . LEU A 1 504 ? 13.341 3.494 -15.462 1.00 95.81 504 LEU A CA 1
ATOM 4076 C C . LEU A 1 504 ? 14.628 4.220 -15.871 1.00 95.81 504 LEU A C 1
ATOM 4078 O O . LEU A 1 504 ? 15.477 3.630 -16.538 1.00 95.81 504 LEU A O 1
ATOM 4082 N N . LEU A 1 505 ? 14.797 5.484 -15.467 1.00 94.25 505 LEU A N 1
ATOM 4083 C CA . LEU A 1 505 ? 16.008 6.246 -15.782 1.00 94.25 505 LEU A CA 1
ATOM 4084 C C . LEU A 1 505 ? 17.231 5.668 -15.068 1.00 94.25 505 LEU A C 1
ATOM 4086 O O . LEU A 1 505 ? 18.310 5.617 -15.659 1.00 94.25 505 LEU A O 1
ATOM 4090 N N . TYR A 1 506 ? 17.072 5.177 -13.838 1.00 93.25 506 TYR A N 1
ATOM 4091 C CA . TYR A 1 506 ? 18.153 4.482 -13.153 1.00 93.25 506 TYR A CA 1
ATOM 4092 C C . TYR A 1 506 ? 18.523 3.179 -13.868 1.00 93.25 506 TYR A C 1
ATOM 4094 O O . TYR A 1 506 ? 19.697 2.954 -14.157 1.00 93.25 506 TYR A O 1
ATOM 4102 N N . ALA A 1 507 ? 17.536 2.368 -14.263 1.00 92.88 507 ALA A N 1
ATOM 4103 C CA . ALA A 1 507 ? 17.781 1.155 -15.038 1.00 92.88 507 ALA A CA 1
ATOM 4104 C C . ALA A 1 507 ? 18.495 1.464 -16.372 1.00 92.88 507 ALA A C 1
ATOM 4106 O O . ALA A 1 507 ? 19.409 0.735 -16.769 1.00 92.88 507 ALA A O 1
ATOM 4107 N N . MET A 1 508 ? 18.138 2.568 -17.041 1.00 92.12 508 MET A N 1
ATOM 4108 C CA . MET A 1 508 ? 18.804 3.042 -18.261 1.00 92.12 508 MET A CA 1
ATOM 4109 C C . MET A 1 508 ? 20.280 3.379 -18.021 1.00 92.12 508 MET A C 1
ATOM 4111 O O . MET A 1 508 ? 21.142 2.949 -18.785 1.00 92.12 508 MET A O 1
ATOM 4115 N N . GLN A 1 509 ? 20.582 4.112 -16.944 1.00 91.62 509 GLN A N 1
ATOM 4116 C CA . GLN A 1 509 ? 21.952 4.489 -16.578 1.00 91.62 509 GLN A CA 1
ATOM 4117 C C . GLN A 1 509 ? 22.819 3.288 -16.184 1.00 91.62 509 GLN A C 1
ATOM 4119 O O . GLN A 1 509 ? 24.029 3.318 -16.404 1.00 91.62 509 GLN A O 1
ATOM 4124 N N . LEU A 1 510 ? 22.215 2.236 -15.625 1.00 89.06 510 LEU A N 1
ATOM 4125 C CA . LEU A 1 510 ? 22.905 0.986 -15.298 1.00 89.06 510 LEU A CA 1
ATOM 4126 C C . LEU A 1 510 ? 23.263 0.161 -16.547 1.00 89.06 510 LEU A C 1
ATOM 4128 O O . LEU A 1 510 ? 24.224 -0.604 -16.512 1.00 89.06 510 LEU A O 1
ATOM 4132 N N . ASN A 1 511 ? 22.531 0.333 -17.655 1.00 85.06 511 ASN A N 1
ATOM 4133 C CA . ASN A 1 511 ? 22.645 -0.489 -18.866 1.00 85.06 511 ASN A CA 1
ATOM 4134 C C . ASN A 1 511 ? 22.898 0.338 -20.151 1.00 85.06 511 ASN A C 1
ATOM 4136 O O . ASN A 1 511 ? 22.191 0.148 -21.147 1.00 85.06 511 ASN A O 1
ATOM 4140 N N . PRO A 1 512 ? 23.912 1.225 -20.202 1.00 76.06 512 PRO A N 1
ATOM 4141 C CA . PRO A 1 512 ? 24.098 2.156 -21.322 1.00 76.06 512 PRO A CA 1
ATOM 4142 C C . PRO A 1 512 ? 24.461 1.472 -22.654 1.00 76.06 512 PRO A C 1
ATOM 4144 O O . PRO A 1 512 ? 24.314 2.074 -23.711 1.00 76.06 512 PRO A O 1
ATOM 4147 N N . GLY A 1 513 ? 24.943 0.223 -22.621 1.00 69.56 513 GLY A N 1
ATOM 4148 C CA . GLY A 1 513 ? 25.320 -0.558 -23.809 1.00 69.56 513 GLY A CA 1
ATOM 4149 C C . GLY A 1 513 ? 24.294 -1.610 -24.241 1.00 69.56 513 GLY A C 1
ATOM 4150 O O . GLY A 1 513 ? 24.510 -2.301 -25.238 1.00 69.56 513 GLY A O 1
ATOM 4151 N N . LEU A 1 514 ? 23.190 -1.772 -23.506 1.00 81.50 514 LEU A N 1
ATOM 4152 C CA . LEU A 1 514 ? 22.180 -2.769 -23.842 1.00 81.50 514 LEU A CA 1
ATOM 4153 C C . LEU A 1 514 ? 21.304 -2.244 -24.986 1.00 81.50 514 LEU A C 1
ATOM 4155 O O . LEU A 1 514 ? 20.568 -1.271 -24.827 1.00 81.50 514 LEU A O 1
ATOM 4159 N N . ARG A 1 515 ? 21.376 -2.925 -26.138 1.00 75.94 515 ARG A N 1
ATOM 4160 C CA . ARG A 1 515 ? 20.854 -2.485 -27.447 1.00 75.94 515 ARG A CA 1
ATOM 4161 C C . ARG A 1 515 ? 19.459 -1.850 -27.419 1.00 75.94 515 ARG A C 1
ATOM 4163 O O . ARG A 1 515 ? 19.223 -0.891 -28.148 1.00 75.94 515 ARG A O 1
ATOM 4170 N N . ASN A 1 516 ? 18.541 -2.400 -26.628 1.00 88.75 516 ASN A N 1
ATOM 4171 C CA . ASN A 1 516 ? 17.144 -1.967 -26.587 1.00 88.75 516 ASN A CA 1
ATOM 4172 C C . ASN A 1 516 ? 16.763 -1.214 -25.303 1.00 88.75 516 ASN A C 1
ATOM 4174 O O . ASN A 1 516 ? 15.621 -0.780 -25.194 1.00 88.75 516 ASN A O 1
ATOM 4178 N N . MET A 1 517 ? 17.682 -0.995 -24.356 1.00 90.75 517 MET A N 1
ATOM 4179 C CA . MET A 1 517 ? 17.328 -0.417 -23.056 1.00 90.75 517 MET A CA 1
ATOM 4180 C C . MET A 1 517 ? 16.752 0.993 -23.167 1.00 90.75 517 MET A C 1
ATOM 4182 O O . MET A 1 517 ? 15.677 1.271 -22.642 1.00 90.75 517 MET A O 1
ATOM 4186 N N . GLU A 1 518 ? 17.439 1.874 -23.895 1.00 89.38 518 GLU A N 1
ATOM 4187 C CA . GLU A 1 518 ? 16.971 3.243 -24.125 1.00 89.38 518 GLU A CA 1
ATOM 4188 C C . GLU A 1 518 ? 15.603 3.243 -24.823 1.00 89.38 518 GLU A C 1
ATOM 4190 O O . GLU A 1 518 ? 14.716 4.008 -24.452 1.00 89.38 518 GLU A O 1
ATOM 4195 N N . ARG A 1 519 ? 15.389 2.320 -25.774 1.00 90.69 519 ARG A N 1
ATOM 4196 C CA . ARG A 1 519 ? 14.096 2.139 -26.453 1.00 90.69 519 ARG A CA 1
ATOM 4197 C C . ARG A 1 519 ? 13.002 1.728 -25.469 1.00 90.69 519 ARG A C 1
ATOM 4199 O O . ARG A 1 519 ? 11.936 2.339 -25.449 1.00 90.69 519 ARG A O 1
ATOM 4206 N N . TRP A 1 520 ? 13.249 0.720 -24.640 1.00 94.12 520 TRP A N 1
ATOM 4207 C CA . TRP A 1 520 ? 12.285 0.238 -23.652 1.00 94.12 520 TRP A CA 1
ATOM 4208 C C . TRP A 1 520 ? 11.915 1.309 -22.628 1.00 94.12 520 TRP A C 1
ATOM 4210 O O . TRP A 1 520 ? 10.735 1.535 -22.370 1.00 94.12 520 TRP A O 1
ATOM 4220 N N . VAL A 1 521 ? 12.907 2.018 -22.093 1.00 93.94 521 VAL A N 1
ATOM 4221 C CA . VAL A 1 521 ? 12.681 3.107 -21.137 1.00 93.94 521 VAL A CA 1
ATOM 4222 C C . VAL A 1 521 ? 11.899 4.241 -21.788 1.00 93.94 521 VAL A C 1
ATOM 4224 O O . VAL A 1 521 ? 10.885 4.676 -21.243 1.00 93.94 521 VAL A O 1
ATOM 4227 N N . LYS A 1 522 ? 12.293 4.652 -22.997 1.00 92.69 522 LYS A N 1
ATOM 4228 C CA . LYS A 1 522 ? 11.594 5.674 -23.779 1.00 92.69 522 LYS A CA 1
ATOM 4229 C C . LYS A 1 522 ? 10.120 5.339 -23.992 1.00 92.69 522 LYS A C 1
ATOM 4231 O O . LYS A 1 522 ? 9.258 6.167 -23.699 1.00 92.69 522 LYS A O 1
ATOM 4236 N N . ILE A 1 523 ? 9.805 4.134 -24.473 1.00 93.50 523 ILE A N 1
ATOM 4237 C CA . ILE A 1 523 ? 8.412 3.772 -24.763 1.00 93.50 523 ILE A CA 1
ATOM 4238 C C . ILE A 1 523 ? 7.577 3.642 -23.484 1.00 93.50 523 ILE A C 1
ATOM 4240 O O . ILE A 1 523 ? 6.401 4.008 -23.483 1.00 93.50 523 ILE A O 1
ATOM 4244 N N . CYS A 1 524 ? 8.175 3.190 -22.378 1.00 95.88 524 CYS A N 1
ATOM 4245 C CA . CYS A 1 524 ? 7.510 3.183 -21.079 1.00 95.88 524 CYS A CA 1
ATOM 4246 C C . CYS A 1 524 ? 7.185 4.606 -20.606 1.00 95.88 524 CYS A C 1
ATOM 4248 O O . CYS A 1 524 ? 6.041 4.874 -20.243 1.00 95.88 524 CYS A O 1
ATOM 4250 N N . LEU A 1 525 ? 8.144 5.534 -20.682 1.00 94.75 525 LEU A N 1
ATOM 4251 C CA . LEU A 1 525 ? 7.943 6.933 -20.291 1.00 94.75 525 LEU A CA 1
ATOM 4252 C C . LEU A 1 525 ? 6.877 7.629 -21.145 1.00 94.75 525 LEU A C 1
ATOM 4254 O O . LEU A 1 525 ? 6.042 8.345 -20.601 1.00 94.75 525 LEU A O 1
ATOM 4258 N N . PHE A 1 526 ? 6.822 7.366 -22.454 1.00 92.56 526 PHE A N 1
ATOM 4259 C CA . PHE A 1 526 ? 5.761 7.904 -23.319 1.00 92.56 526 PHE A CA 1
ATOM 4260 C C . PHE A 1 526 ? 4.370 7.431 -22.899 1.00 92.56 526 PHE A C 1
ATOM 4262 O O . PHE A 1 526 ? 3.422 8.212 -22.877 1.00 92.56 526 PHE A O 1
ATOM 4269 N N . ASN A 1 527 ? 4.239 6.158 -22.528 1.00 93.56 527 ASN A N 1
ATOM 4270 C CA . ASN A 1 527 ? 2.972 5.627 -22.038 1.00 93.56 527 ASN A CA 1
ATOM 4271 C C . ASN A 1 527 ? 2.591 6.188 -20.664 1.00 93.56 527 ASN A C 1
ATOM 4273 O O . ASN A 1 527 ? 1.429 6.522 -20.445 1.00 93.56 527 ASN A O 1
ATOM 4277 N N . LEU A 1 528 ? 3.548 6.327 -19.746 1.00 93.06 528 LEU A N 1
ATOM 4278 C CA . LEU A 1 528 ? 3.303 6.961 -18.448 1.00 93.06 528 LEU A CA 1
ATOM 4279 C C . LEU A 1 528 ? 2.877 8.423 -18.626 1.00 93.06 528 LEU A C 1
ATOM 4281 O O . LEU A 1 528 ? 1.931 8.858 -17.973 1.00 93.06 528 LEU A O 1
ATOM 4285 N N . ASN A 1 529 ? 3.510 9.139 -19.562 1.00 89.38 529 ASN A N 1
ATOM 4286 C CA . ASN A 1 529 ? 3.135 10.498 -19.936 1.00 89.38 529 ASN A CA 1
ATOM 4287 C C . ASN A 1 529 ? 1.705 10.596 -20.462 1.00 89.38 529 ASN A C 1
ATOM 4289 O O . ASN A 1 529 ? 0.997 11.529 -20.097 1.00 89.38 529 ASN A O 1
ATOM 4293 N N . GLN A 1 530 ? 1.288 9.624 -21.275 1.00 86.69 530 GLN A N 1
ATOM 4294 C CA . GLN A 1 530 ? -0.046 9.580 -21.861 1.00 86.69 530 GLN A CA 1
ATOM 4295 C C . GLN A 1 530 ? -1.149 9.319 -20.826 1.00 86.69 530 GLN A C 1
ATOM 4297 O O . GLN A 1 530 ? -2.236 9.884 -20.936 1.00 86.69 530 GLN A O 1
ATOM 4302 N N . TRP A 1 531 ? -0.918 8.399 -19.886 1.00 88.06 531 TRP A N 1
ATOM 4303 C CA . TRP A 1 531 ? -1.996 7.846 -19.058 1.00 88.06 531 TRP A CA 1
ATOM 4304 C C . TRP A 1 531 ? -2.049 8.398 -17.630 1.00 88.06 531 TRP A C 1
ATOM 4306 O O . TRP A 1 531 ? -3.096 8.296 -16.988 1.00 88.06 531 TRP A O 1
ATOM 4316 N N . LEU A 1 532 ? -0.958 8.978 -17.118 1.00 88.25 532 LEU A N 1
ATOM 4317 C CA . LEU A 1 532 ? -0.924 9.570 -15.779 1.00 88.25 532 LEU A CA 1
ATOM 4318 C C . LEU A 1 532 ? -1.017 11.105 -15.847 1.00 88.25 532 LEU A C 1
ATOM 4320 O O . LEU A 1 532 ? -0.320 11.722 -16.657 1.00 88.25 532 LEU A O 1
ATOM 4324 N N . PRO A 1 533 ? -1.835 11.731 -14.979 1.00 79.00 533 PRO A N 1
ATOM 4325 C CA . PRO A 1 533 ? -2.093 13.171 -14.994 1.00 79.00 533 PRO A CA 1
ATOM 4326 C C . PRO A 1 533 ? -0.808 13.989 -14.817 1.00 79.00 533 PRO A C 1
ATOM 4328 O O . PRO A 1 533 ? 0.104 13.585 -14.090 1.00 79.00 533 PRO A O 1
ATOM 4331 N N . ILE A 1 534 ? -0.733 15.133 -15.500 1.00 76.31 534 ILE A N 1
ATOM 4332 C CA . ILE A 1 534 ? 0.421 16.050 -15.467 1.00 76.31 534 ILE A CA 1
ATOM 4333 C C . ILE A 1 534 ? 0.282 17.049 -14.316 1.00 76.31 534 ILE A C 1
ATOM 4335 O O . ILE A 1 534 ? 1.266 17.410 -13.680 1.00 76.31 534 ILE A O 1
ATOM 4339 N N . GLU A 1 535 ? -0.950 17.444 -14.007 1.00 71.62 535 GLU A N 1
ATOM 4340 C CA . GLU A 1 535 ? -1.309 18.556 -13.122 1.00 71.62 535 GLU A CA 1
ATOM 4341 C C . GLU A 1 535 ? -0.894 18.336 -11.662 1.00 71.62 535 GLU A C 1
ATOM 4343 O O . GLU A 1 535 ? -0.865 19.272 -10.867 1.00 71.62 535 GLU A O 1
ATOM 4348 N N . THR A 1 536 ? -0.599 17.091 -11.293 1.00 70.31 536 THR A N 1
ATOM 4349 C CA . THR A 1 536 ? -0.233 16.683 -9.933 1.00 70.31 536 THR A CA 1
ATOM 4350 C C . THR A 1 536 ? 1.146 16.038 -9.852 1.00 70.31 536 THR A C 1
ATOM 4352 O O . THR A 1 536 ? 1.461 15.401 -8.841 1.00 70.31 536 THR A O 1
ATOM 4355 N N . ARG A 1 537 ? 1.964 16.165 -10.905 1.00 80.31 537 ARG A N 1
ATOM 4356 C CA . ARG A 1 537 ? 3.330 15.638 -10.900 1.00 80.31 537 ARG A CA 1
ATOM 4357 C C . ARG A 1 537 ? 4.209 16.474 -9.965 1.00 80.31 537 ARG A C 1
ATOM 4359 O O . ARG A 1 537 ? 4.150 17.700 -10.035 1.00 80.31 537 ARG A O 1
ATOM 4366 N N . PRO A 1 538 ? 4.985 15.829 -9.077 1.00 76.69 538 PRO A N 1
ATOM 4367 C CA . PRO A 1 538 ? 5.939 16.529 -8.227 1.00 76.69 538 PRO A CA 1
ATOM 4368 C C . PRO A 1 538 ? 7.130 17.038 -9.051 1.00 76.69 538 PRO A C 1
ATOM 4370 O O . PRO A 1 538 ? 7.346 16.582 -10.179 1.00 76.69 538 PRO A O 1
ATOM 4373 N N . ASP A 1 539 ? 7.921 17.939 -8.468 1.00 82.75 539 ASP A N 1
ATOM 4374 C CA . ASP A 1 539 ? 9.217 18.308 -9.030 1.00 82.75 539 ASP A CA 1
ATOM 4375 C C . ASP A 1 539 ? 10.151 17.089 -8.993 1.00 82.75 539 ASP A C 1
ATOM 4377 O O . ASP A 1 539 ? 10.524 16.584 -7.932 1.00 82.75 539 ASP A O 1
ATOM 4381 N N . LEU A 1 540 ? 10.498 16.572 -10.172 1.00 86.38 540 LEU A N 1
ATOM 4382 C CA . LEU A 1 540 ? 11.337 15.384 -10.286 1.00 86.38 540 LEU A CA 1
ATOM 4383 C C . LEU A 1 540 ? 12.777 15.636 -9.840 1.00 86.38 540 LEU A C 1
ATOM 4385 O O . LEU A 1 540 ? 13.444 14.687 -9.435 1.00 86.38 540 LEU A O 1
ATOM 4389 N N . GLU A 1 541 ? 13.272 16.870 -9.929 1.00 83.81 541 GLU A N 1
ATOM 4390 C CA . GLU A 1 541 ? 14.626 17.194 -9.497 1.00 83.81 541 GLU A CA 1
ATOM 4391 C C . GLU A 1 541 ? 14.752 17.090 -7.980 1.00 83.81 541 GLU A C 1
ATOM 4393 O O . GLU A 1 541 ? 15.661 16.414 -7.486 1.00 83.81 541 GLU A O 1
ATOM 4398 N N . GLU A 1 542 ? 13.807 17.690 -7.256 1.00 77.75 542 GLU A N 1
ATOM 4399 C CA . GLU A 1 542 ? 13.713 17.561 -5.801 1.00 77.75 542 GLU A CA 1
ATOM 4400 C C . GLU A 1 542 ? 13.510 16.098 -5.403 1.00 77.75 542 GLU A C 1
ATOM 4402 O O . GLU A 1 542 ? 14.274 15.564 -4.599 1.00 77.75 542 GLU A O 1
ATOM 4407 N N . GLU A 1 543 ? 12.565 15.396 -6.038 1.00 76.44 543 GLU A N 1
ATOM 4408 C CA . GLU A 1 543 ? 12.295 13.983 -5.745 1.00 76.44 543 GLU A CA 1
ATOM 4409 C C . GLU A 1 543 ? 13.537 13.103 -5.948 1.00 76.44 543 GLU A C 1
ATOM 4411 O O . GLU A 1 543 ? 13.839 12.241 -5.125 1.00 76.44 543 GLU A O 1
ATOM 4416 N N . PHE A 1 544 ? 14.288 13.293 -7.032 1.00 85.19 544 PHE A N 1
ATOM 4417 C CA . PHE A 1 544 ? 15.445 12.449 -7.335 1.00 85.19 544 PHE A CA 1
ATOM 4418 C C . PHE A 1 544 ? 16.592 12.670 -6.349 1.00 85.19 544 PHE A C 1
ATOM 4420 O O . PHE A 1 544 ? 17.204 11.694 -5.903 1.00 85.19 544 PHE A O 1
ATOM 4427 N N . LYS A 1 545 ? 16.862 13.929 -5.981 1.00 77.44 545 LYS A N 1
ATOM 4428 C CA . LYS A 1 545 ? 17.855 14.271 -4.949 1.00 77.44 545 LYS A CA 1
ATOM 4429 C C . LYS A 1 545 ? 17.461 13.670 -3.600 1.00 77.44 545 LYS A C 1
ATOM 4431 O O . LYS A 1 545 ? 18.295 13.063 -2.926 1.00 77.44 545 LYS A O 1
ATOM 4436 N N . LEU A 1 546 ? 16.175 13.750 -3.266 1.00 70.12 546 LEU A N 1
ATOM 4437 C CA . LEU A 1 546 ? 15.596 13.196 -2.048 1.00 70.12 546 LEU A CA 1
ATOM 4438 C C . LEU A 1 546 ? 15.827 11.684 -1.926 1.00 70.12 546 LEU A C 1
ATOM 4440 O O . LEU A 1 546 ? 16.313 11.197 -0.903 1.00 70.12 546 LEU A O 1
ATOM 4444 N N . TYR A 1 547 ? 15.525 10.935 -2.991 1.00 72.81 547 TYR A N 1
ATOM 4445 C CA . TYR A 1 547 ? 15.729 9.487 -3.019 1.00 72.81 547 TYR A CA 1
ATOM 4446 C C . TYR A 1 547 ? 17.215 9.108 -2.939 1.00 72.81 547 TYR A C 1
ATOM 4448 O O . TYR A 1 547 ? 17.558 8.179 -2.207 1.00 72.81 547 TYR A O 1
ATOM 4456 N N . GLN A 1 548 ? 18.108 9.837 -3.620 1.00 73.38 548 GLN A N 1
ATOM 4457 C CA . GLN A 1 548 ? 19.555 9.592 -3.545 1.00 73.38 548 GLN A CA 1
ATOM 4458 C C . GLN A 1 548 ? 20.128 9.791 -2.139 1.00 73.38 548 GLN A C 1
ATOM 4460 O O . GLN A 1 548 ? 20.965 9.001 -1.710 1.00 73.38 548 GLN A O 1
ATOM 4465 N N . LYS A 1 549 ? 19.686 10.829 -1.417 1.00 68.06 549 LYS A N 1
ATOM 4466 C CA . LYS A 1 549 ? 20.235 11.197 -0.102 1.00 68.06 549 LYS A CA 1
ATOM 4467 C C . LYS A 1 549 ? 20.040 10.107 0.954 1.00 68.06 549 LYS A C 1
ATOM 4469 O O . LYS A 1 549 ? 20.894 9.934 1.818 1.00 68.06 549 LYS A O 1
ATOM 4474 N N . LYS A 1 550 ? 18.924 9.372 0.905 1.00 62.47 550 LYS A N 1
ATOM 4475 C CA . LYS A 1 550 ? 18.562 8.384 1.939 1.00 62.47 550 LYS A CA 1
ATOM 4476 C C . LYS A 1 550 ? 18.686 6.927 1.516 1.00 62.47 550 LYS A C 1
ATOM 4478 O O . LYS A 1 550 ? 18.632 6.050 2.376 1.00 62.47 550 LYS A O 1
ATOM 4483 N N . GLN A 1 551 ? 18.858 6.656 0.227 1.00 68.00 551 GLN A N 1
ATOM 4484 C CA . GLN A 1 551 ? 19.150 5.319 -0.276 1.00 68.00 551 GLN A CA 1
ATOM 4485 C C . GLN A 1 551 ? 20.599 5.270 -0.754 1.00 68.00 551 GLN A C 1
ATOM 4487 O O . GLN A 1 551 ? 20.886 5.508 -1.925 1.00 68.00 551 GLN A O 1
ATOM 4492 N N . GLU A 1 552 ? 21.528 4.926 0.149 1.00 67.88 552 GLU A N 1
ATOM 4493 C CA . GLU A 1 552 ? 22.958 4.755 -0.182 1.00 67.88 552 GLU A CA 1
ATOM 4494 C C . GLU A 1 552 ? 23.175 3.792 -1.361 1.00 67.88 552 GLU A C 1
ATOM 4496 O O . GLU A 1 552 ? 24.127 3.901 -2.141 1.00 67.88 552 GLU A O 1
ATOM 4501 N N . ASN A 1 553 ? 22.252 2.849 -1.517 1.00 72.81 553 ASN A N 1
ATOM 4502 C CA . ASN A 1 553 ? 22.227 1.868 -2.582 1.00 72.81 553 ASN A CA 1
ATOM 4503 C C . ASN A 1 553 ? 21.890 2.457 -3.972 1.00 72.81 553 ASN A C 1
ATOM 4505 O O . ASN A 1 553 ? 22.177 1.809 -4.974 1.00 72.81 553 ASN A O 1
ATOM 4509 N N . LEU A 1 554 ? 21.388 3.697 -4.051 1.00 79.38 554 LEU A N 1
ATOM 4510 C CA . LEU A 1 554 ? 21.210 4.477 -5.286 1.00 79.38 554 LEU A CA 1
ATOM 4511 C C . LEU A 1 554 ? 22.396 5.409 -5.591 1.00 79.38 554 LEU A C 1
ATOM 4513 O O . LEU A 1 554 ? 22.308 6.241 -6.491 1.00 79.38 554 LEU A O 1
ATOM 4517 N N . SER A 1 555 ? 23.529 5.276 -4.895 1.00 73.06 555 SER A N 1
ATOM 4518 C CA . SER A 1 555 ? 24.714 6.141 -5.065 1.00 73.06 555 SER A CA 1
ATOM 4519 C C . SER A 1 555 ? 25.263 6.232 -6.498 1.00 73.06 555 SER A C 1
ATOM 4521 O O . SER A 1 555 ? 25.934 7.206 -6.836 1.00 73.06 555 SER A O 1
ATOM 4523 N N . LYS A 1 556 ? 24.985 5.244 -7.360 1.00 80.50 556 LYS A N 1
ATOM 4524 C CA . LYS A 1 556 ? 25.374 5.265 -8.783 1.00 80.50 556 LYS A CA 1
ATOM 4525 C C . LYS A 1 556 ? 24.420 6.051 -9.681 1.00 80.50 556 LYS A C 1
ATOM 4527 O O . LYS A 1 556 ? 24.792 6.362 -10.813 1.00 80.50 556 LYS A O 1
ATOM 4532 N N . PHE A 1 557 ? 23.200 6.323 -9.224 1.00 86.88 557 PHE A N 1
ATOM 4533 C CA . PHE A 1 557 ? 22.250 7.130 -9.976 1.00 86.88 557 PHE A CA 1
ATOM 4534 C C . PHE A 1 557 ? 22.820 8.542 -10.141 1.00 86.88 557 PHE A C 1
ATOM 4536 O O . PHE A 1 557 ? 23.431 9.076 -9.219 1.00 86.88 557 PHE A O 1
ATOM 4543 N N . LYS A 1 558 ? 22.649 9.150 -11.314 1.00 89.25 558 LYS A N 1
ATOM 4544 C CA . LYS A 1 558 ? 23.077 10.527 -11.597 1.00 89.25 558 LYS A CA 1
ATOM 4545 C C . LYS A 1 558 ? 21.852 11.350 -11.973 1.00 89.25 558 LYS A C 1
ATOM 4547 O O . LYS A 1 558 ? 21.447 11.339 -13.138 1.00 89.25 558 LYS A O 1
ATOM 4552 N N . SER A 1 559 ? 21.274 12.047 -10.997 1.00 86.88 559 SER A N 1
ATOM 4553 C CA . SER A 1 559 ? 20.028 12.815 -11.134 1.00 86.88 559 SER A CA 1
ATOM 4554 C C . SER A 1 559 ? 20.091 13.850 -12.261 1.00 86.88 559 SER A C 1
ATOM 4556 O O . SER A 1 559 ? 19.230 13.836 -13.134 1.00 86.88 559 SER A O 1
ATOM 4558 N N . GLU A 1 560 ? 21.151 14.657 -12.341 1.00 87.44 560 GLU A N 1
ATOM 4559 C CA . GLU A 1 560 ? 21.329 15.663 -13.406 1.00 87.44 560 GLU A CA 1
ATOM 4560 C C . GLU A 1 560 ? 21.296 15.050 -14.818 1.00 87.44 560 GLU A C 1
ATOM 4562 O O . GLU A 1 560 ? 20.580 15.515 -15.705 1.00 87.44 560 GLU A O 1
ATOM 4567 N N . SER A 1 561 ? 22.029 13.951 -15.023 1.00 88.56 561 SER A N 1
ATOM 4568 C CA . SER A 1 561 ? 22.068 13.237 -16.306 1.00 88.56 561 SER A CA 1
ATOM 4569 C C . SER A 1 561 ? 20.728 12.569 -16.638 1.00 88.56 561 SER A C 1
ATOM 4571 O O . SER A 1 561 ? 20.320 12.545 -17.803 1.00 88.56 561 SER A O 1
ATOM 4573 N N . ALA A 1 562 ? 20.027 12.047 -15.627 1.00 89.56 562 ALA A N 1
ATOM 4574 C CA . ALA A 1 562 ? 18.700 11.461 -15.783 1.00 89.56 562 ALA A CA 1
ATOM 4575 C C . ALA A 1 562 ? 17.678 12.520 -16.218 1.00 89.56 562 ALA A C 1
ATOM 4577 O O . ALA A 1 562 ? 16.947 12.302 -17.181 1.00 89.56 562 ALA A O 1
ATOM 4578 N N . LEU A 1 563 ? 17.678 13.686 -15.569 1.00 90.38 563 LEU A N 1
ATOM 4579 C CA . LEU A 1 563 ? 16.782 14.799 -15.887 1.00 90.38 563 LEU A CA 1
ATOM 4580 C C . LEU A 1 563 ? 17.068 15.388 -17.272 1.00 90.38 563 LEU A C 1
ATOM 4582 O O . LEU A 1 563 ? 16.133 15.687 -18.010 1.00 90.38 563 LEU A O 1
ATOM 4586 N N . ALA A 1 564 ? 18.339 15.501 -17.670 1.00 90.00 564 ALA A N 1
ATOM 4587 C CA . ALA A 1 564 ? 18.700 15.913 -19.027 1.00 90.00 564 ALA A CA 1
ATOM 4588 C C . ALA A 1 564 ? 18.171 14.927 -20.085 1.00 90.00 564 ALA A C 1
ATOM 4590 O O . ALA A 1 564 ? 17.618 15.340 -21.105 1.00 90.00 564 ALA A O 1
ATOM 4591 N N . SER A 1 565 ? 18.287 13.622 -19.815 1.00 88.88 565 SER A N 1
ATOM 4592 C CA . SER A 1 565 ? 17.740 12.576 -20.690 1.00 88.88 565 SER A CA 1
ATOM 4593 C C . SER A 1 565 ? 16.214 12.651 -20.761 1.00 88.88 565 SER A C 1
ATOM 4595 O O . SER A 1 565 ? 15.642 12.547 -21.842 1.00 88.88 565 SER A O 1
ATOM 4597 N N . LEU A 1 566 ? 15.551 12.886 -19.625 1.00 90.62 566 LEU A N 1
ATOM 4598 C CA . LEU A 1 566 ? 14.102 13.033 -19.559 1.00 90.62 566 LEU A CA 1
ATOM 4599 C C . LEU A 1 566 ? 13.608 14.240 -20.361 1.00 90.62 566 LEU A C 1
ATOM 4601 O O . LEU A 1 566 ? 12.680 14.078 -21.143 1.00 90.62 566 LEU A O 1
ATOM 4605 N N . LYS A 1 567 ? 14.250 15.410 -20.239 1.00 89.62 567 LYS A N 1
ATOM 4606 C CA . LYS A 1 567 ? 13.886 16.613 -21.012 1.00 89.62 567 LYS A CA 1
ATOM 4607 C C . LYS A 1 567 ? 13.911 16.349 -22.518 1.00 89.62 567 LYS A C 1
ATOM 4609 O O . LYS A 1 567 ? 12.945 16.654 -23.210 1.00 89.62 567 LYS A O 1
ATOM 4614 N N . LYS A 1 568 ? 14.966 15.689 -23.009 1.00 88.94 568 LYS A N 1
ATOM 4615 C CA . LYS A 1 568 ? 15.063 15.276 -24.417 1.00 88.94 568 LYS A CA 1
ATOM 4616 C C . LYS A 1 568 ? 13.910 14.345 -24.815 1.00 88.94 568 LYS A C 1
ATOM 4618 O O . LYS A 1 568 ? 13.305 14.513 -25.870 1.00 88.94 568 LYS A O 1
ATOM 4623 N N . LEU A 1 569 ? 13.578 13.371 -23.967 1.00 87.88 569 LEU A N 1
ATOM 4624 C CA . LEU A 1 569 ? 12.459 12.460 -24.215 1.00 87.88 569 LEU A CA 1
ATOM 4625 C C . LEU A 1 569 ? 11.100 13.178 -24.183 1.00 87.88 569 LEU A C 1
ATOM 4627 O O . LEU A 1 569 ? 10.222 12.835 -24.967 1.00 87.88 569 LEU A O 1
ATOM 4631 N N . GLU A 1 570 ? 10.909 14.174 -23.321 1.00 85.88 570 GLU A N 1
ATOM 4632 C CA . GLU A 1 570 ? 9.683 14.977 -23.265 1.00 85.88 570 GLU A CA 1
ATOM 4633 C C . GLU A 1 570 ? 9.500 15.848 -24.515 1.00 85.88 570 GLU A C 1
ATOM 4635 O O . GLU A 1 570 ? 8.386 15.942 -25.033 1.00 85.88 570 GLU A O 1
ATOM 4640 N N . GLU A 1 571 ? 10.576 16.436 -25.043 1.00 86.44 571 GLU A N 1
ATOM 4641 C CA . GLU A 1 571 ? 10.562 17.154 -26.325 1.00 86.44 571 GLU A CA 1
ATOM 4642 C C . GLU A 1 571 ? 10.176 16.219 -27.478 1.00 86.44 571 GLU A C 1
ATOM 4644 O O . GLU A 1 571 ? 9.287 16.531 -28.277 1.00 86.44 571 GLU A O 1
ATOM 4649 N N . GLU A 1 572 ? 10.778 15.027 -27.521 1.00 86.00 572 GLU A N 1
ATOM 4650 C CA . GLU A 1 572 ? 10.415 14.000 -28.494 1.00 86.00 572 GLU A CA 1
ATOM 4651 C C . GLU A 1 572 ? 8.949 13.570 -28.336 1.00 86.00 572 GLU A C 1
ATOM 4653 O O . GLU A 1 572 ? 8.240 13.467 -29.335 1.00 86.00 572 GLU A O 1
ATOM 4658 N N . TYR A 1 573 ? 8.459 13.369 -27.109 1.00 83.94 573 TYR A N 1
ATOM 4659 C CA . TYR A 1 573 ? 7.060 13.028 -26.834 1.00 83.94 573 TYR A CA 1
ATOM 4660 C C . TYR A 1 573 ? 6.094 14.089 -27.377 1.00 83.94 573 TYR A C 1
ATOM 4662 O O . TYR A 1 573 ? 5.134 13.735 -28.061 1.00 83.94 573 TYR A O 1
ATOM 4670 N N . ARG A 1 574 ? 6.368 15.379 -27.140 1.00 81.56 574 ARG A N 1
ATOM 4671 C CA . ARG A 1 574 ? 5.528 16.484 -27.638 1.00 81.56 574 ARG A CA 1
ATOM 4672 C C . ARG A 1 574 ? 5.446 16.490 -29.165 1.00 81.56 574 ARG A C 1
ATOM 4674 O O . ARG A 1 574 ? 4.353 16.605 -29.710 1.00 81.56 574 ARG A O 1
ATOM 4681 N N . SER A 1 575 ? 6.559 16.232 -29.858 1.00 77.50 575 SER A N 1
ATOM 4682 C CA . SER A 1 575 ? 6.557 16.100 -31.327 1.00 77.50 575 SER A CA 1
ATOM 4683 C C . SER A 1 575 ? 5.694 14.926 -31.833 1.00 77.50 575 SER A C 1
ATOM 4685 O O . SER A 1 575 ? 5.170 14.937 -32.949 1.00 77.50 575 SER A O 1
ATOM 4687 N N . LEU A 1 576 ? 5.487 13.899 -30.998 1.00 73.69 576 LEU A N 1
ATOM 4688 C CA . LEU A 1 576 ? 4.677 12.726 -31.326 1.00 73.69 576 LEU A CA 1
ATOM 4689 C C . LEU A 1 576 ? 3.176 12.934 -31.075 1.00 73.69 576 LEU A C 1
ATOM 4691 O O . LEU A 1 576 ? 2.391 12.097 -31.525 1.00 73.69 576 LEU A O 1
ATOM 4695 N N . GLU A 1 577 ? 2.731 14.007 -30.427 1.00 62.84 577 GLU A N 1
ATOM 4696 C CA . GLU A 1 577 ? 1.296 14.305 -30.304 1.00 62.84 577 GLU A CA 1
ATOM 4697 C C . GLU A 1 577 ? 0.715 14.958 -31.572 1.00 62.84 577 GLU A C 1
ATOM 4699 O O . GLU A 1 577 ? -0.475 14.799 -31.836 1.00 62.84 577 GLU A O 1
ATOM 4704 N N . GLU A 1 578 ? 1.551 15.585 -32.409 1.00 56.28 578 GLU A N 1
ATOM 4705 C CA . GLU A 1 578 ? 1.097 16.434 -33.526 1.00 56.28 578 GLU A CA 1
ATOM 4706 C C . GLU A 1 578 ? 0.956 15.707 -34.888 1.00 56.28 578 GLU A C 1
ATOM 4708 O O . GLU A 1 578 ? 0.150 16.108 -35.723 1.00 56.28 578 GLU A O 1
ATOM 4713 N N . GLU A 1 579 ? 1.684 14.607 -35.134 1.00 53.06 579 GLU A N 1
ATOM 4714 C CA . GLU A 1 579 ? 1.692 13.913 -36.450 1.00 53.06 579 GLU A CA 1
ATOM 4715 C C . GLU A 1 579 ? 0.825 12.619 -36.544 1.00 53.06 579 GLU A C 1
ATOM 4717 O O . GLU A 1 579 ? 0.316 12.104 -35.549 1.00 53.06 579 GLU A O 1
ATOM 4722 N N . SER A 1 580 ? 0.744 12.022 -37.742 1.00 57.81 580 SER A N 1
ATOM 4723 C CA . SER A 1 580 ? 0.138 10.713 -38.096 1.00 57.81 580 SER A CA 1
ATOM 4724 C C . SER A 1 580 ? 0.332 9.561 -37.072 1.00 57.81 580 SER A C 1
ATOM 4726 O O . SER A 1 580 ? 1.355 9.510 -36.387 1.00 57.81 580 SER A O 1
ATOM 4728 N N . PRO A 1 581 ? -0.588 8.569 -36.982 1.00 62.59 581 PRO A N 1
ATOM 4729 C CA . PRO A 1 581 ? -0.488 7.431 -36.051 1.00 62.59 581 PRO A CA 1
ATOM 4730 C C . PRO A 1 581 ? 0.741 6.524 -36.245 1.00 62.59 581 PRO A C 1
ATOM 4732 O O . PRO A 1 581 ? 1.124 5.832 -35.301 1.00 62.59 581 PRO A O 1
ATOM 4735 N N . ILE A 1 582 ? 1.353 6.516 -37.436 1.00 64.94 582 ILE A N 1
ATOM 4736 C CA . ILE A 1 582 ? 2.647 5.869 -37.704 1.00 64.94 582 ILE A CA 1
ATOM 4737 C C . ILE A 1 582 ? 3.695 6.971 -37.825 1.00 64.94 582 ILE A C 1
ATOM 4739 O O . ILE A 1 582 ? 3.614 7.807 -38.725 1.00 64.94 582 ILE A O 1
ATOM 4743 N N . LYS A 1 583 ? 4.671 6.961 -36.918 1.00 63.34 583 LYS A N 1
ATOM 4744 C CA . LYS A 1 583 ? 5.685 8.011 -36.793 1.00 63.34 583 LYS A CA 1
ATOM 4745 C C . LYS A 1 583 ? 6.958 7.626 -37.539 1.00 63.34 583 LYS A C 1
ATOM 4747 O O . LYS A 1 583 ? 7.304 6.445 -37.603 1.00 63.34 583 LYS A O 1
ATOM 4752 N N . SER A 1 584 ? 7.687 8.621 -38.044 1.00 57.25 584 SER A N 1
ATOM 4753 C CA . SER A 1 584 ? 8.966 8.470 -38.769 1.00 57.25 584 SER A CA 1
ATOM 4754 C C . SER A 1 584 ? 10.002 7.606 -38.030 1.00 57.25 584 SER A C 1
ATOM 4756 O O . SER A 1 584 ? 10.809 6.927 -38.658 1.00 57.25 584 SER A O 1
ATOM 4758 N N . ASN A 1 585 ? 9.908 7.545 -36.700 1.00 66.31 585 ASN A N 1
ATOM 4759 C CA . ASN A 1 585 ? 10.809 6.797 -35.821 1.00 66.31 585 ASN A CA 1
ATOM 4760 C C . ASN A 1 585 ? 10.409 5.323 -35.591 1.00 66.31 585 ASN A C 1
ATOM 4762 O O . ASN A 1 585 ? 10.945 4.679 -34.688 1.00 66.31 585 ASN A O 1
ATOM 4766 N N . GLY A 1 586 ? 9.447 4.785 -36.350 1.00 81.44 586 GLY A N 1
ATOM 4767 C CA . GLY A 1 586 ? 8.980 3.400 -36.194 1.00 81.44 586 GLY A CA 1
ATOM 4768 C C . GLY A 1 586 ? 8.151 3.167 -34.926 1.00 81.44 586 GLY A C 1
ATOM 4769 O O . GLY A 1 586 ? 8.066 2.040 -34.444 1.00 81.44 586 GLY A O 1
ATOM 4770 N N . ILE A 1 587 ? 7.556 4.230 -34.376 1.00 87.56 587 ILE A N 1
ATOM 4771 C CA . ILE A 1 587 ? 6.652 4.187 -33.221 1.00 87.56 587 ILE A CA 1
ATOM 4772 C C . ILE A 1 587 ? 5.210 4.273 -33.720 1.00 87.56 587 ILE A C 1
ATOM 4774 O O . ILE A 1 587 ? 4.889 5.059 -34.615 1.00 87.56 587 ILE A O 1
ATOM 4778 N N . TYR A 1 588 ? 4.338 3.476 -33.114 1.00 87.00 588 TYR A N 1
ATOM 4779 C CA . TYR A 1 588 ? 2.907 3.459 -33.370 1.00 87.00 588 TYR A CA 1
ATOM 4780 C C . TYR A 1 588 ? 2.129 3.686 -32.076 1.00 87.00 588 TYR A C 1
ATOM 4782 O O . TYR A 1 588 ? 2.393 3.038 -31.061 1.00 87.00 588 TYR A O 1
ATOM 4790 N N . ARG A 1 589 ? 1.140 4.582 -32.114 1.00 86.81 589 ARG A N 1
ATOM 4791 C CA . ARG A 1 589 ? 0.214 4.796 -30.995 1.00 86.81 589 ARG A CA 1
ATOM 4792 C C . ARG A 1 589 ? -0.999 3.880 -31.156 1.00 86.81 589 ARG A C 1
ATOM 4794 O O . ARG A 1 589 ? -1.972 4.228 -31.823 1.00 86.81 589 ARG A O 1
ATOM 4801 N N . ALA A 1 590 ? -0.941 2.699 -30.548 1.00 84.75 590 ALA A N 1
ATOM 4802 C CA . ALA A 1 590 ? -2.048 1.752 -30.537 1.00 84.75 590 ALA A CA 1
ATOM 4803 C C . ALA A 1 590 ? -3.126 2.191 -29.539 1.00 84.75 590 ALA A C 1
ATOM 4805 O O . ALA A 1 590 ? -2.838 2.484 -28.380 1.00 84.75 590 ALA A O 1
ATOM 4806 N N . ARG A 1 591 ? -4.394 2.191 -29.966 1.00 77.69 591 ARG A N 1
ATOM 4807 C CA . ARG A 1 591 ? -5.511 2.700 -29.153 1.00 77.69 591 ARG A CA 1
ATOM 4808 C C . ARG A 1 591 ? -5.688 1.935 -27.839 1.00 77.69 591 ARG A C 1
ATOM 4810 O O . ARG A 1 591 ? -5.966 2.556 -26.824 1.00 77.69 591 ARG A O 1
ATOM 4817 N N . SER A 1 592 ? -5.524 0.614 -27.869 1.00 78.31 592 SER A N 1
ATOM 4818 C CA . SER A 1 592 ? -5.723 -0.273 -26.713 1.00 78.31 592 SER A CA 1
ATOM 4819 C C . SER A 1 592 ? -4.430 -0.701 -26.014 1.00 78.31 592 SER A C 1
ATOM 4821 O O . SER A 1 592 ? -4.492 -1.379 -24.995 1.00 78.31 592 SER A O 1
ATOM 4823 N N . LEU A 1 593 ? -3.261 -0.369 -26.573 1.00 84.38 593 LEU A N 1
ATOM 4824 C CA . LEU A 1 593 ? -1.959 -0.820 -26.058 1.00 84.38 593 LEU A CA 1
ATOM 4825 C C . LEU A 1 593 ? -1.004 0.334 -25.736 1.00 84.38 593 LEU A C 1
ATOM 4827 O O . LEU A 1 593 ? 0.050 0.074 -25.154 1.00 84.38 593 LEU A O 1
ATOM 4831 N N . GLY A 1 594 ? -1.365 1.566 -26.111 1.00 87.56 594 GLY A N 1
ATOM 4832 C CA . GLY A 1 594 ? -0.536 2.756 -25.976 1.00 87.56 594 GLY A CA 1
ATOM 4833 C C . GLY A 1 594 ? 0.572 2.849 -27.032 1.00 87.56 594 GLY A C 1
ATOM 4834 O O . GLY A 1 594 ? 0.475 2.270 -28.117 1.00 87.56 594 GLY A O 1
ATOM 4835 N N . PHE A 1 595 ? 1.631 3.601 -26.741 1.00 91.19 595 PHE A N 1
ATOM 4836 C CA . PHE A 1 595 ? 2.786 3.720 -27.633 1.00 91.19 595 PHE A CA 1
ATOM 4837 C C . PHE A 1 595 ? 3.575 2.407 -27.679 1.00 91.19 595 PHE A C 1
ATOM 4839 O O . PHE A 1 595 ? 3.903 1.844 -26.638 1.00 91.19 595 PHE A O 1
ATOM 4846 N N . CYS A 1 596 ? 3.888 1.926 -28.882 1.00 92.81 596 CYS A N 1
ATOM 4847 C CA . CYS A 1 596 ? 4.676 0.718 -29.131 1.00 92.81 596 CYS A CA 1
ATOM 4848 C C . CYS A 1 596 ? 5.683 0.959 -30.265 1.00 92.81 596 CYS A C 1
ATOM 4850 O O . CYS A 1 596 ? 5.427 1.776 -31.153 1.00 92.81 596 CYS A O 1
ATOM 4852 N N . TYR A 1 597 ? 6.782 0.208 -30.297 1.00 92.12 597 TYR A N 1
ATOM 4853 C CA . TYR A 1 597 ? 7.622 0.115 -31.492 1.00 92.12 597 TYR A CA 1
ATOM 4854 C C . TYR A 1 597 ? 7.023 -0.857 -32.509 1.00 92.12 597 TYR A C 1
ATOM 4856 O O . TYR A 1 597 ? 6.328 -1.808 -32.150 1.00 92.12 597 TYR A O 1
ATOM 4864 N N . ILE A 1 598 ? 7.283 -0.608 -33.790 1.00 89.62 598 ILE A N 1
ATOM 4865 C CA . ILE A 1 598 ? 6.907 -1.486 -34.898 1.00 89.62 598 ILE A CA 1
ATOM 4866 C C . ILE A 1 598 ? 8.102 -2.390 -35.222 1.00 89.62 598 ILE A C 1
ATOM 4868 O O . ILE A 1 598 ? 9.098 -1.918 -35.768 1.00 89.62 598 ILE A O 1
ATOM 4872 N N . ASN A 1 599 ? 7.984 -3.689 -34.940 1.00 87.50 599 ASN A N 1
ATOM 4873 C CA . ASN A 1 599 ? 8.994 -4.689 -35.311 1.00 87.50 599 ASN A CA 1
ATOM 4874 C C . ASN A 1 599 ? 8.789 -5.243 -36.730 1.00 87.50 599 ASN A C 1
ATOM 4876 O O . ASN A 1 599 ? 9.761 -5.527 -37.424 1.00 87.50 599 ASN A O 1
ATOM 4880 N N . ASP A 1 600 ? 7.542 -5.403 -37.184 1.00 86.69 600 ASP A N 1
ATOM 4881 C CA . ASP A 1 600 ? 7.214 -5.857 -38.548 1.00 86.69 600 ASP A CA 1
ATOM 4882 C C . ASP A 1 600 ? 5.826 -5.329 -38.963 1.00 86.69 600 ASP A C 1
ATOM 4884 O O . ASP A 1 600 ? 5.027 -4.897 -38.127 1.00 86.69 600 ASP A O 1
ATOM 4888 N N . MET A 1 601 ? 5.517 -5.356 -40.260 1.00 87.06 601 MET A N 1
ATOM 4889 C CA . MET A 1 601 ? 4.265 -4.835 -40.817 1.00 87.06 601 MET A CA 1
ATOM 4890 C C . MET A 1 601 ? 3.743 -5.688 -41.980 1.00 87.06 601 MET A C 1
ATOM 4892 O O . MET A 1 601 ? 4.513 -6.220 -42.778 1.00 87.06 601 MET A O 1
ATOM 4896 N N . ILE A 1 602 ? 2.418 -5.796 -42.109 1.00 81.69 602 ILE A N 1
ATOM 4897 C CA . ILE A 1 602 ? 1.746 -6.520 -43.198 1.00 81.69 602 ILE A CA 1
ATOM 4898 C C . ILE A 1 602 ? 0.818 -5.558 -43.949 1.00 81.69 602 ILE A C 1
ATOM 4900 O O . ILE A 1 602 ? -0.115 -5.048 -43.330 1.00 81.69 602 ILE A O 1
ATOM 4904 N N . PRO A 1 603 ? 0.983 -5.353 -45.272 1.00 74.81 603 PRO A N 1
ATOM 4905 C CA . PRO A 1 603 ? 2.062 -5.868 -46.123 1.00 74.81 603 PRO A CA 1
ATOM 4906 C C . PRO A 1 603 ? 3.401 -5.178 -45.822 1.00 74.81 603 PRO A C 1
ATOM 4908 O O . PRO A 1 603 ? 3.421 -3.984 -45.531 1.00 74.81 603 PRO A O 1
ATOM 4911 N N . ARG A 1 604 ? 4.512 -5.913 -45.941 1.00 74.06 604 ARG A N 1
ATOM 4912 C CA . ARG A 1 604 ? 5.860 -5.382 -45.680 1.00 74.06 604 ARG A CA 1
ATOM 4913 C C . ARG A 1 604 ? 6.197 -4.198 -46.590 1.00 74.06 604 ARG A C 1
ATOM 4915 O O . ARG A 1 604 ? 5.914 -4.243 -47.786 1.00 74.06 604 ARG A O 1
ATOM 4922 N N . GLY A 1 605 ? 6.825 -3.167 -46.021 1.00 65.31 605 GLY A N 1
ATOM 4923 C CA . GLY A 1 605 ? 7.405 -2.043 -46.766 1.00 65.31 605 GLY A CA 1
ATOM 4924 C C . GLY A 1 605 ? 6.402 -1.100 -47.440 1.00 65.31 605 GLY A C 1
ATOM 4925 O O . GLY A 1 605 ? 6.790 -0.357 -48.336 1.00 65.31 605 GLY A O 1
ATOM 4926 N N . ARG A 1 606 ? 5.116 -1.125 -47.059 1.00 63.31 606 ARG A N 1
ATOM 4927 C CA . ARG A 1 606 ? 4.102 -0.205 -47.602 1.00 63.31 606 ARG A CA 1
ATOM 4928 C C . ARG A 1 606 ? 3.780 0.919 -46.624 1.00 63.31 606 ARG A C 1
ATOM 4930 O O . ARG A 1 606 ? 3.648 0.675 -45.432 1.00 63.31 606 ARG A O 1
ATOM 4937 N N . ALA A 1 607 ? 3.525 2.112 -47.166 1.00 65.12 607 ALA A N 1
ATOM 4938 C CA . ALA A 1 607 ? 3.096 3.289 -46.405 1.00 65.12 607 ALA A CA 1
ATOM 4939 C C . ALA A 1 607 ? 1.772 3.085 -45.634 1.00 65.12 607 ALA A C 1
ATOM 4941 O O . ALA A 1 607 ? 1.559 3.727 -44.615 1.00 65.12 607 ALA A O 1
ATOM 4942 N N . ASN A 1 608 ? 0.915 2.158 -46.088 1.00 72.75 608 ASN A N 1
ATOM 4943 C CA . ASN A 1 608 ? -0.372 1.827 -45.464 1.00 72.75 608 ASN A CA 1
ATOM 4944 C C . ASN A 1 608 ? -0.419 0.348 -45.034 1.00 72.75 608 ASN A C 1
ATOM 4946 O O . ASN A 1 608 ? -0.995 -0.485 -45.751 1.00 72.75 608 ASN A O 1
ATOM 4950 N N . PRO A 1 609 ? 0.205 -0.018 -43.903 1.00 81.81 609 PRO A N 1
ATOM 4951 C CA . PRO A 1 609 ? 0.105 -1.368 -43.366 1.00 81.81 609 PRO A CA 1
ATOM 4952 C C . PRO A 1 609 ? -1.317 -1.658 -42.859 1.00 81.81 609 PRO A C 1
ATOM 4954 O O . PRO A 1 609 ? -2.024 -0.782 -42.373 1.00 81.81 609 PRO A O 1
ATOM 4957 N N . LYS A 1 610 ? -1.753 -2.912 -42.988 1.00 84.88 610 LYS A N 1
ATOM 4958 C CA . LYS A 1 610 ? -3.019 -3.425 -42.440 1.00 84.88 610 LYS A CA 1
ATOM 4959 C C . LYS A 1 610 ? -2.852 -3.914 -41.003 1.00 84.88 610 LYS A C 1
ATOM 4961 O O . LYS A 1 610 ? -3.734 -3.693 -40.175 1.00 84.88 610 LYS A O 1
ATOM 4966 N N . 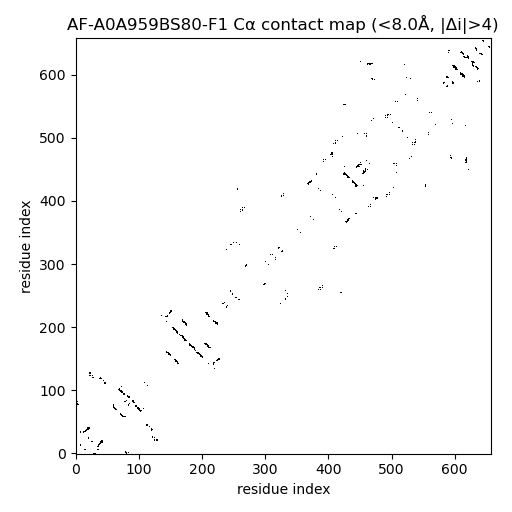ALA A 1 611 ? -1.727 -4.566 -40.716 1.00 87.25 611 ALA A N 1
ATOM 4967 C CA . ALA A 1 611 ? -1.416 -5.097 -39.396 1.00 87.25 611 ALA A CA 1
ATOM 4968 C C . ALA A 1 611 ? 0.051 -4.864 -39.019 1.00 87.25 611 ALA A C 1
ATOM 4970 O O . ALA A 1 611 ? 0.919 -4.818 -39.894 1.00 87.25 611 ALA A O 1
ATOM 4971 N N . LEU A 1 612 ? 0.315 -4.740 -37.720 1.00 89.31 612 LEU A N 1
ATOM 4972 C CA . LEU A 1 612 ? 1.627 -4.455 -37.143 1.00 89.31 612 LEU A CA 1
ATOM 4973 C C . LEU A 1 612 ? 2.026 -5.538 -36.140 1.00 89.31 612 LEU A C 1
ATOM 4975 O O . LEU A 1 612 ? 1.193 -6.031 -35.378 1.00 89.31 612 LEU A O 1
ATOM 4979 N N . LYS A 1 613 ? 3.311 -5.883 -36.120 1.00 91.44 613 LYS A N 1
ATOM 4980 C CA . LYS A 1 613 ? 3.939 -6.627 -35.031 1.00 91.44 613 LYS A CA 1
ATOM 4981 C C . LYS A 1 613 ? 4.576 -5.596 -34.110 1.00 91.44 613 LYS A C 1
ATOM 4983 O O . LYS A 1 613 ? 5.435 -4.834 -34.550 1.00 91.44 613 LYS A O 1
ATOM 4988 N N . LEU A 1 614 ? 4.100 -5.534 -32.873 1.00 92.56 614 LEU A N 1
ATOM 4989 C CA . LEU A 1 614 ? 4.444 -4.471 -31.934 1.00 92.56 614 LEU A CA 1
ATOM 4990 C C . LEU A 1 614 ? 5.405 -4.976 -30.858 1.00 92.56 614 LEU A C 1
ATOM 4992 O O . LEU A 1 614 ? 5.314 -6.139 -30.460 1.00 92.56 614 LEU A O 1
ATOM 4996 N N . SER A 1 615 ? 6.274 -4.093 -30.371 1.00 93.50 615 SER A N 1
ATOM 4997 C CA . SER A 1 615 ? 7.138 -4.358 -29.223 1.00 93.50 615 SER A CA 1
ATOM 4998 C C . SER A 1 615 ? 7.125 -3.236 -28.187 1.00 93.50 615 SER A C 1
ATOM 5000 O O . SER A 1 615 ? 7.037 -2.049 -28.519 1.00 93.50 615 SER A O 1
ATOM 5002 N N . ARG A 1 616 ? 7.147 -3.638 -26.913 1.00 94.00 616 ARG A N 1
ATOM 5003 C CA . ARG A 1 616 ? 7.374 -2.811 -25.719 1.00 94.00 616 ARG A CA 1
ATOM 5004 C C . ARG A 1 616 ? 7.411 -3.699 -24.467 1.00 94.00 616 ARG A C 1
ATOM 5006 O O . ARG A 1 616 ? 6.771 -4.752 -24.473 1.00 94.00 616 ARG A O 1
ATOM 5013 N N . PRO A 1 617 ? 8.056 -3.256 -23.373 1.00 94.62 617 PRO A N 1
ATOM 5014 C CA . PRO A 1 617 ? 7.928 -3.920 -22.078 1.00 94.62 617 PRO A CA 1
ATOM 5015 C C . PRO A 1 617 ? 6.462 -4.117 -21.671 1.00 94.62 617 PRO A C 1
ATOM 5017 O O . PRO A 1 617 ? 5.600 -3.273 -21.954 1.00 94.62 617 PRO A O 1
ATOM 5020 N N . GLY A 1 618 ? 6.184 -5.243 -21.010 1.00 87.75 618 GLY A N 1
ATOM 5021 C CA . GLY A 1 618 ? 4.830 -5.711 -20.692 1.00 87.75 618 GLY A CA 1
ATOM 5022 C C . GLY A 1 618 ? 4.234 -6.692 -21.705 1.00 87.75 618 GLY A C 1
ATOM 5023 O O . GLY A 1 618 ? 3.121 -7.168 -21.488 1.00 87.75 618 GLY A O 1
ATOM 5024 N N . PHE A 1 619 ? 4.947 -6.986 -22.796 1.00 91.88 619 PHE A N 1
ATOM 5025 C CA . PHE A 1 619 ? 4.701 -8.145 -23.659 1.00 91.88 619 PHE A CA 1
ATOM 5026 C C . PHE A 1 619 ? 5.663 -9.291 -23.321 1.00 91.88 619 PHE A C 1
ATOM 5028 O O . PHE A 1 619 ? 6.568 -9.123 -22.508 1.00 91.88 619 PHE A O 1
ATOM 5035 N N . SER A 1 620 ? 5.484 -10.443 -23.964 1.00 89.94 620 SER A N 1
ATOM 5036 C CA . SER A 1 620 ? 6.369 -11.601 -23.828 1.00 89.94 620 SER A CA 1
ATOM 5037 C C . SER A 1 620 ? 7.785 -11.261 -24.306 1.00 89.94 620 SER A C 1
ATOM 5039 O O . SER A 1 620 ? 7.959 -10.726 -25.404 1.00 89.94 620 SER A O 1
ATOM 5041 N N . TYR A 1 621 ? 8.807 -11.561 -23.503 1.00 91.06 621 TYR A N 1
ATOM 5042 C CA . TYR A 1 621 ? 10.193 -11.398 -23.935 1.00 91.06 621 TYR A CA 1
ATOM 5043 C C . TYR A 1 621 ? 10.572 -12.498 -24.938 1.00 91.06 621 TYR A C 1
ATOM 5045 O O . TYR A 1 621 ? 10.451 -13.691 -24.663 1.00 91.06 621 TYR A O 1
ATOM 5053 N N . ASP A 1 622 ? 11.032 -12.103 -26.123 1.00 90.69 622 ASP A N 1
ATOM 5054 C CA . ASP A 1 622 ? 11.556 -12.998 -27.151 1.00 90.69 622 ASP A CA 1
ATOM 5055 C C . ASP A 1 622 ? 13.086 -12.998 -27.059 1.00 90.69 622 ASP A C 1
ATOM 5057 O O . ASP A 1 622 ? 13.750 -12.054 -27.494 1.00 90.69 622 ASP A O 1
ATOM 5061 N N . ALA A 1 623 ? 13.657 -14.072 -26.509 1.00 87.19 623 ALA A N 1
ATOM 5062 C CA . ALA A 1 623 ? 15.103 -14.209 -26.331 1.00 87.19 623 ALA A CA 1
ATOM 5063 C C . ALA A 1 623 ? 15.892 -14.242 -27.656 1.00 87.19 623 ALA A C 1
ATOM 5065 O O . ALA A 1 623 ? 17.071 -13.894 -27.668 1.00 87.19 623 ALA A O 1
ATOM 5066 N N . ILE A 1 624 ? 15.264 -14.634 -28.772 1.00 86.31 624 ILE A N 1
ATOM 5067 C CA . ILE A 1 624 ? 15.911 -14.678 -30.093 1.00 86.31 624 ILE A CA 1
ATOM 5068 C C . ILE A 1 624 ? 16.043 -13.260 -30.650 1.00 86.31 624 ILE A C 1
ATOM 5070 O O . ILE A 1 624 ? 17.072 -12.901 -31.222 1.00 86.31 624 ILE A O 1
ATOM 5074 N N . GLN A 1 625 ? 14.995 -12.452 -30.496 1.00 84.56 625 GLN A N 1
ATOM 5075 C CA . GLN A 1 625 ? 14.987 -11.064 -30.961 1.00 84.56 625 GLN A CA 1
ATOM 5076 C C . GLN A 1 625 ? 15.582 -10.088 -29.937 1.00 84.56 625 GLN A C 1
ATOM 5078 O O . GLN A 1 625 ? 15.943 -8.969 -30.306 1.00 84.56 625 GLN A O 1
ATOM 5083 N N . GLY A 1 626 ? 15.722 -10.515 -28.680 1.00 88.81 626 GLY A N 1
ATOM 5084 C CA . GLY A 1 626 ? 16.187 -9.689 -27.570 1.00 88.81 626 GLY A CA 1
ATOM 5085 C C . GLY A 1 626 ? 15.257 -8.504 -27.314 1.00 88.81 626 GLY A C 1
ATOM 5086 O O . GLY A 1 626 ? 15.736 -7.386 -27.120 1.00 88.81 626 GLY A O 1
ATOM 5087 N N . ASP A 1 627 ? 13.941 -8.716 -27.419 1.00 91.69 627 ASP A N 1
ATOM 5088 C CA . ASP A 1 627 ? 12.921 -7.665 -27.332 1.00 91.69 627 ASP A CA 1
ATOM 5089 C C . ASP A 1 627 ? 11.605 -8.191 -26.739 1.00 91.69 627 ASP A C 1
ATOM 5091 O O . ASP A 1 627 ? 11.325 -9.386 -26.786 1.00 91.69 627 ASP A O 1
ATOM 5095 N N . PHE A 1 628 ? 10.778 -7.295 -26.201 1.00 93.12 628 PHE A N 1
ATOM 5096 C CA . PHE A 1 628 ? 9.457 -7.623 -25.662 1.00 93.12 628 PHE A CA 1
ATOM 5097 C C . PHE A 1 628 ? 8.406 -7.506 -26.761 1.00 93.12 628 PHE A C 1
ATOM 5099 O O . PHE A 1 628 ? 8.023 -6.402 -27.149 1.00 93.12 628 PHE A O 1
ATOM 5106 N N . ILE A 1 629 ? 7.939 -8.632 -27.288 1.00 91.94 629 ILE A N 1
ATOM 5107 C CA . ILE A 1 629 ? 7.178 -8.690 -28.533 1.00 91.94 629 ILE A CA 1
ATOM 5108 C C . ILE A 1 629 ? 5.767 -9.184 -28.268 1.00 91.94 629 ILE A C 1
ATOM 5110 O O . ILE A 1 629 ? 5.552 -10.212 -27.637 1.00 91.94 629 ILE A O 1
ATOM 5114 N N . GLN A 1 630 ? 4.787 -8.480 -28.829 1.00 89.56 630 GLN A N 1
ATOM 5115 C CA . GLN A 1 630 ? 3.405 -8.914 -28.732 1.00 89.56 630 GLN A CA 1
ATOM 5116 C C . GLN A 1 630 ? 3.183 -10.180 -29.555 1.00 89.56 630 GLN A C 1
ATOM 5118 O O . GLN A 1 630 ? 3.449 -10.184 -30.757 1.00 89.56 630 GLN A O 1
ATOM 5123 N N . ASP A 1 631 ? 2.640 -11.236 -28.949 1.00 85.12 631 ASP A N 1
ATOM 5124 C CA . ASP A 1 631 ? 2.492 -12.549 -29.596 1.00 85.12 631 ASP A CA 1
ATOM 5125 C C . ASP A 1 631 ? 1.614 -12.497 -30.854 1.00 85.12 631 ASP A C 1
ATOM 5127 O O . ASP A 1 631 ? 1.957 -13.040 -31.911 1.00 85.12 631 ASP A O 1
ATOM 5131 N N . ASN A 1 632 ? 0.512 -11.758 -30.772 1.00 88.19 632 ASN A N 1
ATOM 5132 C CA . ASN A 1 632 ? -0.451 -11.597 -31.855 1.00 88.19 632 ASN A CA 1
ATOM 5133 C C . ASN A 1 632 ? -0.160 -10.347 -32.706 1.00 88.19 632 ASN A C 1
ATOM 5135 O O . ASN A 1 632 ? 0.493 -9.404 -32.262 1.00 88.19 632 ASN A O 1
ATOM 5139 N N . TRP A 1 633 ? -0.662 -10.323 -33.941 1.00 88.56 633 TRP A N 1
ATOM 5140 C CA . TRP A 1 633 ? -0.573 -9.134 -34.798 1.00 88.56 633 TRP A CA 1
ATOM 5141 C C . TRP A 1 633 ? -1.653 -8.122 -34.410 1.00 88.56 633 TRP A C 1
ATOM 5143 O O . TRP A 1 633 ? -2.766 -8.516 -34.077 1.00 88.56 633 TRP A O 1
ATOM 5153 N N . TYR A 1 634 ? -1.353 -6.830 -34.475 1.00 88.38 634 TYR A N 1
ATOM 5154 C CA . TYR A 1 634 ? -2.306 -5.755 -34.201 1.00 88.38 634 TYR A CA 1
ATOM 5155 C C . TYR A 1 634 ? -2.901 -5.226 -35.509 1.00 88.38 634 TYR A C 1
ATOM 5157 O O . TYR A 1 634 ? -2.166 -4.713 -36.353 1.00 88.38 634 TYR A O 1
ATOM 5165 N N . GLU A 1 635 ? -4.216 -5.335 -35.699 1.00 89.19 635 GLU A N 1
ATOM 5166 C CA . GLU A 1 635 ? -4.903 -4.791 -36.873 1.00 89.19 635 GLU A CA 1
ATOM 5167 C C . GLU A 1 635 ? -5.219 -3.302 -36.688 1.00 89.19 635 GLU A C 1
ATOM 5169 O O . GLU A 1 635 ? -5.961 -2.913 -35.784 1.00 89.19 635 GLU A O 1
ATOM 5174 N N . ILE A 1 636 ? -4.704 -2.459 -37.589 1.00 85.75 636 ILE A N 1
ATOM 5175 C CA . ILE A 1 636 ? -4.805 -0.995 -37.472 1.00 85.75 636 ILE A CA 1
ATOM 5176 C C . ILE A 1 636 ? -6.260 -0.526 -37.559 1.00 85.75 636 ILE A C 1
ATOM 5178 O O . ILE A 1 636 ? -6.696 0.301 -36.760 1.00 85.75 636 ILE A O 1
ATOM 5182 N N . LYS A 1 637 ? -7.026 -1.063 -38.516 1.00 84.25 637 LYS A N 1
ATOM 5183 C CA . LYS A 1 637 ? -8.387 -0.589 -38.814 1.00 84.25 637 LYS A CA 1
ATOM 5184 C C . LYS A 1 637 ? -9.371 -0.879 -37.680 1.00 84.25 637 LYS A C 1
ATOM 5186 O O . LYS A 1 637 ? -10.224 -0.049 -37.386 1.00 84.25 637 LYS A O 1
ATOM 5191 N N . THR A 1 638 ? -9.274 -2.058 -37.072 1.00 82.81 638 THR A N 1
ATOM 5192 C CA . THR A 1 638 ? -10.209 -2.511 -36.031 1.00 82.81 638 THR A CA 1
ATOM 5193 C C . THR A 1 638 ? -9.688 -2.271 -34.620 1.00 82.81 638 THR A C 1
ATOM 5195 O O . THR A 1 638 ? -10.471 -2.337 -33.675 1.00 82.81 638 THR A O 1
ATOM 5198 N N . SER A 1 639 ? -8.393 -1.965 -34.471 1.00 82.12 639 SER A N 1
ATOM 5199 C CA . SER A 1 639 ? -7.706 -1.864 -33.179 1.00 82.12 639 SER A CA 1
ATOM 5200 C C . SER A 1 639 ? -7.813 -3.150 -32.349 1.00 82.12 639 SER A C 1
ATOM 5202 O O . SER A 1 639 ? -7.991 -3.104 -31.133 1.00 82.12 639 SER A O 1
ATOM 5204 N N . ARG A 1 640 ? -7.753 -4.313 -33.012 1.00 83.06 640 ARG A N 1
ATOM 5205 C CA . ARG A 1 640 ? -7.877 -5.636 -32.382 1.00 83.06 640 ARG A CA 1
ATOM 5206 C C . ARG A 1 640 ? -6.654 -6.504 -32.645 1.00 83.06 640 ARG A C 1
ATOM 5208 O O . ARG A 1 640 ? -5.959 -6.353 -33.648 1.00 83.06 640 ARG A O 1
ATOM 5215 N N . MET A 1 641 ? -6.429 -7.451 -31.739 1.00 84.12 641 MET A N 1
ATOM 5216 C CA . MET A 1 641 ? -5.431 -8.500 -31.920 1.00 84.12 641 MET A CA 1
ATOM 5217 C C . MET A 1 641 ? -5.957 -9.562 -32.894 1.00 84.12 641 MET A C 1
ATOM 5219 O O . MET A 1 641 ? -7.048 -10.097 -32.708 1.00 84.12 641 MET A O 1
ATOM 5223 N N . LEU A 1 642 ? -5.165 -9.892 -33.911 1.00 79.25 642 LEU A N 1
ATOM 5224 C CA . LEU A 1 642 ? -5.412 -10.984 -34.847 1.00 79.25 642 LEU A CA 1
ATOM 5225 C C . LEU A 1 642 ? -4.795 -12.271 -34.292 1.00 79.25 642 LEU A C 1
ATOM 5227 O O . LEU A 1 642 ? -3.590 -12.321 -34.032 1.00 79.25 642 LEU A O 1
ATOM 5231 N N . GLY A 1 643 ? -5.602 -13.320 -34.133 1.00 54.00 643 GLY A N 1
ATOM 5232 C CA . GLY A 1 643 ? -5.118 -14.625 -33.686 1.00 54.00 643 GLY A CA 1
ATOM 5233 C C . GLY A 1 643 ? -4.206 -15.283 -34.727 1.00 54.00 643 GLY A C 1
ATOM 5234 O O . GLY A 1 643 ? -4.636 -15.507 -35.853 1.00 54.00 643 GLY A O 1
ATOM 5235 N N . GLY A 1 644 ? -2.964 -15.588 -34.327 1.00 48.78 644 GLY A N 1
ATOM 5236 C CA . GLY A 1 644 ? -1.993 -16.478 -34.987 1.00 48.78 644 GLY A CA 1
ATOM 5237 C C . GLY A 1 644 ? -1.984 -16.517 -36.523 1.00 48.78 644 GLY A C 1
ATOM 5238 O O . GLY A 1 644 ? -2.694 -17.313 -37.136 1.00 48.78 644 GLY A O 1
ATOM 5239 N N . VAL A 1 645 ? -1.093 -15.752 -37.164 1.00 40.75 645 VAL A N 1
ATOM 5240 C CA . VAL A 1 645 ? -0.845 -15.886 -38.611 1.00 40.75 645 VAL A CA 1
ATOM 5241 C C . VAL A 1 645 ? 0.078 -17.083 -38.865 1.00 40.75 645 VAL A C 1
ATOM 5243 O O . VAL A 1 645 ? 1.231 -17.086 -38.437 1.00 40.75 645 VAL A O 1
ATOM 5246 N N . GLN A 1 646 ? -0.416 -18.111 -39.561 1.00 33.66 646 GLN A N 1
ATOM 5247 C CA . GLN A 1 646 ? 0.388 -19.280 -39.926 1.00 33.66 646 GLN A CA 1
ATOM 5248 C C . GLN A 1 646 ? 1.373 -18.899 -41.043 1.00 33.66 646 GLN A C 1
ATOM 5250 O O . GLN A 1 646 ? 0.975 -18.455 -42.119 1.00 33.66 646 GLN A O 1
ATOM 5255 N N . LYS A 1 647 ? 2.671 -19.084 -40.794 1.00 33.94 647 LYS A N 1
ATOM 5256 C CA . LYS A 1 647 ? 3.735 -18.869 -41.782 1.00 33.94 647 LYS A CA 1
ATOM 5257 C C . LYS A 1 647 ? 3.670 -20.001 -42.823 1.00 33.94 647 LYS A C 1
ATOM 5259 O O . LYS A 1 647 ? 4.212 -21.077 -42.595 1.00 33.94 647 LYS A O 1
ATOM 5264 N N . LYS A 1 648 ? 3.004 -19.786 -43.960 1.00 27.08 648 LYS A N 1
ATOM 5265 C CA . LYS A 1 648 ? 3.172 -20.617 -45.166 1.00 27.08 648 LYS A CA 1
ATOM 5266 C C . LYS A 1 648 ? 3.737 -19.737 -46.278 1.00 27.08 648 LYS A C 1
ATOM 5268 O O . LYS A 1 648 ? 3.155 -18.710 -46.583 1.00 27.08 648 LYS A O 1
ATOM 5273 N N . GLY A 1 649 ? 4.901 -20.130 -46.804 1.00 30.16 649 GLY A N 1
ATOM 5274 C CA . GLY A 1 649 ? 5.654 -19.534 -47.921 1.00 30.16 649 GLY A CA 1
ATOM 5275 C C . GLY A 1 649 ? 5.152 -18.206 -48.508 1.00 30.16 649 GLY A C 1
ATOM 5276 O O . GLY A 1 649 ? 4.115 -18.173 -49.155 1.00 30.16 649 GLY A O 1
ATOM 5277 N N . ILE A 1 650 ? 5.944 -17.140 -48.323 1.00 32.19 650 ILE A N 1
ATOM 5278 C CA . ILE A 1 650 ? 5.924 -15.827 -49.019 1.00 32.19 650 ILE A CA 1
ATOM 5279 C C . ILE A 1 650 ? 4.562 -15.080 -49.061 1.00 32.19 650 ILE A C 1
ATOM 5281 O O . ILE A 1 650 ? 4.503 -13.928 -49.481 1.00 32.19 650 ILE A O 1
ATOM 5285 N N . SER A 1 651 ? 3.476 -15.625 -48.509 1.00 29.25 651 SER A N 1
ATOM 5286 C CA . SER A 1 651 ? 2.171 -14.961 -48.448 1.00 29.25 651 SER A CA 1
ATOM 5287 C C . SER A 1 651 ? 1.509 -15.131 -47.079 1.00 29.25 651 SER A C 1
ATOM 5289 O O . SER A 1 651 ? 1.423 -16.224 -46.529 1.00 29.25 651 SER A O 1
ATOM 5291 N N . TYR A 1 652 ? 1.051 -14.016 -46.508 1.00 36.34 652 TYR A N 1
ATOM 5292 C CA . TYR A 1 652 ? 0.289 -13.989 -45.261 1.00 36.34 652 TYR A CA 1
ATOM 5293 C C . TYR A 1 652 ? -1.205 -14.013 -45.616 1.00 36.34 652 TYR A C 1
ATOM 5295 O O . TYR A 1 652 ? -1.710 -13.041 -46.178 1.00 36.34 652 TYR A O 1
ATOM 5303 N N . GLN A 1 653 ? -1.918 -15.099 -45.302 1.00 31.70 653 GLN A N 1
ATOM 5304 C CA . GLN A 1 653 ? -3.386 -15.135 -45.358 1.00 31.70 653 GLN A CA 1
ATOM 5305 C C . GLN A 1 653 ? -3.975 -15.021 -43.948 1.00 31.70 653 GLN A C 1
ATOM 5307 O O . GLN A 1 653 ? -3.546 -15.712 -43.024 1.00 31.70 653 GLN A O 1
ATOM 5312 N N . MET A 1 654 ? -4.949 -14.121 -43.790 1.00 37.44 654 MET A N 1
ATOM 5313 C CA . MET A 1 654 ? -5.674 -13.901 -42.537 1.00 37.44 654 MET A CA 1
ATOM 5314 C C . MET A 1 654 ? -6.720 -15.004 -42.333 1.00 37.44 654 MET A C 1
ATOM 5316 O O . MET A 1 654 ? -7.494 -15.283 -43.247 1.00 37.44 654 MET A O 1
ATOM 5320 N N . LYS A 1 655 ? -6.769 -15.612 -41.141 1.00 35.19 655 LYS A N 1
ATOM 5321 C CA . LYS A 1 655 ? -7.916 -16.425 -40.713 1.00 35.19 655 LYS A CA 1
ATOM 5322 C C . LYS A 1 655 ? -8.901 -15.528 -39.971 1.00 35.19 655 LYS A C 1
ATOM 5324 O O . LYS A 1 655 ? -8.580 -15.046 -38.888 1.00 35.19 655 LYS A O 1
ATOM 5329 N N . ASN A 1 656 ? -10.097 -15.360 -40.523 1.00 30.17 656 ASN A N 1
ATOM 5330 C CA . ASN A 1 656 ? -11.251 -14.987 -39.714 1.00 30.17 656 ASN A CA 1
ATOM 5331 C C . ASN A 1 656 ? -11.674 -16.229 -38.920 1.00 30.17 656 ASN A C 1
ATOM 5333 O O . ASN A 1 656 ? -11.760 -17.319 -39.485 1.00 30.17 656 ASN A O 1
ATOM 5337 N N . LYS A 1 657 ? -11.865 -16.079 -37.608 1.00 32.22 657 LYS A N 1
ATOM 5338 C CA . LYS A 1 657 ? -12.653 -17.033 -36.827 1.00 32.22 657 LYS A CA 1
ATOM 5339 C C . LYS A 1 657 ? -14.107 -16.591 -36.937 1.00 32.22 657 LYS A C 1
ATOM 5341 O O . LYS A 1 657 ? -14.395 -15.453 -36.566 1.00 32.22 657 LYS A O 1
ATOM 5346 N N . ASP A 1 658 ? -14.947 -17.476 -37.458 1.00 30.44 658 ASP A N 1
ATOM 5347 C CA . ASP A 1 658 ? -16.366 -17.507 -37.101 1.00 30.44 658 ASP A CA 1
ATOM 5348 C C . ASP A 1 658 ? -16.522 -17.886 -35.621 1.00 30.44 658 ASP A C 1
ATOM 5350 O O . ASP A 1 658 ? -15.675 -18.678 -35.121 1.00 30.44 658 ASP A O 1
#

Mean predicted aligned error: 19.61 Å